Protein AF-A0A7S0YY18-F1 (afdb_monomer_lite)

pLDDT: mean 81.02, std 15.39, range [35.5, 97.25]

Organism: NCBI:txid464990

Structure (mmCIF, N/CA/C/O backbone):
data_AF-A0A7S0YY18-F1
#
_entry.id   AF-A0A7S0YY18-F1
#
loop_
_atom_site.group_PDB
_atom_site.id
_atom_site.type_symbol
_atom_site.label_atom_id
_atom_site.label_alt_id
_atom_site.label_comp_id
_atom_site.label_asym_id
_atom_site.label_entity_id
_atom_site.label_seq_id
_atom_site.pdbx_PDB_ins_code
_atom_site.Cartn_x
_atom_site.Cartn_y
_atom_site.Cartn_z
_atom_site.occupancy
_atom_site.B_iso_or_equiv
_atom_site.auth_seq_id
_atom_site.auth_comp_id
_atom_site.auth_asym_id
_atom_site.auth_atom_id
_atom_site.pdbx_PDB_model_num
ATOM 1 N N . GLU A 1 1 ? -6.504 -17.889 70.569 1.00 42.12 1 GLU A N 1
ATOM 2 C CA . GLU A 1 1 ? -6.688 -18.446 69.214 1.00 42.12 1 GLU A CA 1
ATOM 3 C C . GLU A 1 1 ? -5.956 -17.564 68.219 1.00 42.12 1 GLU A C 1
ATOM 5 O O . GLU A 1 1 ? -5.765 -16.383 68.480 1.00 42.12 1 GLU A O 1
ATOM 10 N N . VAL A 1 2 ? -5.401 -18.196 67.194 1.00 44.41 2 VAL A N 1
ATOM 11 C CA . VAL A 1 2 ? -4.210 -17.774 66.451 1.00 44.41 2 VAL A CA 1
ATOM 12 C C . VAL A 1 2 ? -4.481 -16.534 65.595 1.00 44.41 2 VAL A C 1
ATOM 14 O O . VAL A 1 2 ? -5.203 -16.601 64.606 1.00 44.41 2 VAL A O 1
ATOM 17 N N . GLY A 1 3 ? -3.872 -15.406 65.967 1.00 40.25 3 GLY A N 1
ATOM 18 C CA . GLY A 1 3 ? -3.813 -14.204 65.141 1.00 40.25 3 GLY A CA 1
ATOM 19 C C . GLY A 1 3 ? -2.826 -14.405 63.996 1.00 40.25 3 GLY A C 1
ATOM 20 O O . GLY A 1 3 ? -1.620 -14.269 64.188 1.00 40.25 3 GLY A O 1
ATOM 21 N N . GLN A 1 4 ? -3.334 -14.740 62.810 1.00 42.56 4 GLN A N 1
ATOM 22 C CA . GLN A 1 4 ? -2.576 -14.635 61.567 1.00 42.56 4 GLN A CA 1
ATOM 23 C C . GLN A 1 4 ? -2.391 -13.151 61.240 1.00 42.56 4 GLN A C 1
ATOM 25 O O . GLN A 1 4 ? -3.309 -12.472 60.781 1.00 42.56 4 GLN A O 1
ATOM 30 N N . ALA A 1 5 ? -1.195 -12.643 61.527 1.00 41.75 5 ALA A N 1
ATOM 31 C CA . ALA A 1 5 ? -0.724 -11.379 60.996 1.00 41.75 5 ALA A CA 1
ATOM 32 C C . ALA A 1 5 ? -0.631 -11.517 59.472 1.00 41.75 5 ALA A C 1
ATOM 34 O O . ALA A 1 5 ? 0.220 -12.239 58.960 1.00 41.75 5 ALA A O 1
ATOM 35 N N . GLY A 1 6 ? -1.550 -10.864 58.762 1.00 43.25 6 GLY A N 1
ATOM 36 C CA . GLY A 1 6 ? -1.477 -10.725 57.317 1.00 43.25 6 GLY A CA 1
ATOM 37 C C . GLY A 1 6 ? -0.227 -9.937 56.948 1.00 43.25 6 GLY A C 1
ATOM 38 O O . GLY A 1 6 ? -0.132 -8.745 57.252 1.00 43.25 6 GLY A O 1
ATOM 39 N N . GLU A 1 7 ? 0.722 -10.617 56.309 1.00 42.88 7 GLU A N 1
ATOM 40 C CA . GLU A 1 7 ? 1.786 -10.001 55.527 1.00 42.88 7 GLU A CA 1
ATOM 41 C C . GLU A 1 7 ? 1.125 -9.097 54.482 1.00 42.88 7 GLU A C 1
ATOM 43 O O . GLU A 1 7 ? 0.597 -9.548 53.467 1.00 42.88 7 GLU A O 1
ATOM 48 N N . ARG A 1 8 ? 1.086 -7.794 54.769 1.00 43.72 8 ARG A N 1
ATOM 49 C CA . ARG A 1 8 ? 0.795 -6.784 53.758 1.00 43.72 8 ARG A CA 1
ATOM 50 C C . ARG A 1 8 ? 1.991 -6.790 52.821 1.00 43.72 8 ARG A C 1
ATOM 52 O O . ARG A 1 8 ? 3.052 -6.300 53.200 1.00 43.72 8 ARG A O 1
ATOM 59 N N . GLY A 1 9 ? 1.816 -7.398 51.651 1.00 43.41 9 GLY A N 1
ATOM 60 C CA . GLY A 1 9 ? 2.789 -7.348 50.570 1.00 43.41 9 GLY A CA 1
ATOM 61 C C . GLY A 1 9 ? 3.215 -5.904 50.340 1.00 43.41 9 GLY A C 1
ATOM 62 O O . GLY A 1 9 ? 2.379 -5.011 50.189 1.00 43.41 9 GLY A O 1
ATOM 63 N N . GLU A 1 10 ? 4.521 -5.674 50.393 1.00 38.94 10 GLU A N 1
ATOM 64 C CA . GLU A 1 10 ? 5.108 -4.409 49.984 1.00 38.94 10 GLU A CA 1
ATOM 65 C C . GLU A 1 10 ? 4.678 -4.107 48.537 1.00 38.94 10 GLU A C 1
ATOM 67 O O . GLU A 1 10 ? 4.633 -5.031 47.719 1.00 38.94 10 GLU A O 1
ATOM 72 N N . PRO A 1 11 ? 4.363 -2.846 48.185 1.00 46.41 11 PRO A N 1
ATOM 73 C CA . PRO A 1 11 ? 4.112 -2.464 46.802 1.00 46.41 11 PRO A CA 1
ATOM 74 C C . PRO A 1 11 ? 5.422 -2.602 46.017 1.00 46.41 11 PRO A C 1
ATOM 76 O O . PRO A 1 11 ? 6.239 -1.683 45.940 1.00 46.41 11 PRO A O 1
ATOM 79 N N . HIS A 1 12 ? 5.663 -3.796 45.482 1.00 41.06 12 HIS A N 1
ATOM 80 C CA . HIS A 1 12 ? 6.784 -4.063 44.605 1.00 41.06 12 HIS A CA 1
ATOM 81 C C . HIS A 1 12 ? 6.629 -3.242 43.327 1.00 41.06 12 HIS A C 1
ATOM 83 O O . HIS A 1 12 ? 5.682 -3.412 42.569 1.00 41.06 12 HIS A O 1
ATOM 89 N N . GLY A 1 13 ? 7.625 -2.395 43.077 1.00 43.19 13 GLY A N 1
ATOM 90 C CA . GLY A 1 13 ? 7.900 -1.842 41.761 1.00 43.19 13 GLY A CA 1
ATOM 91 C C . GLY A 1 13 ? 7.246 -0.494 41.510 1.00 43.19 13 GLY A C 1
ATOM 92 O O . GLY A 1 13 ? 6.219 -0.398 40.849 1.00 43.19 13 GLY A O 1
ATOM 93 N N . SER A 1 14 ? 7.933 0.579 41.904 1.00 43.72 14 SER A N 1
ATOM 94 C CA . SER A 1 14 ? 7.871 1.804 41.111 1.00 43.72 14 SER A CA 1
ATOM 95 C C . SER A 1 14 ? 8.247 1.428 39.674 1.00 43.72 14 SER A C 1
ATOM 97 O O . SER A 1 14 ? 9.417 1.142 39.406 1.00 43.72 14 SER A O 1
ATOM 99 N N . ALA A 1 15 ? 7.257 1.341 38.785 1.00 55.88 15 ALA A N 1
ATOM 100 C CA . ALA A 1 15 ? 7.462 1.059 37.375 1.00 55.88 15 ALA A CA 1
ATOM 101 C C . ALA A 1 15 ? 8.478 2.073 36.839 1.00 55.88 15 ALA A C 1
ATOM 103 O O . ALA A 1 15 ? 8.198 3.270 36.745 1.00 55.88 15 ALA A O 1
ATOM 104 N N . ASN A 1 16 ? 9.702 1.613 36.569 1.00 64.75 16 ASN A N 1
ATOM 105 C CA . ASN A 1 16 ? 10.676 2.443 35.882 1.00 64.75 16 ASN A CA 1
ATOM 106 C C . ASN A 1 16 ? 10.029 2.861 34.557 1.00 64.75 16 ASN A C 1
ATOM 108 O O . ASN A 1 16 ? 9.531 1.988 33.843 1.00 64.75 16 ASN A O 1
ATOM 112 N N . PRO A 1 17 ? 9.989 4.163 34.227 1.00 72.75 17 PRO A N 1
ATOM 113 C CA . PRO A 1 17 ? 9.339 4.613 33.010 1.00 72.75 17 PRO A CA 1
ATOM 114 C C . PRO A 1 17 ? 9.996 3.914 31.824 1.00 72.75 17 PRO A C 1
ATOM 116 O O . PRO A 1 17 ? 11.202 4.048 31.616 1.00 72.75 17 PRO A O 1
ATOM 119 N N . LEU A 1 18 ? 9.186 3.156 31.084 1.00 81.94 18 LEU A N 1
ATOM 120 C CA . LEU A 1 18 ? 9.586 2.399 29.902 1.00 81.94 18 LEU A CA 1
ATOM 121 C C . LEU A 1 18 ? 10.456 3.269 28.998 1.00 81.94 18 LEU A C 1
ATOM 123 O O . LEU A 1 18 ? 10.001 4.265 28.427 1.00 81.94 18 LEU A O 1
ATOM 127 N N . THR A 1 19 ? 11.735 2.916 28.897 1.00 87.56 19 THR A N 1
ATOM 128 C CA . THR A 1 19 ? 12.690 3.756 28.182 1.00 87.56 19 THR A CA 1
ATOM 129 C C . THR A 1 19 ? 12.666 3.448 26.692 1.00 87.56 19 THR A C 1
ATOM 131 O O . THR A 1 19 ? 12.444 2.318 26.242 1.00 87.56 19 THR A O 1
ATOM 134 N N . ARG A 1 20 ? 12.959 4.470 25.885 1.00 87.06 20 ARG A N 1
ATOM 135 C CA . ARG A 1 20 ? 13.064 4.339 24.428 1.00 87.06 20 ARG A CA 1
ATOM 136 C C . ARG A 1 20 ? 14.054 3.247 24.000 1.00 87.06 20 ARG A C 1
ATOM 138 O O . ARG A 1 20 ? 13.808 2.552 23.013 1.00 87.06 20 ARG A O 1
ATOM 145 N N . ASP A 1 21 ? 15.134 3.068 24.755 1.00 88.00 21 ASP A N 1
ATOM 146 C CA . ASP A 1 21 ? 16.176 2.078 24.476 1.00 88.00 21 ASP A CA 1
ATOM 147 C C . ASP A 1 21 ? 15.717 0.641 24.747 1.00 88.00 21 ASP A C 1
ATOM 149 O O . ASP A 1 21 ? 16.054 -0.269 23.987 1.00 88.00 21 ASP A O 1
ATOM 153 N N . GLU A 1 22 ? 14.910 0.417 25.782 1.00 87.50 22 GLU A N 1
ATOM 154 C CA . GLU A 1 22 ? 14.335 -0.900 26.077 1.00 87.50 22 GLU A CA 1
ATOM 155 C C . GLU A 1 22 ? 13.349 -1.331 24.993 1.00 87.50 22 GLU A C 1
ATOM 157 O O . GLU A 1 22 ? 13.427 -2.454 24.482 1.00 87.50 22 GLU A O 1
ATOM 162 N N . VAL A 1 23 ? 12.479 -0.411 24.565 1.00 87.69 23 VAL A N 1
ATOM 163 C CA . VAL A 1 23 ? 11.558 -0.640 23.445 1.00 87.69 23 VAL A CA 1
ATOM 164 C C . VAL A 1 23 ? 12.338 -0.921 22.160 1.00 87.69 23 VAL A C 1
ATOM 166 O O . VAL A 1 23 ? 11.997 -1.843 21.412 1.00 87.69 23 VAL A O 1
ATOM 169 N N . ALA A 1 24 ? 13.425 -0.181 21.916 1.00 86.31 24 ALA A N 1
ATOM 170 C CA . ALA A 1 24 ? 14.288 -0.414 20.768 1.00 86.31 24 ALA A CA 1
ATOM 171 C C . ALA A 1 24 ? 14.909 -1.821 20.797 1.00 86.31 24 ALA A C 1
ATOM 173 O O . ALA A 1 24 ? 14.848 -2.525 19.792 1.00 86.31 24 ALA A O 1
ATOM 174 N N . ARG A 1 25 ? 15.434 -2.273 21.944 1.00 88.25 25 ARG A N 1
ATOM 175 C CA . ARG A 1 25 ? 16.003 -3.627 22.093 1.00 88.25 25 ARG A CA 1
ATOM 176 C C . ARG A 1 25 ? 14.975 -4.730 21.842 1.00 88.25 25 ARG A C 1
ATOM 178 O O . ARG A 1 25 ? 15.314 -5.734 21.224 1.00 88.25 25 ARG A O 1
ATOM 185 N N . ARG A 1 26 ? 13.731 -4.549 22.298 1.00 85.75 26 ARG A N 1
ATOM 186 C CA . ARG A 1 26 ? 12.660 -5.549 22.139 1.00 85.75 26 ARG A CA 1
ATOM 187 C C . ARG A 1 26 ? 12.109 -5.624 20.714 1.00 85.75 26 ARG A C 1
ATOM 189 O O . ARG A 1 26 ? 11.744 -6.701 20.254 1.00 85.75 26 ARG A O 1
ATOM 196 N N . ARG A 1 27 ? 11.985 -4.485 20.027 1.00 87.00 27 ARG A N 1
ATOM 197 C CA . ARG A 1 27 ? 11.148 -4.368 18.815 1.00 87.00 27 ARG A CA 1
ATOM 198 C C . ARG A 1 27 ? 11.923 -4.010 17.548 1.00 87.00 27 ARG A C 1
ATOM 200 O O . ARG A 1 27 ? 11.356 -4.080 16.456 1.00 87.00 27 ARG A O 1
ATOM 207 N N . VAL A 1 28 ? 13.198 -3.631 17.655 1.00 86.44 28 VAL A N 1
ATOM 208 C CA . VAL A 1 28 ? 14.053 -3.341 16.496 1.00 86.44 28 VAL A CA 1
ATOM 209 C C . VAL A 1 28 ? 14.911 -4.556 16.175 1.00 86.44 28 VAL A C 1
ATOM 211 O O . VAL A 1 28 ? 15.848 -4.878 16.896 1.00 86.44 28 VAL A O 1
ATOM 214 N N . VAL A 1 29 ? 14.630 -5.197 15.041 1.00 83.94 29 VAL A N 1
ATOM 215 C CA . VAL A 1 29 ? 15.416 -6.329 14.530 1.00 83.94 29 VAL A CA 1
ATOM 216 C C . VAL A 1 29 ? 15.994 -5.934 13.176 1.00 83.94 29 VAL A C 1
ATOM 218 O O . VAL A 1 29 ? 15.271 -5.504 12.280 1.00 83.94 29 VAL A O 1
ATOM 221 N N . GLY A 1 30 ? 17.320 -6.008 13.031 1.00 81.56 30 GLY A N 1
ATOM 222 C CA . GLY A 1 30 ? 17.997 -5.672 11.769 1.00 81.56 30 GLY A CA 1
ATOM 223 C C . GLY A 1 30 ? 17.820 -4.214 11.313 1.00 81.56 30 GLY A C 1
ATOM 224 O O . GLY A 1 30 ? 17.937 -3.918 10.128 1.00 81.56 30 GLY A O 1
ATOM 225 N N . GLY A 1 31 ? 17.508 -3.292 12.231 1.00 79.25 31 GLY A N 1
ATOM 226 C CA . GLY A 1 31 ? 17.293 -1.872 11.930 1.00 79.25 31 GLY A CA 1
ATOM 227 C C . GLY A 1 31 ? 15.879 -1.507 11.460 1.00 79.25 31 GLY A C 1
ATOM 228 O O . GLY A 1 31 ? 15.606 -0.315 11.289 1.00 79.25 31 GLY A O 1
ATOM 229 N N . ALA A 1 32 ? 14.988 -2.492 11.306 1.00 81.00 32 ALA A N 1
ATOM 230 C CA . ALA A 1 32 ? 13.560 -2.292 11.082 1.00 81.00 32 ALA A CA 1
ATOM 231 C C . ALA A 1 32 ? 12.801 -2.329 12.419 1.00 81.00 32 ALA A C 1
ATOM 233 O O . ALA A 1 32 ? 13.046 -3.193 13.260 1.00 81.00 32 ALA A O 1
ATOM 234 N N . VAL A 1 33 ? 11.883 -1.381 12.620 1.00 86.44 33 VAL A N 1
ATOM 235 C CA . VAL A 1 33 ? 11.041 -1.303 13.825 1.00 86.44 33 VAL A CA 1
ATOM 236 C C . VAL A 1 33 ? 9.796 -2.157 13.590 1.00 86.44 33 VAL A C 1
ATOM 238 O O . VAL A 1 33 ? 8.880 -1.740 12.877 1.00 86.44 33 VAL A O 1
ATOM 241 N N . SER A 1 34 ? 9.747 -3.351 14.178 1.00 83.31 34 SER A N 1
ATOM 242 C CA . SER A 1 34 ? 8.588 -4.235 14.055 1.00 83.31 34 SER A CA 1
ATOM 243 C C . SER A 1 34 ? 7.429 -3.736 14.917 1.00 83.31 34 SER A C 1
ATOM 245 O O . SER A 1 34 ? 7.604 -3.337 16.067 1.00 83.31 34 SER A O 1
ATOM 247 N N . GLY A 1 35 ? 6.223 -3.736 14.350 1.00 82.56 35 GLY A N 1
ATOM 248 C CA . GLY A 1 35 ? 4.972 -3.555 15.099 1.00 82.56 35 GLY A CA 1
ATOM 249 C C . GLY A 1 35 ? 4.241 -4.830 15.416 1.00 82.56 35 GLY A C 1
ATOM 250 O O . GLY A 1 35 ? 3.152 -4.781 15.979 1.00 82.56 35 GLY A O 1
ATOM 251 N N . TYR A 1 36 ? 4.828 -5.954 15.033 1.00 84.38 36 TYR A N 1
ATOM 252 C CA . TYR A 1 36 ? 4.229 -7.240 15.267 1.00 84.38 36 TYR A CA 1
ATOM 253 C C . TYR A 1 36 ? 4.260 -7.551 16.763 1.00 84.38 36 TYR A C 1
ATOM 255 O O . TYR A 1 36 ? 5.326 -7.577 17.386 1.00 84.38 36 TYR A O 1
ATOM 263 N N . LYS A 1 37 ? 3.073 -7.777 17.323 1.00 84.38 37 LYS A N 1
ATOM 264 C CA . LYS A 1 37 ? 2.905 -8.377 18.643 1.00 84.38 37 LYS A CA 1
ATOM 265 C C . LYS A 1 37 ? 2.852 -9.887 18.475 1.00 84.38 37 LYS A C 1
ATOM 267 O O . LYS A 1 37 ? 2.204 -10.382 17.551 1.00 84.38 37 LYS A O 1
ATOM 272 N N . HIS A 1 38 ? 3.526 -10.619 19.356 1.00 87.69 38 HIS A N 1
ATOM 273 C CA . HIS A 1 38 ? 3.405 -12.074 19.361 1.00 87.69 38 HIS A CA 1
ATOM 274 C C . HIS A 1 38 ? 1.953 -12.469 19.683 1.00 87.69 38 HIS A C 1
ATOM 276 O O . HIS A 1 38 ? 1.251 -11.728 20.370 1.00 87.69 38 HIS A O 1
ATOM 282 N N . LYS A 1 39 ? 1.489 -13.639 19.220 1.00 90.31 39 LYS A N 1
ATOM 283 C CA . LYS A 1 39 ? 0.102 -14.094 19.450 1.00 90.31 39 LYS A CA 1
ATOM 284 C C . LYS A 1 39 ? -0.286 -14.031 20.934 1.00 90.31 39 LYS A C 1
ATOM 286 O O . LYS A 1 39 ? -1.377 -13.579 21.251 1.00 90.31 39 LYS A O 1
ATOM 291 N N . GLN A 1 40 ? 0.633 -14.425 21.815 1.00 90.06 40 GLN A N 1
ATOM 292 C CA . GLN A 1 40 ? 0.451 -14.378 23.270 1.00 90.06 40 GLN A CA 1
ATOM 293 C C . GLN A 1 40 ? 0.290 -12.946 23.798 1.00 90.06 40 GLN A C 1
ATOM 295 O O . GLN A 1 40 ? -0.609 -12.693 24.587 1.00 90.06 40 GLN A O 1
ATOM 300 N N . GLU A 1 41 ? 1.097 -11.992 23.324 1.00 87.00 41 GLU A N 1
ATOM 301 C CA . GLU A 1 41 ? 0.964 -10.579 23.712 1.00 87.00 41 GLU A CA 1
ATOM 302 C C . GLU A 1 41 ? -0.369 -9.993 23.237 1.00 87.00 41 GLU A C 1
ATOM 304 O O . GLU A 1 41 ? -0.997 -9.206 23.941 1.00 87.00 41 GLU A O 1
ATOM 309 N N . LEU A 1 42 ? -0.814 -10.372 22.035 1.00 88.94 42 LEU A N 1
ATOM 310 C CA . LEU A 1 42 ? -2.106 -9.946 21.510 1.00 88.94 42 LEU A CA 1
ATOM 311 C C . LEU A 1 42 ? -3.251 -10.517 22.358 1.00 88.94 42 LEU A C 1
ATOM 313 O O . LEU A 1 42 ? -4.147 -9.769 22.740 1.00 88.94 42 LEU A O 1
ATOM 317 N N . GLN A 1 43 ? -3.200 -11.812 22.683 1.00 92.25 43 GLN A N 1
ATOM 318 C CA . GLN A 1 43 ? -4.175 -12.460 23.563 1.00 92.25 43 GLN A CA 1
ATOM 319 C C . GLN A 1 43 ? -4.219 -11.781 24.932 1.00 92.25 43 GLN A C 1
ATOM 321 O O . GLN A 1 43 ? -5.290 -11.330 25.318 1.00 92.25 43 GLN A O 1
ATOM 326 N N . ALA A 1 44 ? -3.068 -11.556 25.570 1.00 90.06 44 ALA A N 1
ATOM 327 C CA . ALA A 1 44 ? -2.988 -10.828 26.834 1.00 90.06 44 ALA A CA 1
ATOM 328 C C . ALA A 1 44 ? -3.605 -9.422 26.726 1.00 90.06 44 ALA A C 1
ATOM 330 O O . ALA A 1 44 ? -4.391 -9.014 27.571 1.00 90.06 44 ALA A O 1
ATOM 331 N N . THR A 1 45 ? -3.339 -8.672 25.648 1.00 90.00 45 THR A N 1
ATOM 332 C CA . THR A 1 45 ? -3.958 -7.343 25.476 1.00 90.00 45 THR A CA 1
ATOM 333 C C . THR A 1 45 ? -5.477 -7.396 25.312 1.00 90.00 45 THR A C 1
ATOM 335 O O . THR A 1 45 ? -6.165 -6.486 25.769 1.00 90.00 45 THR A O 1
ATOM 338 N N . MET A 1 46 ? -6.004 -8.443 24.674 1.00 90.88 46 MET A N 1
ATOM 339 C CA . MET A 1 46 ? -7.445 -8.639 24.514 1.00 90.88 46 MET A CA 1
ATOM 340 C C . MET A 1 46 ? -8.094 -9.088 25.824 1.00 90.88 46 MET A C 1
ATOM 342 O O . MET A 1 46 ? -9.137 -8.556 26.186 1.00 90.88 46 MET A O 1
ATOM 346 N N . GLU A 1 47 ? -7.457 -10.007 26.549 1.00 92.50 47 GLU A N 1
ATOM 347 C CA . GLU A 1 47 ? -7.899 -10.492 27.860 1.00 92.50 47 GLU A CA 1
ATOM 348 C C . GLU A 1 47 ? -7.938 -9.358 28.884 1.00 92.50 47 GLU A C 1
ATOM 350 O O . GLU A 1 47 ? -8.946 -9.195 29.561 1.00 92.50 47 GLU A O 1
ATOM 355 N N . ARG A 1 48 ? -6.912 -8.498 28.929 1.00 91.75 48 ARG A N 1
ATOM 356 C CA . ARG A 1 48 ? -6.892 -7.322 29.816 1.00 91.75 48 ARG A CA 1
ATOM 357 C C . ARG A 1 48 ? -8.013 -6.337 29.509 1.00 91.75 48 ARG A C 1
ATOM 359 O O . ARG A 1 48 ? -8.682 -5.861 30.419 1.00 91.75 48 ARG A O 1
ATOM 366 N N . ARG A 1 49 ? -8.270 -6.063 28.226 1.00 91.12 49 ARG A N 1
ATOM 367 C CA . ARG A 1 49 ? -9.387 -5.196 27.815 1.00 91.12 49 ARG A CA 1
ATOM 368 C C . ARG A 1 49 ? -10.743 -5.801 28.150 1.00 91.12 49 ARG A C 1
ATOM 370 O O . ARG A 1 49 ? -11.618 -5.080 28.617 1.00 91.12 49 ARG A O 1
ATOM 377 N N . ALA A 1 50 ? -10.907 -7.104 27.932 1.00 93.00 50 ALA A N 1
ATOM 378 C CA . ALA A 1 50 ? -12.117 -7.823 28.308 1.00 93.00 50 ALA A CA 1
ATOM 379 C C . ALA A 1 50 ? -12.319 -7.808 29.831 1.00 93.00 50 ALA A C 1
ATOM 381 O O . ALA A 1 50 ? -13.432 -7.575 30.288 1.00 93.00 50 ALA A O 1
ATOM 382 N N . ALA A 1 51 ? -11.245 -7.970 30.610 1.00 92.75 51 ALA A N 1
ATOM 383 C CA . ALA A 1 51 ? -11.280 -7.865 32.062 1.00 92.75 51 ALA A CA 1
ATOM 384 C C . ALA A 1 51 ? -11.709 -6.460 32.504 1.00 92.75 51 ALA A C 1
ATOM 386 O O . ALA A 1 51 ? -12.687 -6.348 33.231 1.00 92.75 51 ALA A O 1
ATOM 387 N N . LEU A 1 52 ? -11.075 -5.392 32.000 1.00 92.62 52 LEU A N 1
ATOM 388 C CA . LEU A 1 52 ? -11.460 -4.001 32.296 1.00 92.62 52 LEU A CA 1
ATOM 389 C C . LEU A 1 52 ? -12.913 -3.694 31.915 1.00 92.62 52 LEU A C 1
ATOM 391 O O . LEU A 1 52 ? -13.613 -2.997 32.649 1.00 92.62 52 LEU A O 1
ATOM 395 N N . GLN A 1 53 ? -13.386 -4.215 30.781 1.00 94.44 53 GLN A N 1
ATOM 396 C CA . GLN A 1 53 ? -14.787 -4.090 30.390 1.00 94.44 53 GLN A CA 1
ATOM 397 C C . GLN A 1 53 ? -15.708 -4.807 31.384 1.00 94.44 53 GLN A C 1
ATOM 399 O O . GLN A 1 53 ? -16.684 -4.212 31.829 1.00 94.44 53 GLN A O 1
ATOM 404 N N . PHE A 1 54 ? -15.361 -6.027 31.791 1.00 94.00 54 PHE A N 1
ATOM 405 C CA . PHE A 1 54 ? -16.103 -6.768 32.806 1.00 94.00 54 PHE A CA 1
ATOM 406 C C . PHE A 1 54 ? -16.151 -6.016 34.147 1.00 94.00 54 PHE A C 1
ATOM 408 O O . PHE A 1 54 ? -17.209 -5.956 34.765 1.00 94.00 54 PHE A O 1
ATOM 415 N N . ILE A 1 55 ? -15.059 -5.363 34.574 1.00 94.00 55 ILE A N 1
ATOM 416 C CA . ILE A 1 55 ? -15.063 -4.508 35.780 1.00 94.00 55 ILE A CA 1
ATOM 417 C C . ILE A 1 55 ? -16.087 -3.376 35.634 1.00 94.00 55 ILE A C 1
ATOM 419 O O . ILE A 1 55 ? -16.867 -3.122 36.551 1.00 94.00 55 ILE A O 1
ATOM 423 N N . ARG A 1 56 ? -16.111 -2.699 34.478 1.00 93.94 56 ARG A N 1
ATOM 424 C CA . ARG A 1 56 ? -17.061 -1.605 34.212 1.00 93.94 56 ARG A CA 1
ATOM 425 C C . ARG A 1 56 ? -18.507 -2.085 34.221 1.00 93.94 56 ARG A C 1
ATOM 427 O O . ARG A 1 56 ? -19.342 -1.431 34.836 1.00 93.94 56 ARG A O 1
ATOM 434 N N . GLU A 1 57 ? -18.784 -3.220 33.587 1.00 94.38 57 GLU A N 1
ATOM 435 C CA . GLU A 1 57 ? -20.111 -3.845 33.597 1.00 94.38 57 GLU A CA 1
ATOM 436 C C . GLU A 1 57 ? -20.537 -4.179 35.033 1.00 94.38 57 GLU A C 1
ATOM 438 O O . GLU A 1 57 ? -21.645 -3.847 35.433 1.00 94.38 57 GLU A O 1
ATOM 443 N N . ARG A 1 58 ? -19.632 -4.703 35.870 1.00 94.00 58 ARG A N 1
ATOM 444 C CA . ARG A 1 58 ? -19.931 -4.973 37.286 1.00 94.00 58 ARG A CA 1
ATOM 445 C C . ARG A 1 58 ? -20.167 -3.724 38.125 1.00 94.00 58 ARG A C 1
ATOM 447 O O . ARG A 1 58 ? -21.041 -3.741 38.989 1.00 94.00 58 ARG A O 1
ATOM 454 N N . LYS A 1 59 ? -19.433 -2.638 37.873 1.00 94.50 59 LYS A N 1
ATOM 455 C CA . LYS A 1 59 ? -19.713 -1.334 38.495 1.00 94.50 59 LYS A CA 1
ATOM 456 C C . LYS A 1 59 ? -21.120 -0.859 38.139 1.00 94.50 59 LYS A C 1
ATOM 458 O O . LYS A 1 59 ? -21.843 -0.401 39.019 1.00 94.50 59 LYS A O 1
ATOM 463 N N . GLN A 1 60 ? -21.509 -1.013 36.874 1.00 94.88 60 GLN A N 1
ATOM 464 C CA . GLN A 1 60 ? -22.837 -0.643 36.400 1.00 94.88 60 GLN A CA 1
ATOM 465 C C . GLN A 1 60 ? -23.940 -1.539 36.991 1.00 94.88 60 GLN A C 1
ATOM 467 O O . GLN A 1 60 ? -24.947 -1.030 37.474 1.00 94.88 60 GLN A O 1
ATOM 472 N N . ASP A 1 61 ? -23.715 -2.850 37.079 1.00 94.94 61 ASP A N 1
ATOM 473 C CA . ASP A 1 61 ? -24.645 -3.779 37.735 1.00 94.94 61 ASP A CA 1
ATOM 474 C C . ASP A 1 61 ? -24.907 -3.387 39.198 1.00 94.94 61 ASP A C 1
ATOM 476 O O . ASP A 1 61 ? -26.038 -3.471 39.682 1.00 94.94 61 ASP A O 1
ATOM 480 N N . VAL A 1 62 ? -23.870 -2.956 39.926 1.00 96.38 62 VAL A N 1
ATOM 481 C CA . VAL A 1 62 ? -24.025 -2.489 41.311 1.00 96.38 62 VAL A CA 1
ATOM 482 C C . VAL A 1 62 ? -24.815 -1.191 41.369 1.00 96.38 62 VAL A C 1
ATOM 484 O O . VAL A 1 62 ? -25.677 -1.062 42.239 1.00 96.38 62 VAL A O 1
ATOM 487 N N . THR A 1 63 ? -24.571 -0.245 40.456 1.00 96.56 63 THR A N 1
ATOM 488 C CA . THR A 1 63 ? -25.369 0.987 40.409 1.00 96.56 63 THR A CA 1
ATOM 489 C C . THR A 1 63 ? -26.833 0.692 40.109 1.00 96.56 63 THR A C 1
ATOM 491 O O . THR A 1 63 ? -27.699 1.208 40.811 1.00 96.56 63 THR A O 1
ATOM 494 N N . ASP A 1 64 ? -27.113 -0.197 39.156 1.00 95.50 64 ASP A N 1
ATOM 495 C CA . ASP A 1 64 ? -28.476 -0.548 38.754 1.00 95.50 64 ASP A CA 1
ATOM 496 C C . ASP A 1 64 ? -29.222 -1.250 39.899 1.00 95.50 64 ASP A C 1
ATOM 498 O O . ASP A 1 64 ? -30.345 -0.878 40.243 1.00 95.50 64 ASP A O 1
ATOM 502 N N . ARG A 1 65 ? -28.572 -2.202 40.584 1.00 95.94 65 ARG A N 1
ATOM 503 C CA . ARG A 1 65 ? -29.142 -2.842 41.786 1.00 95.94 65 ARG A CA 1
ATOM 504 C C . ARG A 1 65 ? -29.310 -1.868 42.950 1.00 95.94 65 ARG A C 1
ATOM 506 O O . ARG A 1 65 ? -30.234 -2.028 43.742 1.00 95.94 65 ARG A O 1
ATOM 513 N N . GLY A 1 66 ? -28.439 -0.867 43.060 1.00 95.81 66 GLY A N 1
ATOM 514 C CA . GLY A 1 66 ? -28.558 0.201 44.049 1.00 95.81 66 GLY A CA 1
ATOM 515 C C . GLY A 1 66 ? -29.801 1.062 43.825 1.00 95.81 66 GLY A C 1
ATOM 516 O O . GLY A 1 66 ? -30.486 1.394 44.789 1.00 95.81 66 GLY A O 1
ATOM 517 N N . VAL A 1 67 ? -30.135 1.358 42.564 1.00 97.00 67 VAL A N 1
ATOM 518 C CA . VAL A 1 67 ? -31.381 2.054 42.203 1.00 97.00 67 VAL A CA 1
ATOM 519 C C . VAL A 1 67 ? -32.597 1.209 42.576 1.00 97.00 67 VAL A C 1
ATOM 521 O O . VAL A 1 67 ? -33.500 1.712 43.235 1.00 97.00 67 VAL A O 1
ATOM 524 N N . VAL A 1 68 ? -32.595 -0.087 42.244 1.00 96.62 68 VAL A N 1
ATOM 525 C CA . VAL A 1 68 ? -33.697 -1.001 42.600 1.00 96.62 68 VAL A CA 1
ATOM 526 C C . VAL A 1 68 ? -33.897 -1.084 44.116 1.00 96.62 68 VAL A C 1
ATOM 528 O O . VAL A 1 68 ? -35.033 -1.057 44.588 1.00 96.62 68 VAL A O 1
ATOM 531 N N . LEU A 1 69 ? -32.808 -1.154 44.891 1.00 97.25 69 LEU A N 1
ATOM 532 C CA . LEU A 1 69 ? -32.882 -1.126 46.351 1.00 97.25 69 LEU A CA 1
ATOM 533 C C . LEU A 1 69 ? -33.491 0.188 46.856 1.00 97.25 69 LEU A C 1
ATOM 535 O O . LEU A 1 69 ? -34.391 0.147 47.689 1.00 97.25 69 LEU A O 1
ATOM 539 N N . ALA A 1 70 ? -33.039 1.333 46.340 1.00 96.62 70 ALA A N 1
ATOM 540 C CA . ALA A 1 70 ? -33.565 2.637 46.739 1.00 96.62 70 ALA A CA 1
ATOM 541 C C . ALA A 1 70 ? -35.066 2.776 46.424 1.00 96.62 70 ALA A C 1
ATOM 543 O O . ALA A 1 70 ? -35.828 3.243 47.268 1.00 96.62 70 ALA A O 1
ATOM 544 N N . GLU A 1 71 ? -35.509 2.312 45.250 1.00 96.50 71 GLU A N 1
ATOM 545 C CA . GLU A 1 71 ? -36.930 2.291 44.885 1.00 96.50 71 GLU A CA 1
ATOM 546 C C . GLU A 1 71 ? -37.756 1.393 45.818 1.00 96.50 71 GLU A C 1
ATOM 548 O O . GLU A 1 71 ? -38.872 1.753 46.194 1.00 96.50 71 GLU A O 1
ATOM 553 N N . ALA A 1 72 ? -37.230 0.226 46.204 1.00 95.56 72 ALA A N 1
ATOM 554 C CA . ALA A 1 72 ? -37.907 -0.674 47.138 1.00 95.56 72 ALA A CA 1
ATOM 555 C C . ALA A 1 72 ? -38.004 -0.064 48.549 1.00 95.56 72 ALA A C 1
ATOM 557 O O . ALA A 1 72 ? -39.075 -0.089 49.157 1.00 95.56 72 ALA A O 1
ATOM 558 N N . GLU A 1 73 ? -36.924 0.554 49.042 1.00 95.69 73 GLU A N 1
ATOM 559 C CA . GLU A 1 73 ? -36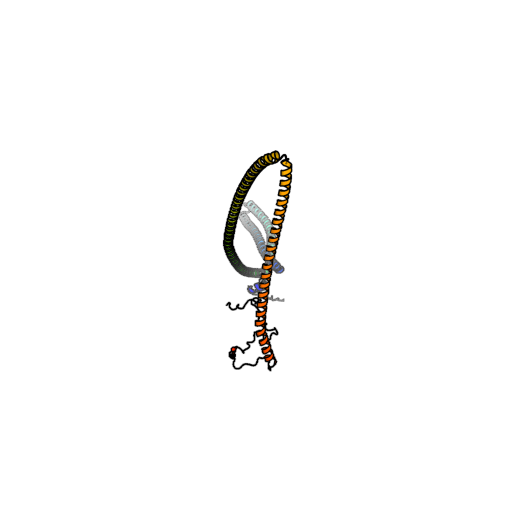.911 1.273 50.324 1.00 95.69 73 GLU A CA 1
ATOM 560 C C . GLU A 1 73 ? -37.925 2.435 50.327 1.00 95.69 73 GLU A C 1
ATOM 562 O O . GLU A 1 73 ? -38.656 2.619 51.305 1.00 95.69 73 GLU A O 1
ATOM 567 N N . GLU A 1 74 ? -38.040 3.183 49.223 1.00 96.62 74 GLU A N 1
ATOM 568 C CA . GLU A 1 74 ? -39.014 4.272 49.073 1.00 96.62 74 GLU A CA 1
ATOM 569 C C . GLU A 1 74 ? -40.466 3.765 49.073 1.00 96.62 74 GLU A C 1
ATOM 571 O O . GLU A 1 74 ? -41.334 4.363 49.721 1.00 96.62 74 GLU A O 1
ATOM 576 N N . ARG A 1 75 ? -40.751 2.634 48.412 1.00 95.94 75 ARG A N 1
ATOM 577 C CA . ARG A 1 75 ? -42.086 2.005 48.441 1.00 95.94 75 ARG A CA 1
ATOM 578 C C . ARG A 1 75 ? -42.461 1.558 49.850 1.00 95.94 75 ARG A C 1
ATOM 580 O O . ARG A 1 75 ? -43.543 1.907 50.327 1.00 95.94 75 ARG A O 1
ATOM 587 N N . CYS A 1 76 ? -41.557 0.868 50.546 1.00 95.81 76 CYS A N 1
ATOM 588 C CA . CYS A 1 76 ? -41.746 0.486 51.945 1.00 95.81 76 CYS A CA 1
ATOM 589 C C . CYS A 1 76 ? -41.986 1.708 52.842 1.00 95.81 76 CYS A C 1
ATOM 591 O O . CYS A 1 76 ? -42.898 1.697 53.673 1.00 95.81 76 CYS A O 1
ATOM 593 N N . ALA A 1 77 ? -41.206 2.779 52.668 1.00 96.19 77 ALA A N 1
ATOM 594 C CA . ALA A 1 77 ? -41.372 4.022 53.416 1.00 96.19 77 ALA A CA 1
ATOM 595 C C . ALA A 1 77 ? -42.729 4.688 53.142 1.00 96.19 77 ALA A C 1
ATOM 597 O O . ALA A 1 77 ? -43.393 5.137 54.077 1.00 96.19 77 ALA A O 1
ATOM 598 N N . THR A 1 78 ? -43.177 4.694 51.886 1.00 96.50 78 THR A N 1
ATOM 599 C CA . THR A 1 78 ? -44.474 5.258 51.489 1.00 96.50 78 THR A CA 1
ATOM 600 C C . THR A 1 78 ? -45.634 4.496 52.131 1.00 96.50 78 THR A C 1
ATOM 602 O O . THR A 1 78 ? -46.533 5.110 52.707 1.00 96.50 78 THR A O 1
ATOM 605 N N . ILE A 1 79 ? -45.598 3.159 52.105 1.00 95.38 79 ILE A N 1
ATOM 606 C CA . ILE A 1 79 ? -46.640 2.325 52.724 1.00 95.38 79 ILE A CA 1
ATOM 607 C C . ILE A 1 79 ? -46.642 2.496 54.248 1.00 95.38 79 ILE A C 1
ATOM 609 O O . ILE A 1 79 ? -47.712 2.632 54.842 1.00 95.38 79 ILE A O 1
ATOM 613 N N . ARG A 1 80 ? -45.465 2.564 54.891 1.00 95.69 80 ARG A N 1
ATOM 614 C CA . ARG A 1 80 ? -45.365 2.896 56.327 1.00 95.69 80 ARG A CA 1
ATOM 615 C C . ARG A 1 80 ? -46.012 4.245 56.632 1.00 95.69 80 ARG A C 1
ATOM 617 O O . ARG A 1 80 ? -46.820 4.321 57.551 1.00 95.69 80 ARG A O 1
ATOM 624 N N . GLY A 1 81 ? -45.754 5.262 55.808 1.00 95.62 81 GLY A N 1
ATOM 625 C CA . GLY A 1 81 ? -46.407 6.567 55.923 1.00 95.62 81 GLY A CA 1
ATOM 626 C C . GLY A 1 81 ? -47.936 6.480 55.849 1.00 95.62 81 GLY A C 1
ATOM 627 O O . GLY A 1 81 ? -48.626 7.085 56.668 1.00 95.62 81 GLY A O 1
ATOM 628 N N . TYR A 1 82 ? -48.489 5.674 54.936 1.00 95.44 82 TYR A N 1
ATOM 629 C CA . TYR A 1 82 ? -49.938 5.449 54.871 1.00 95.44 82 TYR A CA 1
ATOM 630 C C . TYR A 1 82 ? -50.494 4.731 56.103 1.00 95.44 82 TYR A C 1
ATOM 632 O O . TYR A 1 82 ? -51.584 5.079 56.562 1.00 95.44 82 TYR A O 1
ATOM 640 N N . ILE A 1 83 ? -49.768 3.759 56.657 1.00 95.19 83 ILE A N 1
ATOM 641 C CA . ILE A 1 83 ? -50.160 3.078 57.899 1.00 95.19 83 ILE A CA 1
ATOM 642 C C . ILE A 1 83 ? -50.193 4.078 59.061 1.00 95.19 83 ILE A C 1
ATOM 644 O O . ILE A 1 83 ? -51.196 4.136 59.775 1.00 95.19 83 ILE A O 1
ATOM 648 N N . ASP A 1 84 ? -49.163 4.916 59.198 1.00 95.50 84 ASP A N 1
ATOM 649 C CA . ASP A 1 84 ? -49.082 5.949 60.237 1.00 95.50 84 ASP A CA 1
ATOM 650 C C . ASP A 1 84 ? -50.209 6.992 60.089 1.00 95.50 84 ASP A C 1
ATOM 652 O O . ASP A 1 84 ? -50.844 7.404 61.067 1.00 95.50 84 ASP A O 1
ATOM 656 N N . GLU A 1 85 ? -50.544 7.389 58.858 1.00 95.94 85 GLU A N 1
ATOM 657 C CA . GLU A 1 85 ? -51.699 8.248 58.579 1.00 95.94 85 GLU A CA 1
ATOM 658 C C . GLU A 1 85 ? -53.036 7.601 58.968 1.00 95.94 85 GLU A C 1
ATOM 660 O O . GLU A 1 85 ? -53.943 8.275 59.467 1.00 95.94 85 GLU A O 1
ATOM 665 N N . ILE A 1 86 ? -53.203 6.304 58.703 1.00 94.94 86 ILE A N 1
ATOM 666 C CA . ILE A 1 86 ? -54.412 5.573 59.088 1.00 94.94 86 ILE A CA 1
ATOM 667 C C . ILE A 1 86 ? -54.498 5.490 60.616 1.00 94.94 86 ILE A C 1
ATOM 669 O O . ILE A 1 86 ? -55.570 5.734 61.172 1.00 94.94 86 ILE A O 1
ATOM 673 N N . ASP A 1 87 ? -53.384 5.224 61.299 1.00 94.25 87 ASP A N 1
ATOM 674 C CA . ASP A 1 87 ? -53.317 5.144 62.760 1.00 94.25 87 ASP A CA 1
ATOM 675 C C . ASP A 1 87 ? -53.600 6.482 63.446 1.00 94.25 87 ASP A C 1
ATOM 677 O O . ASP A 1 87 ? -54.340 6.541 64.435 1.00 94.25 87 ASP A O 1
ATOM 681 N N . THR A 1 88 ? -53.074 7.579 62.906 1.00 95.88 88 THR A N 1
ATOM 682 C CA . THR A 1 88 ? -53.360 8.933 63.404 1.00 95.88 88 THR A CA 1
ATOM 683 C C . THR A 1 88 ? -54.827 9.315 63.194 1.00 95.88 88 THR A C 1
ATOM 685 O O . THR A 1 88 ? -55.471 9.792 64.127 1.00 95.88 88 THR A O 1
ATOM 688 N N . LYS A 1 89 ? -55.416 9.025 62.025 1.00 95.38 89 LYS A N 1
ATOM 689 C CA . LYS A 1 89 ? -56.853 9.260 61.768 1.00 95.38 89 LYS A CA 1
ATOM 690 C C . LYS A 1 89 ? -57.744 8.387 62.656 1.00 95.38 89 LYS A C 1
ATOM 692 O O . LYS A 1 89 ? -58.750 8.864 63.180 1.00 95.38 89 LYS A O 1
ATOM 697 N N . ALA A 1 90 ? -57.383 7.119 62.848 1.00 93.38 90 ALA A N 1
ATOM 698 C CA . ALA A 1 90 ? -58.119 6.206 63.715 1.00 93.38 90 ALA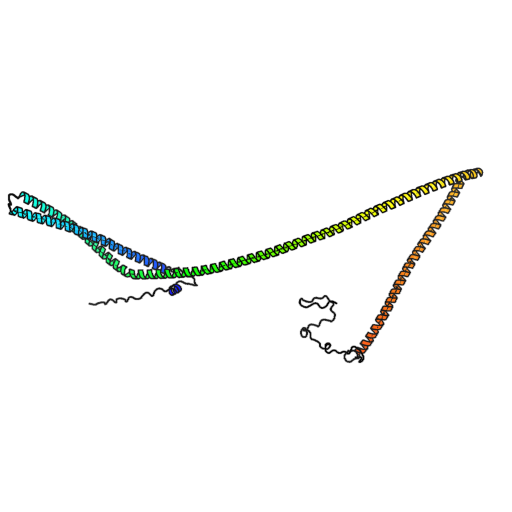 A CA 1
ATOM 699 C C . ALA A 1 90 ? -58.032 6.635 65.188 1.00 93.38 90 ALA A C 1
ATOM 701 O O . ALA A 1 90 ? -59.040 6.592 65.889 1.00 93.38 90 ALA A O 1
ATOM 702 N N . SER A 1 91 ? -56.866 7.087 65.664 1.00 94.25 91 SER A N 1
ATOM 703 C CA . SER A 1 91 ? -56.706 7.575 67.041 1.00 94.25 91 SER A CA 1
ATOM 704 C C . SER A 1 91 ? -57.474 8.876 67.296 1.00 94.25 91 SER A C 1
ATOM 706 O O . SER A 1 91 ? -58.158 8.966 68.314 1.00 94.25 91 SER A O 1
ATOM 708 N N . GLN A 1 92 ? -57.471 9.822 66.349 1.00 94.56 92 GLN A N 1
ATOM 709 C CA . GLN A 1 92 ? -58.305 11.030 66.407 1.00 94.56 92 GLN A CA 1
ATOM 710 C C . GLN A 1 92 ? -59.797 10.683 66.477 1.00 94.56 92 GLN A C 1
ATOM 712 O O . GLN A 1 92 ? -60.487 11.137 67.386 1.00 94.56 92 GLN A O 1
ATOM 717 N N . MET A 1 93 ? -60.291 9.807 65.592 1.00 93.69 93 MET A N 1
ATOM 718 C CA . MET A 1 93 ? -61.698 9.385 65.625 1.00 93.69 93 MET A CA 1
ATOM 719 C C . MET A 1 93 ? -62.063 8.625 66.905 1.00 93.69 93 MET A C 1
ATOM 721 O O . MET A 1 93 ? -63.182 8.771 67.392 1.00 93.69 93 MET A O 1
ATOM 725 N N . ARG A 1 94 ? -61.146 7.827 67.471 1.00 93.00 94 ARG A N 1
ATOM 726 C CA . ARG A 1 94 ? -61.361 7.168 68.772 1.00 93.00 94 ARG A CA 1
ATOM 727 C C . ARG A 1 94 ? -61.491 8.197 69.895 1.00 93.00 94 ARG A C 1
ATOM 729 O O . ARG A 1 94 ? -62.409 8.074 70.701 1.00 93.00 94 ARG A O 1
ATOM 736 N N . ALA A 1 95 ? -60.625 9.210 69.921 1.00 93.25 95 ALA A N 1
ATOM 737 C CA . ALA A 1 95 ? -60.685 10.286 70.908 1.00 93.25 95 ALA A CA 1
ATOM 738 C C . ALA A 1 95 ? -61.981 11.109 70.777 1.00 93.25 95 ALA A C 1
ATOM 740 O O . ALA A 1 95 ? -62.639 11.386 71.776 1.00 93.25 95 ALA A O 1
ATOM 741 N N . GLU A 1 96 ? -62.405 11.436 69.553 1.00 92.81 96 GLU A N 1
ATOM 742 C CA . GLU A 1 96 ? -63.677 12.129 69.299 1.00 92.81 96 GLU A CA 1
ATOM 743 C C . GLU A 1 96 ? -64.895 11.290 69.713 1.00 92.81 96 GLU A C 1
ATOM 745 O O . GLU A 1 96 ? -65.826 11.806 70.334 1.00 92.81 96 GLU A O 1
ATOM 750 N N . ALA A 1 97 ? -64.892 9.988 69.410 1.00 90.44 97 ALA A N 1
ATOM 751 C CA . ALA A 1 97 ? -65.959 9.077 69.815 1.00 90.44 97 ALA A CA 1
ATOM 752 C C . ALA A 1 97 ? -66.048 8.946 71.345 1.00 90.44 97 ALA A C 1
ATOM 754 O O . ALA A 1 97 ? -67.154 8.910 71.885 1.00 90.44 97 ALA A O 1
ATOM 755 N N . GLN A 1 98 ? -64.903 8.912 72.037 1.00 91.88 98 GLN A N 1
ATOM 756 C CA . GLN A 1 98 ? -64.829 8.929 73.502 1.00 91.88 98 GLN A CA 1
ATOM 757 C C . GLN A 1 98 ? -65.364 10.246 74.077 1.00 91.88 98 GLN A C 1
ATOM 759 O O . GLN A 1 98 ? -66.218 10.215 74.957 1.00 91.88 98 GLN A O 1
ATOM 764 N N . ALA A 1 99 ? -64.970 11.394 73.522 1.00 91.19 99 ALA A N 1
ATOM 765 C CA . ALA A 1 99 ? -65.477 12.694 73.961 1.00 91.19 99 ALA A CA 1
ATOM 766 C C . ALA A 1 99 ? -67.005 12.820 73.782 1.00 91.19 99 ALA A C 1
ATOM 768 O O . ALA A 1 99 ? -67.703 13.307 74.671 1.00 91.19 99 ALA A O 1
ATOM 769 N N . LEU A 1 100 ? -67.555 12.341 72.657 1.00 89.62 100 LEU A N 1
ATOM 770 C CA . LEU A 1 100 ? -69.007 12.316 72.424 1.00 89.62 100 LEU A CA 1
ATOM 771 C C . LEU A 1 100 ? -69.749 11.369 73.377 1.00 89.62 100 LEU A C 1
ATOM 773 O O . LEU A 1 100 ? -70.901 11.637 73.728 1.00 89.62 100 LEU A O 1
ATOM 777 N N . PHE A 1 101 ? -69.104 10.267 73.770 1.00 88.19 101 PHE A N 1
ATOM 778 C CA . PHE A 1 101 ? -69.628 9.320 74.750 1.00 88.19 101 PHE A CA 1
ATOM 779 C C . PHE A 1 101 ? -69.695 9.937 76.152 1.00 88.19 101 PHE A C 1
ATOM 781 O O . PHE A 1 101 ? -70.704 9.775 76.832 1.00 88.19 101 PHE A O 1
ATOM 788 N N . GLU A 1 102 ? -68.655 10.671 76.553 1.00 90.00 102 GLU A N 1
ATOM 789 C CA . GLU A 1 102 ? -68.578 11.360 77.847 1.00 90.00 102 GLU A CA 1
ATOM 790 C C . GLU A 1 102 ? -69.551 12.542 77.958 1.00 90.00 102 GLU A C 1
ATOM 792 O O . GLU A 1 102 ? -70.078 12.793 79.039 1.00 90.00 102 GLU A O 1
ATOM 797 N N . GLN A 1 103 ? -69.816 13.255 76.855 1.00 90.00 103 GLN A N 1
ATOM 798 C CA . GLN A 1 103 ? -70.759 14.379 76.839 1.00 90.00 103 GLN A CA 1
ATOM 799 C C . GLN A 1 103 ? -72.214 13.939 77.037 1.00 90.00 103 GLN A C 1
ATOM 801 O O . GLN A 1 103 ? -72.888 14.463 77.921 1.00 90.00 103 GLN A O 1
ATOM 806 N N . ASP A 1 104 ? -72.714 13.026 76.194 1.00 83.06 104 ASP A N 1
ATOM 807 C CA . ASP A 1 104 ? -74.063 12.462 76.334 1.00 83.06 104 ASP A CA 1
ATOM 808 C C . ASP A 1 104 ? -74.232 11.192 75.483 1.00 83.06 104 ASP A C 1
ATOM 810 O O . ASP A 1 104 ? -74.404 11.231 74.256 1.00 83.06 104 ASP A O 1
ATOM 814 N N . GLN A 1 105 ? -74.194 10.039 76.149 1.00 80.25 105 GLN A N 1
ATOM 815 C CA . GLN A 1 105 ? -74.218 8.724 75.511 1.00 80.25 105 GLN A CA 1
ATOM 816 C C . GLN A 1 105 ? -75.514 8.454 74.725 1.00 80.25 105 GLN A C 1
ATOM 818 O O . GLN A 1 105 ? -75.486 7.750 73.709 1.00 80.25 105 GLN A O 1
ATOM 823 N N . PHE A 1 106 ? -76.658 8.978 75.178 1.00 79.25 106 PHE A N 1
ATOM 824 C CA . PHE A 1 106 ? -77.959 8.631 74.599 1.00 79.25 106 PHE A CA 1
ATOM 825 C C . PHE A 1 106 ? -78.273 9.452 73.349 1.00 79.25 106 PHE A C 1
ATOM 827 O O . PHE A 1 106 ? -78.712 8.883 72.347 1.00 79.25 106 PHE A O 1
ATOM 834 N N . LEU A 1 107 ? -77.993 10.758 73.371 1.00 82.00 107 LEU A N 1
ATOM 835 C CA . LEU A 1 107 ? -78.242 11.651 72.233 1.00 82.00 107 LEU A CA 1
ATOM 836 C C . LEU A 1 107 ? -77.232 11.446 71.092 1.00 82.00 107 LEU A C 1
ATOM 838 O O . LEU A 1 107 ? -77.582 11.601 69.922 1.00 82.00 107 LEU A O 1
ATOM 842 N N . ASN A 1 108 ? -75.998 11.035 71.404 1.00 88.00 108 ASN A N 1
ATOM 843 C CA . ASN A 1 108 ? -74.932 10.848 70.412 1.00 88.00 108 ASN A CA 1
ATOM 844 C C . ASN A 1 108 ? -74.761 9.398 69.929 1.00 88.00 108 ASN A C 1
ATOM 846 O O . ASN A 1 108 ? -73.829 9.114 69.172 1.00 88.00 108 ASN A O 1
ATOM 850 N N . ARG A 1 109 ? -75.653 8.472 70.311 1.00 88.06 109 ARG A N 1
ATOM 851 C CA . ARG A 1 109 ? -75.504 7.029 70.038 1.00 88.06 109 ARG A CA 1
ATOM 852 C C . ARG A 1 109 ? -75.236 6.706 68.567 1.00 88.06 109 ARG A C 1
ATOM 854 O O . ARG A 1 109 ? -74.355 5.903 68.260 1.00 88.06 109 ARG A O 1
ATOM 861 N N . ASP A 1 110 ? -75.977 7.329 67.657 1.00 88.19 110 ASP A N 1
ATOM 862 C CA . ASP A 1 110 ? -75.848 7.053 66.223 1.00 88.19 110 ASP A CA 1
ATOM 863 C C . ASP A 1 110 ? -74.561 7.653 65.638 1.00 88.19 110 ASP A C 1
ATOM 865 O O . ASP A 1 110 ? -73.926 7.032 64.785 1.00 88.19 110 ASP A O 1
ATOM 869 N N . ARG A 1 111 ? -74.103 8.803 66.155 1.00 89.19 111 ARG A N 1
ATOM 870 C CA . ARG A 1 111 ? -72.807 9.400 65.785 1.00 89.19 111 ARG A CA 1
ATOM 871 C C . ARG A 1 111 ? -71.638 8.538 66.251 1.00 89.19 111 ARG A C 1
ATOM 873 O O . ARG A 1 111 ? -70.743 8.269 65.454 1.00 89.19 111 ARG A O 1
ATOM 880 N N . ILE A 1 112 ? -71.689 8.037 67.486 1.00 88.94 112 ILE A N 1
ATOM 881 C CA . ILE A 1 112 ? -70.682 7.120 68.040 1.00 88.94 112 ILE A CA 1
ATOM 882 C C . ILE A 1 112 ? -70.647 5.818 67.227 1.00 88.94 112 ILE A C 1
ATOM 884 O O . ILE A 1 112 ? -69.574 5.354 66.852 1.00 88.94 112 ILE A O 1
ATOM 888 N N . ARG A 1 113 ? -71.808 5.250 66.867 1.00 91.94 113 ARG A N 1
ATOM 889 C CA . ARG A 1 113 ? -71.873 4.071 65.982 1.00 91.94 113 ARG A CA 1
ATOM 890 C C . ARG A 1 113 ? -71.259 4.337 64.609 1.00 91.94 113 ARG A C 1
ATOM 892 O O . ARG A 1 113 ? -70.513 3.493 64.120 1.00 91.94 113 ARG A O 1
ATOM 899 N N . MET A 1 114 ? -71.538 5.492 64.001 1.00 92.31 114 MET A N 1
ATOM 900 C CA . MET A 1 114 ? -70.927 5.873 62.723 1.00 92.31 114 MET A CA 1
ATOM 901 C C . MET A 1 114 ? -69.407 6.046 62.836 1.00 92.31 114 MET A C 1
ATOM 903 O O . MET A 1 114 ? -68.689 5.580 61.953 1.00 92.31 114 MET A O 1
ATOM 907 N N . MET A 1 115 ? -68.903 6.672 63.904 1.00 92.75 115 MET A N 1
ATOM 908 C CA . MET A 1 115 ? -67.459 6.794 64.150 1.00 92.75 115 MET A CA 1
ATOM 909 C C . MET A 1 115 ? -66.809 5.426 64.356 1.00 92.75 115 MET A C 1
ATOM 911 O O . MET A 1 115 ? -65.816 5.131 63.701 1.00 92.75 115 MET A O 1
ATOM 915 N N . ASN A 1 116 ? -67.414 4.545 65.155 1.00 92.44 116 ASN A N 1
ATOM 916 C CA . ASN A 1 116 ? -66.917 3.182 65.360 1.00 92.44 116 ASN A CA 1
ATOM 917 C C . ASN A 1 116 ? -66.909 2.364 64.061 1.00 92.44 116 ASN A C 1
ATOM 919 O O . ASN A 1 116 ? -65.960 1.629 63.805 1.00 92.44 116 ASN A O 1
ATOM 923 N N . ALA A 1 117 ? -67.918 2.525 63.198 1.00 93.88 117 ALA A N 1
ATOM 924 C CA . ALA A 1 117 ? -67.927 1.894 61.879 1.00 93.88 117 ALA A CA 1
ATOM 925 C C . ALA A 1 117 ? -66.804 2.429 60.970 1.00 93.88 117 ALA A C 1
ATOM 927 O O . ALA A 1 117 ? -66.170 1.650 60.257 1.00 93.88 117 ALA A O 1
ATOM 928 N N . LYS A 1 118 ? -66.519 3.740 61.014 1.00 94.44 118 LYS A N 1
ATOM 929 C CA . LYS A 1 118 ? -65.390 4.348 60.289 1.00 94.44 118 LYS A CA 1
ATOM 930 C C . LYS A 1 118 ? -64.038 3.882 60.831 1.00 94.44 118 LYS A C 1
ATOM 932 O O . LYS A 1 118 ? -63.162 3.577 60.030 1.00 94.44 118 LYS A O 1
ATOM 937 N N . ILE A 1 119 ? -63.885 3.775 62.151 1.00 94.12 119 ILE A N 1
ATOM 938 C CA . ILE A 1 119 ? -62.683 3.228 62.799 1.00 94.12 119 ILE A CA 1
ATOM 939 C C . ILE A 1 119 ? -62.459 1.787 62.337 1.00 94.12 119 ILE A C 1
ATOM 941 O O . ILE A 1 119 ? -61.381 1.481 61.847 1.00 94.12 119 ILE A O 1
ATOM 945 N N . ALA A 1 120 ? -63.489 0.936 62.371 1.00 94.56 120 ALA A N 1
ATOM 946 C CA . ALA A 1 120 ? -63.383 -0.446 61.902 1.00 94.56 120 ALA A CA 1
ATOM 947 C C . ALA A 1 120 ? -63.039 -0.543 60.400 1.00 94.56 120 ALA A C 1
ATOM 949 O O . ALA A 1 120 ? -62.321 -1.447 59.977 1.00 94.56 120 ALA A O 1
ATOM 950 N N . ALA A 1 121 ? -63.537 0.381 59.571 1.00 94.88 121 ALA A N 1
ATOM 951 C CA . ALA A 1 121 ? -63.161 0.453 58.158 1.00 94.88 121 ALA A CA 1
ATOM 952 C C . ALA A 1 121 ? -61.696 0.886 57.967 1.00 94.88 121 ALA A C 1
ATOM 954 O O . ALA A 1 121 ? -61.010 0.343 57.102 1.00 94.88 121 ALA A O 1
ATOM 955 N N . LEU A 1 122 ? -61.211 1.832 58.779 1.00 94.88 122 LEU A N 1
ATOM 956 C CA . LEU A 1 122 ? -59.805 2.237 58.797 1.00 94.88 122 LEU A CA 1
ATOM 957 C C . LEU A 1 122 ? -58.890 1.114 59.286 1.00 94.88 122 LEU A C 1
ATOM 959 O O . LEU A 1 122 ? -57.852 0.900 58.677 1.00 94.88 122 LEU A O 1
ATOM 963 N N . GLU A 1 123 ? -59.284 0.363 60.314 1.00 93.69 123 GLU A N 1
ATOM 964 C CA . GLU A 1 123 ? -58.537 -0.803 60.805 1.00 93.69 123 GLU A CA 1
ATOM 965 C C . GLU A 1 123 ? -58.416 -1.880 59.723 1.00 93.69 123 GLU A C 1
ATOM 967 O O . GLU A 1 123 ? -57.314 -2.312 59.417 1.00 93.69 123 GLU A O 1
ATOM 972 N N . LYS A 1 124 ? -59.509 -2.219 59.027 1.00 95.12 124 LYS A N 1
ATOM 973 C CA . LYS A 1 124 ? -59.434 -3.147 57.884 1.00 95.12 124 LYS A CA 1
ATOM 974 C C . LYS A 1 124 ? -58.518 -2.641 56.773 1.00 95.12 124 LYS A C 1
ATOM 976 O O . LYS A 1 124 ? -57.819 -3.428 56.144 1.00 95.12 124 LYS A O 1
ATOM 981 N N . ARG A 1 125 ? -58.538 -1.332 56.499 1.00 95.31 125 ARG A N 1
ATOM 982 C CA . ARG A 1 125 ? -57.627 -0.727 55.520 1.00 95.31 125 ARG A CA 1
ATOM 983 C C . ARG A 1 125 ? -56.178 -0.818 55.998 1.00 95.31 125 ARG A C 1
ATOM 985 O O . ARG A 1 125 ? -55.315 -1.133 55.191 1.00 95.31 125 ARG A O 1
ATOM 992 N N . LYS A 1 126 ? -55.926 -0.592 57.289 1.00 95.44 126 LYS A N 1
ATOM 993 C CA . LYS A 1 126 ? -54.610 -0.759 57.908 1.00 95.44 126 LYS A CA 1
ATOM 994 C C . LYS A 1 126 ? -54.094 -2.184 57.728 1.00 95.44 126 LYS A C 1
ATOM 996 O O . LYS A 1 126 ? -52.959 -2.335 57.304 1.00 95.44 126 LYS A O 1
ATOM 1001 N N . ASP A 1 127 ? -54.920 -3.197 57.983 1.00 95.19 127 ASP A N 1
ATOM 1002 C CA . ASP A 1 127 ? -54.525 -4.604 57.829 1.00 95.19 127 ASP A CA 1
ATOM 1003 C C . ASP A 1 127 ? -54.105 -4.919 56.382 1.00 95.19 127 ASP A C 1
ATOM 1005 O O . ASP A 1 127 ? -53.123 -5.622 56.149 1.00 95.19 127 ASP A O 1
ATOM 1009 N N . VAL A 1 128 ? -54.817 -4.361 55.394 1.00 95.69 128 VAL A N 1
ATOM 1010 C CA . VAL A 1 128 ? -54.449 -4.490 53.974 1.00 95.69 128 VAL A CA 1
ATOM 1011 C C . VAL A 1 128 ? -53.108 -3.812 53.689 1.00 95.69 128 VAL A C 1
ATOM 1013 O O . VAL A 1 128 ? -52.252 -4.416 53.047 1.00 95.69 128 VAL A O 1
ATOM 1016 N N . GLU A 1 129 ? -52.891 -2.591 54.185 1.00 94.88 129 GLU A N 1
ATOM 1017 C CA . GLU A 1 129 ? -51.606 -1.904 53.999 1.00 94.88 129 GLU A CA 1
ATOM 1018 C C . GLU A 1 129 ? -50.458 -2.591 54.750 1.00 94.88 129 GLU A C 1
ATOM 1020 O O . GLU A 1 129 ? -49.334 -2.602 54.261 1.00 94.88 129 GLU A O 1
ATOM 1025 N N . GLN A 1 130 ? -50.720 -3.228 55.893 1.00 95.56 130 GLN A N 1
ATOM 1026 C CA . GLN A 1 130 ? -49.733 -4.047 56.601 1.00 95.56 130 GLN A CA 1
ATOM 1027 C C . GLN A 1 130 ? -49.328 -5.274 55.782 1.00 95.56 130 GLN A C 1
ATOM 1029 O O . GLN A 1 130 ? -48.138 -5.537 55.641 1.00 95.56 130 GLN A O 1
ATOM 1034 N N . GLN A 1 131 ? -50.284 -5.976 55.167 1.00 95.69 131 GLN A N 1
ATOM 1035 C CA . GLN A 1 131 ? -49.970 -7.081 54.252 1.00 95.69 131 GLN A CA 1
ATOM 1036 C C . GLN A 1 131 ? -49.194 -6.604 53.018 1.00 95.69 131 GLN A C 1
ATOM 1038 O O . GLN A 1 131 ? -48.300 -7.302 52.540 1.00 95.69 131 GLN A O 1
ATOM 1043 N N . ASN A 1 132 ? -49.515 -5.418 52.490 1.00 94.88 132 ASN A N 1
ATOM 1044 C CA . ASN A 1 132 ? -48.746 -4.814 51.401 1.00 94.88 132 ASN A CA 1
ATOM 1045 C C . ASN A 1 132 ? -47.318 -4.480 51.853 1.00 94.88 132 ASN A C 1
ATOM 1047 O O . ASN A 1 132 ? -46.372 -4.763 51.124 1.00 94.88 132 ASN A O 1
ATOM 1051 N N . LEU A 1 133 ? -47.154 -3.941 53.064 1.00 96.44 133 LEU A N 1
ATOM 1052 C CA . LEU A 1 133 ? -45.847 -3.635 53.637 1.00 96.44 133 LEU A CA 1
ATOM 1053 C C . LEU A 1 133 ? -44.999 -4.892 53.838 1.00 96.44 133 LEU A C 1
ATOM 1055 O O . LEU A 1 133 ? -43.802 -4.851 53.584 1.00 96.44 133 LEU A O 1
ATOM 1059 N N . GLU A 1 134 ? -45.591 -5.998 54.287 1.00 95.81 134 GLU A N 1
ATOM 1060 C CA . GLU A 1 134 ? -44.883 -7.276 54.426 1.00 95.81 134 GLU A CA 1
ATOM 1061 C C . GLU A 1 134 ? -44.362 -7.770 53.072 1.00 95.81 134 GLU A C 1
ATOM 1063 O O . GLU A 1 134 ? -43.187 -8.114 52.956 1.00 95.81 134 GLU A O 1
ATOM 1068 N N . ARG A 1 135 ? -45.200 -7.724 52.027 1.00 95.06 135 ARG A N 1
ATOM 1069 C CA . ARG A 1 135 ? -44.809 -8.114 50.662 1.00 95.06 135 ARG A CA 1
ATOM 1070 C C . ARG A 1 135 ? -43.700 -7.231 50.100 1.00 95.06 135 ARG A C 1
ATOM 1072 O O . ARG A 1 135 ? -42.717 -7.748 49.581 1.00 95.06 135 ARG A O 1
ATOM 1079 N N . GLU A 1 136 ? -43.837 -5.912 50.205 1.00 94.69 136 GLU A N 1
ATOM 1080 C CA . GLU A 1 136 ? -42.791 -4.990 49.744 1.00 94.69 136 GLU A CA 1
ATOM 1081 C C . GLU A 1 136 ? -41.524 -5.109 50.605 1.00 94.69 136 GLU A C 1
ATOM 1083 O O . GLU A 1 136 ? -40.418 -5.010 50.084 1.00 94.69 136 GLU A O 1
ATOM 1088 N N . GLY A 1 137 ? -41.654 -5.433 51.894 1.00 95.19 137 GLY A N 1
ATOM 1089 C CA . GLY A 1 137 ? -40.525 -5.716 52.779 1.00 95.19 137 GLY A CA 1
ATOM 1090 C C . GLY A 1 137 ? -39.725 -6.954 52.360 1.00 95.19 137 GLY A C 1
ATOM 1091 O O . GLY A 1 137 ? -38.497 -6.954 52.455 1.00 95.19 137 GLY A O 1
ATOM 1092 N N . GLU A 1 138 ? -40.383 -7.996 51.842 1.00 96.19 138 GLU A N 1
ATOM 1093 C CA . GLU A 1 138 ? -39.697 -9.144 51.232 1.00 96.19 138 GLU A CA 1
ATOM 1094 C C . GLU A 1 138 ? -38.933 -8.740 49.961 1.00 96.19 138 GLU A C 1
ATOM 1096 O O . GLU A 1 138 ? -37.793 -9.174 49.761 1.00 96.19 138 GLU A O 1
ATOM 1101 N N . VAL A 1 139 ? -39.524 -7.878 49.126 1.00 95.75 139 VAL A N 1
ATOM 1102 C CA . VAL A 1 139 ? -38.876 -7.338 47.918 1.00 95.75 139 VAL A CA 1
ATOM 1103 C C . VAL A 1 139 ? -37.655 -6.492 48.287 1.00 95.75 139 VAL A C 1
ATOM 1105 O O . VAL A 1 139 ? -36.581 -6.703 47.725 1.00 95.75 139 VAL A O 1
ATOM 1108 N N . GLU A 1 140 ? -37.781 -5.599 49.271 1.00 96.31 140 GLU A N 1
ATOM 1109 C CA . GLU A 1 140 ? -36.677 -4.797 49.812 1.00 96.31 140 GLU A CA 1
ATOM 1110 C C . GLU A 1 140 ? -35.549 -5.698 50.336 1.00 96.31 140 GLU A C 1
ATOM 1112 O O . GLU A 1 140 ? -34.376 -5.495 50.011 1.00 96.31 140 GLU A O 1
ATOM 1117 N N . TYR A 1 141 ? -35.887 -6.743 51.097 1.00 96.50 141 TYR A N 1
ATOM 1118 C CA . TYR A 1 141 ? -34.909 -7.693 51.625 1.00 96.50 141 TYR A CA 1
ATOM 1119 C C . TYR A 1 141 ? -34.131 -8.412 50.512 1.00 96.50 141 TYR A C 1
ATOM 1121 O O . TYR A 1 141 ? -32.899 -8.517 50.581 1.00 96.50 141 TYR A O 1
ATOM 1129 N N . LEU A 1 142 ? -34.827 -8.893 49.476 1.00 96.88 142 LEU A N 1
ATOM 1130 C CA . LEU A 1 142 ? -34.197 -9.538 48.324 1.00 96.88 142 LEU A CA 1
ATOM 1131 C C . LEU A 1 142 ? -33.313 -8.556 47.548 1.00 96.88 142 LEU A C 1
ATOM 1133 O O . LEU A 1 142 ? -32.147 -8.873 47.303 1.00 96.88 142 LEU A O 1
ATOM 1137 N N . ALA A 1 143 ? -33.810 -7.350 47.258 1.00 95.25 143 ALA A N 1
ATOM 1138 C CA . ALA A 1 143 ? -33.045 -6.302 46.585 1.00 95.25 143 ALA A CA 1
ATOM 1139 C C . ALA A 1 143 ? -31.765 -5.960 47.362 1.00 95.25 143 ALA A C 1
ATOM 1141 O O . ALA A 1 143 ? -30.675 -5.875 46.792 1.00 95.25 143 ALA A O 1
ATOM 1142 N N . ARG A 1 144 ? -31.854 -5.863 48.693 1.00 97.00 144 ARG A N 1
ATOM 1143 C CA . ARG A 1 144 ? -30.705 -5.566 49.553 1.00 97.00 144 ARG A CA 1
ATOM 1144 C C . ARG A 1 144 ? -29.681 -6.689 49.563 1.00 97.00 144 ARG A C 1
ATOM 1146 O O . ARG A 1 144 ? -28.477 -6.434 49.525 1.00 97.00 144 ARG A O 1
ATOM 1153 N N . ARG A 1 145 ? -30.137 -7.943 49.589 1.00 97.25 145 ARG A N 1
ATOM 1154 C CA . ARG A 1 145 ? -29.261 -9.115 49.479 1.00 97.25 145 ARG A CA 1
ATOM 1155 C C . ARG A 1 145 ? -28.543 -9.146 48.129 1.00 97.25 145 ARG A C 1
ATOM 1157 O O . ARG A 1 145 ? -27.337 -9.383 48.096 1.00 97.25 145 ARG A O 1
ATOM 1164 N N . GLU A 1 146 ? -29.256 -8.900 47.034 1.00 95.00 146 GLU A N 1
ATOM 1165 C CA . GLU A 1 146 ? -28.686 -8.884 45.683 1.00 95.00 146 GLU A CA 1
ATOM 1166 C C . GLU A 1 146 ? -27.699 -7.737 45.468 1.00 95.00 146 GLU A C 1
ATOM 1168 O O . GLU A 1 146 ? -26.660 -7.942 44.833 1.00 95.00 146 GLU A O 1
ATOM 1173 N N . TYR A 1 147 ? -27.990 -6.562 46.029 1.00 96.88 147 TYR A N 1
ATOM 1174 C CA . TYR A 1 147 ? -27.086 -5.418 46.041 1.00 96.88 147 TYR A CA 1
ATOM 1175 C C . TYR A 1 147 ? -25.808 -5.720 46.831 1.00 96.88 147 TYR A C 1
ATOM 1177 O O . TYR A 1 147 ? -24.707 -5.551 46.311 1.00 96.88 147 TYR A O 1
ATOM 1185 N N . ASN A 1 148 ? -25.931 -6.257 48.050 1.00 96.19 148 ASN A N 1
ATOM 1186 C CA . ASN A 1 148 ? -24.775 -6.634 48.869 1.00 96.19 148 ASN A CA 1
ATOM 1187 C C . ASN A 1 148 ? -23.903 -7.693 48.177 1.00 96.19 148 ASN A C 1
ATOM 1189 O O . ASN A 1 148 ? -22.677 -7.586 48.182 1.00 96.19 148 ASN A O 1
ATOM 1193 N N . ASN A 1 149 ? -24.519 -8.699 47.549 1.00 95.12 149 ASN A N 1
ATOM 1194 C CA . ASN A 1 149 ? -23.790 -9.704 46.778 1.00 95.12 149 ASN A CA 1
ATOM 1195 C C . ASN A 1 149 ? -23.037 -9.069 45.599 1.00 95.12 149 ASN A C 1
ATOM 1197 O O . ASN A 1 149 ? -21.862 -9.368 45.399 1.00 95.12 149 ASN A O 1
ATOM 1201 N N . ALA A 1 150 ? -23.684 -8.161 44.860 1.00 94.50 150 ALA A N 1
ATOM 1202 C CA . ALA A 1 150 ? -23.050 -7.454 43.751 1.00 94.50 150 ALA A CA 1
ATOM 1203 C C . ALA A 1 150 ? -21.878 -6.581 44.218 1.00 94.50 150 ALA A C 1
ATOM 1205 O O . ALA A 1 150 ? -20.826 -6.594 43.589 1.00 94.50 150 ALA A O 1
ATOM 1206 N N . GLN A 1 151 ? -22.008 -5.892 45.357 1.00 94.38 151 GLN A N 1
ATOM 1207 C CA . GLN A 1 151 ? -20.909 -5.122 45.944 1.00 94.38 151 GLN A CA 1
ATOM 1208 C C . GLN A 1 151 ? -19.714 -6.001 46.331 1.00 94.38 151 GLN A C 1
ATOM 1210 O O . GLN A 1 151 ? -18.566 -5.602 46.144 1.00 94.38 151 GLN A O 1
ATOM 1215 N N . ILE A 1 152 ? -19.958 -7.194 46.881 1.00 94.25 152 ILE A N 1
ATOM 1216 C CA . ILE A 1 152 ? -18.882 -8.138 47.218 1.00 94.25 152 ILE A CA 1
ATOM 1217 C C . ILE A 1 152 ? -18.168 -8.604 45.944 1.00 94.25 152 ILE A C 1
ATOM 1219 O O . ILE A 1 152 ? -16.938 -8.649 45.919 1.00 94.25 152 ILE A O 1
ATOM 1223 N N . GLU A 1 153 ? -18.918 -8.935 44.890 1.00 90.50 153 GLU A N 1
ATOM 1224 C CA . GLU A 1 153 ? -18.348 -9.308 43.589 1.00 90.50 153 GLU A CA 1
ATOM 1225 C C . GLU A 1 153 ? -17.556 -8.158 42.959 1.00 90.50 153 GLU A C 1
ATOM 1227 O O . GLU A 1 153 ? -16.440 -8.380 42.495 1.00 90.50 153 GLU A O 1
ATOM 1232 N N . GLN A 1 154 ? -18.085 -6.932 43.000 1.00 93.12 154 GLN A N 1
ATOM 1233 C CA . GLN A 1 154 ? -17.406 -5.734 42.510 1.00 93.12 154 GLN A CA 1
ATOM 1234 C C . GLN A 1 154 ? -16.072 -5.527 43.227 1.00 93.12 154 GLN A C 1
ATOM 1236 O O . GLN A 1 154 ? -15.057 -5.398 42.555 1.00 93.12 154 GLN A O 1
ATOM 1241 N N . ARG A 1 155 ? -16.040 -5.571 44.566 1.00 91.75 155 ARG A N 1
ATOM 1242 C CA . ARG A 1 155 ? -14.798 -5.369 45.336 1.00 91.75 155 ARG A CA 1
ATOM 1243 C C . ARG A 1 155 ? -13.701 -6.362 44.954 1.00 91.75 155 ARG A C 1
ATOM 1245 O O . ARG A 1 155 ? -12.563 -5.956 44.767 1.00 91.75 155 ARG A O 1
ATOM 1252 N N . ARG A 1 156 ? -14.052 -7.642 44.771 1.00 90.19 156 ARG A N 1
ATOM 1253 C CA . ARG A 1 156 ? -13.094 -8.683 44.341 1.00 90.19 156 ARG A CA 1
ATOM 1254 C C . ARG A 1 156 ? -12.459 -8.378 42.988 1.00 90.19 156 ARG A C 1
ATOM 1256 O O . ARG A 1 156 ? -11.335 -8.787 42.732 1.00 90.19 156 ARG A O 1
ATOM 1263 N N . VAL A 1 157 ? -13.210 -7.733 42.102 1.00 90.94 157 VAL A N 1
ATOM 1264 C CA . VAL A 1 157 ? -12.768 -7.428 40.741 1.00 90.94 157 VAL A CA 1
ATOM 1265 C C . VAL A 1 157 ? -12.054 -6.074 40.689 1.00 90.94 157 VAL A C 1
ATOM 1267 O O . VAL A 1 157 ? -11.057 -5.945 39.987 1.00 90.94 157 VAL A O 1
ATOM 1270 N N . GLU A 1 158 ? -12.506 -5.086 41.462 1.00 89.75 158 GLU A N 1
ATOM 1271 C CA . GLU A 1 158 ? -11.882 -3.760 41.572 1.00 89.75 158 GLU A CA 1
ATOM 1272 C C . GLU A 1 158 ? -10.446 -3.813 42.093 1.00 89.75 158 GLU A C 1
ATOM 1274 O O . GLU A 1 158 ? -9.627 -3.001 41.672 1.00 89.75 158 GLU A O 1
ATOM 1279 N N . GLU A 1 159 ? -10.109 -4.787 42.940 1.00 90.56 159 GLU A N 1
ATOM 1280 C CA . GLU A 1 159 ? -8.728 -5.015 43.391 1.00 90.56 159 GLU A CA 1
ATOM 1281 C C . GLU A 1 159 ? -7.752 -5.254 42.220 1.00 90.56 159 GLU A C 1
ATOM 1283 O O . GLU A 1 159 ? -6.589 -4.873 42.316 1.00 90.56 159 GLU A O 1
ATOM 1288 N N . LEU A 1 160 ? -8.228 -5.804 41.095 1.00 89.94 160 LEU A N 1
ATOM 1289 C CA . LEU A 1 160 ? -7.422 -6.074 39.895 1.00 89.94 160 LEU A CA 1
ATOM 1290 C C . LEU A 1 160 ? -7.383 -4.893 38.911 1.00 89.94 160 LEU A C 1
ATOM 1292 O O . LEU A 1 160 ? -6.529 -4.843 38.026 1.00 89.94 160 LEU A O 1
ATOM 1296 N N . GLU A 1 161 ? -8.306 -3.937 39.029 1.00 90.56 161 GLU A N 1
ATOM 1297 C CA . GLU A 1 161 ? -8.391 -2.784 38.129 1.00 90.56 161 GLU A CA 1
ATOM 1298 C C . GLU A 1 161 ? -7.109 -1.934 38.068 1.00 90.56 161 GLU A C 1
ATOM 1300 O O . GLU 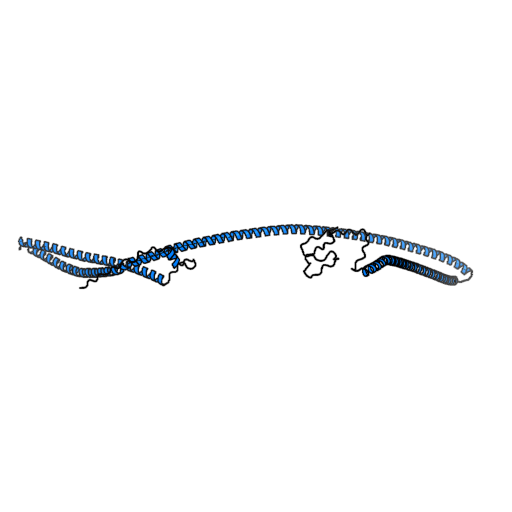A 1 161 ? -6.686 -1.625 36.950 1.00 90.56 161 GLU A O 1
ATOM 1305 N N . PRO A 1 162 ? -6.454 -1.552 39.187 1.00 90.69 162 PRO A N 1
ATOM 1306 C CA . PRO A 1 162 ? -5.257 -0.716 39.116 1.00 90.69 162 PRO A CA 1
ATOM 1307 C C . PRO A 1 162 ? -4.089 -1.429 38.425 1.00 90.69 162 PRO A C 1
ATOM 1309 O O . PRO A 1 162 ? -3.357 -0.793 37.670 1.00 90.69 162 PRO A O 1
ATOM 1312 N N . GLU A 1 163 ? -3.943 -2.741 38.632 1.00 89.19 163 GLU A N 1
ATOM 1313 C CA . GLU A 1 163 ? -2.912 -3.551 37.975 1.00 89.19 163 GLU A CA 1
ATOM 1314 C C . GLU A 1 163 ? -3.159 -3.626 36.461 1.00 89.19 163 GLU A C 1
ATOM 1316 O O . GLU A 1 163 ? -2.265 -3.343 35.662 1.00 89.19 163 GLU A O 1
ATOM 1321 N N . LEU A 1 164 ? -4.401 -3.908 36.051 1.00 90.69 164 LEU A N 1
ATOM 1322 C CA . LEU A 1 164 ? -4.788 -3.962 34.639 1.00 90.69 164 LEU A CA 1
ATOM 1323 C C . LEU A 1 164 ? -4.635 -2.610 33.926 1.00 90.69 164 LEU A C 1
ATOM 1325 O O . LEU A 1 164 ? -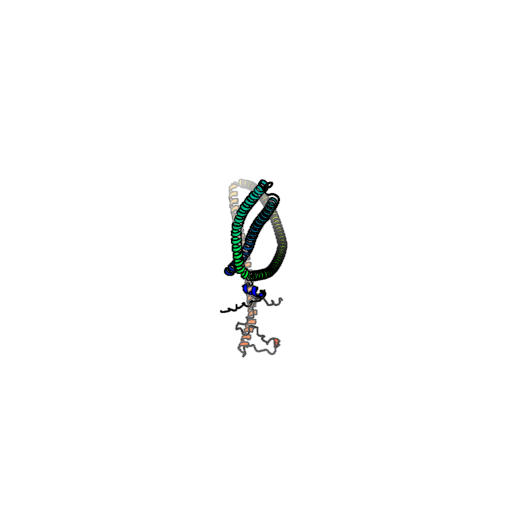4.236 -2.576 32.759 1.00 90.69 164 LEU A O 1
ATOM 1329 N N . LEU A 1 165 ? -4.951 -1.505 34.609 1.00 90.38 165 LEU A N 1
ATOM 1330 C CA . LEU A 1 165 ? -4.774 -0.152 34.078 1.00 90.38 165 LEU A CA 1
ATOM 1331 C C . LEU A 1 165 ? -3.295 0.202 33.919 1.00 90.38 165 LEU A C 1
ATOM 1333 O O . LEU A 1 165 ? -2.913 0.685 32.855 1.00 90.38 165 LEU A O 1
ATOM 1337 N N . ALA A 1 166 ? -2.456 -0.096 34.916 1.00 89.44 166 ALA A N 1
ATOM 1338 C CA . ALA A 1 166 ? -1.013 0.120 34.818 1.00 89.44 166 ALA A CA 1
ATOM 1339 C C . ALA A 1 166 ? -0.413 -0.653 33.630 1.00 89.44 166 ALA A C 1
ATOM 1341 O O . ALA A 1 166 ? 0.345 -0.103 32.832 1.00 89.44 166 ALA A O 1
ATOM 1342 N N . GLU A 1 167 ? -0.830 -1.904 33.443 1.00 88.44 167 GLU A N 1
ATOM 1343 C CA . GLU A 1 167 ? -0.419 -2.737 32.316 1.00 88.44 167 GLU A CA 1
ATOM 1344 C C . GLU A 1 167 ? -0.911 -2.234 30.938 1.00 88.44 167 GLU A C 1
ATOM 1346 O O . GLU A 1 167 ? -0.232 -2.423 29.915 1.00 88.44 167 GLU A O 1
ATOM 1351 N N . GLU A 1 168 ? -2.102 -1.626 30.867 1.00 88.81 168 GLU A N 1
ATOM 1352 C CA . GLU A 1 168 ? -2.598 -0.972 29.649 1.00 88.81 168 GLU A CA 1
ATOM 1353 C C . GLU A 1 168 ? -1.827 0.322 29.363 1.00 88.81 168 GLU A C 1
ATOM 1355 O O . GLU A 1 168 ? -1.442 0.559 28.211 1.00 88.81 168 GLU A O 1
ATOM 1360 N N . ASP A 1 169 ? -1.534 1.111 30.395 1.00 88.88 169 ASP A N 1
ATOM 1361 C CA . ASP A 1 169 ? -0.760 2.344 30.295 1.00 88.88 169 ASP A CA 1
ATOM 1362 C C . ASP A 1 169 ? 0.664 2.066 29.812 1.00 88.88 169 ASP A C 1
ATOM 1364 O O . ASP A 1 169 ? 1.115 2.709 28.858 1.00 88.88 169 ASP A O 1
ATOM 1368 N N . GLU A 1 170 ? 1.338 1.054 30.360 1.00 88.00 170 GLU A N 1
ATOM 1369 C CA . GLU A 1 170 ? 2.645 0.590 29.883 1.00 88.00 170 GLU A CA 1
ATOM 1370 C C . GLU A 1 170 ? 2.591 0.155 28.415 1.00 88.00 170 GLU A C 1
ATOM 1372 O O . GLU A 1 170 ? 3.400 0.595 27.592 1.00 88.00 170 GLU A O 1
ATOM 1377 N N . ALA A 1 171 ? 1.595 -0.654 28.038 1.00 87.19 171 ALA A N 1
ATOM 1378 C CA . ALA A 1 171 ? 1.423 -1.084 26.652 1.00 87.19 171 ALA A CA 1
ATOM 1379 C C . ALA A 1 171 ? 1.131 0.094 25.704 1.00 87.19 171 ALA A C 1
ATOM 1381 O O . ALA A 1 171 ? 1.536 0.073 24.534 1.00 87.19 171 ALA A O 1
ATOM 1382 N N . SER A 1 172 ? 0.431 1.123 26.188 1.00 88.50 172 SER A N 1
ATOM 1383 C CA . SER A 1 172 ? 0.165 2.353 25.444 1.00 88.50 172 SER A CA 1
ATOM 1384 C C . SER A 1 172 ? 1.431 3.205 25.293 1.00 88.50 172 SER A C 1
ATOM 1386 O O . SER A 1 172 ? 1.692 3.724 24.204 1.00 88.50 172 SER A O 1
ATOM 1388 N N . ALA A 1 173 ? 2.260 3.287 26.337 1.00 88.44 173 ALA A N 1
ATOM 1389 C CA . ALA A 1 173 ? 3.540 3.981 26.328 1.00 88.44 173 ALA A CA 1
ATOM 1390 C C . ALA A 1 173 ? 4.522 3.306 25.359 1.00 88.44 173 ALA A C 1
ATOM 1392 O O . ALA A 1 173 ? 5.091 3.983 24.498 1.00 88.44 173 ALA A O 1
ATOM 1393 N N . GLU A 1 174 ? 4.632 1.970 25.394 1.00 87.94 174 GLU A N 1
ATOM 1394 C CA . GLU A 1 174 ? 5.400 1.201 24.407 1.00 87.94 174 GLU A CA 1
ATOM 1395 C C . GLU A 1 174 ? 4.932 1.504 22.976 1.00 87.94 174 GLU A C 1
ATOM 1397 O O . GLU A 1 174 ? 5.749 1.731 22.079 1.00 87.94 174 GLU A O 1
ATOM 1402 N N . ALA A 1 175 ? 3.615 1.536 22.742 1.00 88.00 175 ALA A N 1
ATOM 1403 C CA . ALA A 1 175 ? 3.054 1.806 21.421 1.00 88.00 175 ALA A CA 1
ATOM 1404 C C . ALA A 1 175 ? 3.373 3.225 20.919 1.00 88.00 175 ALA A C 1
ATOM 1406 O O . ALA A 1 175 ? 3.688 3.387 19.735 1.00 88.00 175 ALA A O 1
ATOM 1407 N N . ARG A 1 176 ? 3.338 4.236 21.799 1.00 90.31 176 ARG A N 1
ATOM 1408 C CA . ARG A 1 176 ? 3.717 5.623 21.472 1.00 90.31 176 ARG A CA 1
ATOM 1409 C C . ARG A 1 176 ? 5.187 5.713 21.073 1.00 90.31 176 ARG A C 1
ATOM 1411 O O . ARG A 1 176 ? 5.493 6.204 19.988 1.00 90.31 176 ARG A O 1
ATOM 1418 N N . ILE A 1 177 ? 6.077 5.138 21.882 1.00 89.94 177 ILE A N 1
ATOM 1419 C CA . ILE A 1 177 ? 7.519 5.101 21.602 1.00 89.94 177 ILE A CA 1
ATOM 1420 C C . ILE A 1 177 ? 7.794 4.380 20.272 1.00 89.94 177 ILE A C 1
ATOM 1422 O O . ILE A 1 177 ? 8.590 4.845 19.453 1.00 89.94 177 ILE A O 1
ATOM 1426 N N . LEU A 1 178 ? 7.115 3.257 20.003 1.00 89.00 178 LEU A N 1
ATOM 1427 C CA . LEU A 1 178 ? 7.257 2.540 18.732 1.00 89.00 178 LEU A CA 1
ATOM 1428 C C . LEU A 1 178 ? 6.798 3.359 17.527 1.00 89.00 178 LEU A C 1
ATOM 1430 O O . LEU A 1 178 ? 7.433 3.288 16.472 1.00 89.00 178 LEU A O 1
ATOM 1434 N N . ALA A 1 179 ? 5.704 4.109 17.661 1.00 88.31 179 ALA A N 1
ATOM 1435 C CA . ALA A 1 179 ? 5.203 4.972 16.600 1.00 88.31 179 ALA A CA 1
ATOM 1436 C C . ALA A 1 179 ? 6.204 6.091 16.275 1.00 88.31 179 ALA A C 1
ATOM 1438 O O . ALA A 1 179 ? 6.513 6.310 15.102 1.00 88.31 179 ALA A O 1
ATOM 1439 N N . GLU A 1 180 ? 6.783 6.728 17.294 1.00 90.12 180 GLU A N 1
ATOM 1440 C CA . GLU A 1 180 ? 7.833 7.739 17.123 1.00 90.12 180 GLU A CA 1
ATOM 1441 C C . GLU A 1 180 ? 9.074 7.159 16.432 1.00 90.12 180 GLU A C 1
ATOM 1443 O O . GLU A 1 180 ? 9.560 7.713 15.442 1.00 90.12 180 GLU A O 1
ATOM 1448 N N . MET A 1 181 ? 9.538 5.988 16.878 1.00 89.12 181 MET A N 1
ATOM 1449 C CA . MET A 1 181 ? 10.674 5.286 16.272 1.00 89.12 181 MET A CA 1
ATOM 1450 C C . MET A 1 181 ? 10.430 4.942 14.795 1.00 89.12 181 MET A C 1
ATOM 1452 O O . MET A 1 181 ? 11.345 5.065 13.974 1.00 89.12 181 MET A O 1
ATOM 1456 N N . ARG A 1 182 ? 9.207 4.532 14.425 1.00 89.06 182 ARG A N 1
ATOM 1457 C CA . ARG A 1 182 ? 8.836 4.309 13.016 1.00 89.06 182 ARG A CA 1
ATOM 1458 C C . ARG A 1 182 ? 8.843 5.603 12.224 1.00 89.06 182 ARG A C 1
ATOM 1460 O O . ARG A 1 182 ? 9.479 5.644 11.175 1.00 89.06 182 ARG A O 1
ATOM 1467 N N . ALA A 1 183 ? 8.220 6.656 12.745 1.00 90.25 183 ALA A N 1
ATOM 1468 C CA . ALA A 1 183 ? 8.167 7.951 12.078 1.00 90.25 183 ALA A CA 1
ATOM 1469 C C . ALA A 1 183 ? 9.576 8.504 11.801 1.00 90.25 183 ALA A C 1
ATOM 1471 O O . ALA A 1 183 ? 9.849 9.026 10.720 1.00 90.25 183 ALA A O 1
ATOM 1472 N N . GLU A 1 184 ? 10.511 8.352 12.740 1.00 90.12 184 GLU A N 1
ATOM 1473 C CA . GLU A 1 184 ? 11.907 8.738 12.524 1.00 90.12 184 GLU A CA 1
ATOM 1474 C C . GLU A 1 184 ? 12.602 7.896 11.447 1.00 90.12 184 GLU A C 1
ATOM 1476 O O . GLU A 1 184 ? 13.306 8.440 10.590 1.00 90.12 184 GLU A O 1
ATOM 1481 N N . LYS A 1 185 ? 12.406 6.572 11.451 1.00 88.25 185 LYS A N 1
ATOM 1482 C CA . LYS A 1 185 ? 12.983 5.682 10.431 1.00 88.25 185 LYS A CA 1
ATOM 1483 C C . LYS A 1 185 ? 12.407 5.949 9.045 1.00 88.25 185 LYS A C 1
ATOM 1485 O O . LYS A 1 185 ? 13.162 5.947 8.073 1.00 88.25 185 LYS A O 1
ATOM 1490 N N . GLU A 1 186 ? 11.117 6.238 8.951 1.00 88.38 186 GLU A N 1
ATOM 1491 C CA . GLU A 1 186 ? 10.453 6.639 7.711 1.00 88.38 186 GLU A CA 1
ATOM 1492 C C . GLU A 1 186 ? 10.986 7.976 7.198 1.00 88.38 186 GLU A C 1
ATOM 1494 O O . GLU A 1 186 ? 11.341 8.072 6.025 1.00 88.38 186 GLU A O 1
ATOM 1499 N N . LYS A 1 187 ? 11.168 8.975 8.074 1.00 90.12 187 LYS A N 1
ATOM 1500 C CA . LYS A 1 187 ? 11.830 10.243 7.715 1.00 90.12 187 LYS A CA 1
ATOM 1501 C C . LYS A 1 187 ? 13.245 10.006 7.184 1.00 90.12 187 LYS A C 1
ATOM 1503 O O . LYS A 1 187 ? 13.622 10.555 6.149 1.00 90.12 187 LYS A O 1
ATOM 1508 N N . GLN A 1 188 ? 14.035 9.156 7.843 1.00 89.69 188 GLN A N 1
ATOM 1509 C CA . GLN A 1 188 ? 15.381 8.805 7.374 1.00 89.69 188 GLN A CA 1
ATOM 1510 C C . GLN A 1 188 ? 15.354 8.079 6.022 1.00 89.69 188 GLN A C 1
ATOM 1512 O O . GLN A 1 188 ? 16.194 8.354 5.160 1.00 89.69 188 GLN A O 1
ATOM 1517 N N . ALA A 1 189 ? 14.404 7.166 5.816 1.00 87.69 189 ALA A N 1
ATOM 1518 C CA . ALA A 1 189 ? 14.216 6.475 4.546 1.00 87.69 189 ALA A CA 1
ATOM 1519 C C . ALA A 1 189 ? 13.807 7.453 3.434 1.00 87.69 189 ALA A C 1
ATOM 1521 O O . ALA A 1 189 ? 14.416 7.437 2.365 1.00 87.69 189 ALA A O 1
ATOM 1522 N N . ALA A 1 190 ? 12.865 8.361 3.702 1.00 89.56 190 ALA A N 1
ATOM 1523 C CA . ALA A 1 190 ? 12.435 9.406 2.778 1.00 89.56 190 ALA A CA 1
ATOM 1524 C C . ALA A 1 190 ? 13.611 10.295 2.347 1.00 89.56 190 ALA A C 1
ATOM 1526 O O . ALA A 1 190 ? 13.863 10.441 1.151 1.00 89.56 190 ALA A O 1
ATOM 1527 N N . LEU A 1 191 ? 14.429 10.766 3.296 1.00 92.44 191 LEU A N 1
ATOM 1528 C CA . LEU A 1 191 ? 15.642 11.538 2.994 1.00 92.44 191 LEU A CA 1
ATOM 1529 C C . LEU A 1 191 ? 16.638 10.756 2.120 1.00 92.44 191 LEU A C 1
ATOM 1531 O O . LEU A 1 191 ? 17.295 11.328 1.246 1.00 92.44 191 LEU A O 1
ATOM 1535 N N . ARG A 1 192 ? 16.777 9.437 2.323 1.00 89.00 192 ARG A N 1
ATOM 1536 C CA . ARG A 1 192 ? 17.612 8.585 1.454 1.00 89.00 192 ARG A CA 1
ATOM 1537 C C . ARG A 1 192 ? 17.028 8.484 0.045 1.00 89.00 192 ARG A C 1
ATOM 1539 O O . ARG A 1 192 ? 17.786 8.589 -0.921 1.00 89.00 192 ARG A O 1
ATOM 1546 N N . PHE A 1 193 ? 15.713 8.330 -0.087 1.00 88.31 193 PHE A N 1
ATOM 1547 C CA . PHE A 1 193 ? 15.039 8.297 -1.385 1.00 88.31 193 PHE A CA 1
ATOM 1548 C C . PHE A 1 193 ? 15.143 9.628 -2.130 1.00 88.31 193 PHE A C 1
ATOM 1550 O O . PHE A 1 193 ? 15.427 9.623 -3.326 1.00 88.31 193 PHE A O 1
ATOM 1557 N N . GLU A 1 194 ? 15.017 10.765 -1.449 1.00 89.69 194 GLU A N 1
ATOM 1558 C CA . GLU A 1 194 ? 15.219 12.088 -2.050 1.00 89.69 194 GLU A CA 1
ATOM 1559 C C . GLU A 1 194 ? 16.658 12.283 -2.536 1.00 89.69 194 GLU A C 1
ATOM 1561 O O . GLU A 1 194 ? 16.890 12.724 -3.667 1.00 89.69 194 GLU A O 1
ATOM 1566 N N . LYS A 1 195 ? 17.651 11.873 -1.737 1.00 92.00 195 LYS A N 1
ATOM 1567 C CA . LYS A 1 195 ? 19.064 11.873 -2.153 1.00 92.00 195 LYS A CA 1
ATOM 1568 C C . LYS A 1 195 ? 19.305 10.974 -3.369 1.00 92.00 195 LYS A C 1
ATOM 1570 O O . LYS A 1 195 ? 20.071 11.334 -4.261 1.00 92.00 195 LYS A O 1
ATOM 1575 N N . LEU A 1 196 ? 18.658 9.812 -3.444 1.00 89.94 196 LEU A N 1
ATOM 1576 C CA . LEU A 1 196 ? 18.749 8.933 -4.614 1.00 89.94 196 LEU A CA 1
ATOM 1577 C C . LEU A 1 196 ? 18.047 9.534 -5.837 1.00 89.94 196 LEU A C 1
ATOM 1579 O O . LEU A 1 196 ? 18.585 9.465 -6.942 1.00 89.94 196 LEU A O 1
ATOM 1583 N N . ARG A 1 197 ? 16.882 10.160 -5.652 1.00 90.75 197 ARG A N 1
ATOM 1584 C CA . ARG A 1 197 ? 16.127 10.832 -6.716 1.00 90.75 197 ARG A CA 1
ATOM 1585 C C . ARG A 1 197 ? 16.926 11.988 -7.304 1.00 90.75 197 ARG A C 1
ATOM 1587 O O . ARG A 1 197 ? 17.103 12.034 -8.515 1.00 90.75 197 ARG A O 1
ATOM 1594 N N . THR A 1 198 ? 17.465 12.868 -6.467 1.00 91.50 198 THR A N 1
ATOM 1595 C CA . THR A 1 198 ? 18.305 13.994 -6.910 1.00 91.50 198 THR A CA 1
ATOM 1596 C C . THR A 1 198 ? 19.555 13.514 -7.647 1.00 91.50 198 THR A C 1
ATOM 1598 O O . THR A 1 198 ? 19.872 14.046 -8.708 1.00 91.50 198 THR A O 1
ATOM 1601 N N . LYS A 1 199 ? 20.222 12.454 -7.168 1.00 92.31 199 LYS A N 1
ATOM 1602 C CA . LYS A 1 199 ? 21.334 11.817 -7.898 1.00 92.31 199 LYS A CA 1
ATOM 1603 C C . LYS A 1 199 ? 20.906 11.270 -9.264 1.00 92.31 199 LYS A C 1
ATOM 1605 O O . LYS A 1 199 ? 21.617 11.480 -10.241 1.00 92.31 199 LYS A O 1
ATOM 1610 N N . ARG A 1 200 ? 19.753 10.595 -9.352 1.00 88.94 200 ARG A N 1
ATOM 1611 C CA . ARG A 1 200 ? 19.211 10.073 -10.622 1.00 88.94 200 ARG A CA 1
ATOM 1612 C C . ARG A 1 200 ? 18.856 11.187 -11.602 1.00 88.94 200 ARG A C 1
ATOM 1614 O O . ARG A 1 200 ? 19.159 11.048 -12.780 1.00 88.94 200 ARG A O 1
ATOM 1621 N N . VAL A 1 201 ? 18.254 12.276 -11.123 1.00 90.81 201 VAL A N 1
ATOM 1622 C CA . VAL A 1 201 ? 17.931 13.449 -11.948 1.00 90.81 201 VAL A CA 1
ATOM 1623 C C . VAL A 1 201 ? 19.212 14.070 -12.502 1.00 90.81 201 VAL A C 1
ATOM 1625 O O . VAL A 1 201 ? 19.341 14.156 -13.718 1.00 90.81 201 VAL A O 1
ATOM 1628 N N . LYS A 1 202 ? 20.207 14.358 -11.649 1.00 91.31 202 LYS A N 1
ATOM 1629 C CA . LYS A 1 202 ? 21.511 14.891 -12.085 1.00 91.31 202 LYS A CA 1
ATOM 1630 C C . LYS A 1 202 ? 22.214 13.978 -13.094 1.00 91.31 202 LYS A C 1
ATOM 1632 O O . LYS A 1 202 ? 22.719 14.448 -14.107 1.00 91.31 202 LYS A O 1
ATOM 1637 N N . ALA A 1 203 ? 22.220 12.665 -12.855 1.00 89.19 203 ALA A N 1
ATOM 1638 C CA . ALA A 1 203 ? 22.792 11.700 -13.796 1.00 89.19 203 ALA A CA 1
ATOM 1639 C C . ALA A 1 203 ? 22.018 11.651 -15.128 1.00 89.19 203 ALA A C 1
ATOM 1641 O O . ALA A 1 203 ? 22.615 11.475 -16.188 1.00 89.19 203 ALA A O 1
ATOM 1642 N N . GLY A 1 204 ? 20.692 11.810 -15.089 1.00 89.56 204 GLY A N 1
ATOM 1643 C CA . GLY A 1 204 ? 19.847 11.908 -16.277 1.00 89.56 204 GLY A CA 1
ATOM 1644 C C . GLY A 1 204 ? 20.112 13.178 -17.087 1.00 89.56 204 GLY A C 1
ATOM 1645 O O . GLY A 1 204 ? 20.222 13.102 -18.307 1.00 89.56 204 GLY A O 1
ATOM 1646 N N . GLU A 1 205 ? 20.270 14.321 -16.420 1.00 90.44 205 GLU A N 1
ATOM 1647 C CA . GLU A 1 205 ? 20.628 15.603 -17.042 1.00 90.44 205 GLU A CA 1
ATOM 1648 C C . GLU A 1 205 ? 22.005 15.541 -17.708 1.00 90.44 205 GLU A C 1
ATOM 1650 O O . GLU A 1 205 ? 22.130 15.901 -18.875 1.00 90.44 205 GLU A O 1
ATOM 1655 N N . GLN A 1 206 ? 23.012 14.986 -17.024 1.00 89.81 206 GLN A N 1
ATOM 1656 C CA . GLN A 1 206 ? 24.349 14.784 -17.596 1.00 89.81 206 GLN A CA 1
ATOM 1657 C C . GLN A 1 206 ? 24.321 13.887 -18.840 1.00 89.81 206 GLN A C 1
ATOM 1659 O O . GLN A 1 206 ? 24.989 14.174 -19.830 1.00 89.81 206 GLN A O 1
ATOM 1664 N N . ARG A 1 207 ? 23.521 12.810 -18.822 1.00 87.69 207 ARG A N 1
ATOM 1665 C CA . ARG A 1 207 ? 23.353 11.934 -19.993 1.00 87.69 207 ARG A CA 1
ATOM 1666 C C . ARG A 1 207 ? 22.687 12.653 -21.160 1.00 87.69 207 ARG A C 1
ATOM 1668 O O . ARG A 1 207 ? 23.123 12.459 -22.288 1.00 87.69 207 ARG A O 1
ATOM 1675 N N . LYS A 1 208 ? 21.655 13.463 -20.903 1.00 89.81 208 LYS A N 1
ATOM 1676 C CA . LYS A 1 208 ? 20.999 14.267 -21.945 1.00 89.81 208 LYS A CA 1
ATOM 1677 C C . LYS A 1 208 ? 21.976 15.265 -22.562 1.00 89.81 208 LYS A C 1
ATOM 1679 O O . LYS A 1 208 ? 22.134 15.245 -23.773 1.00 89.81 208 LYS A O 1
ATOM 1684 N N . ALA A 1 209 ? 22.709 16.018 -21.740 1.00 90.06 209 ALA A N 1
ATOM 1685 C CA . ALA A 1 209 ? 23.719 16.961 -22.218 1.00 90.06 209 ALA A CA 1
ATOM 1686 C C . ALA A 1 209 ? 24.788 16.279 -23.093 1.00 90.06 209 ALA A C 1
ATOM 1688 O O . ALA A 1 209 ? 25.079 16.755 -24.185 1.00 90.06 209 ALA A O 1
ATOM 1689 N N . ALA A 1 210 ? 25.300 15.116 -22.673 1.00 89.56 210 ALA A N 1
ATOM 1690 C CA . ALA A 1 210 ? 26.278 14.358 -23.455 1.00 89.56 210 ALA A CA 1
ATOM 1691 C C . ALA A 1 210 ? 25.710 13.823 -24.786 1.00 89.56 210 ALA A C 1
ATOM 1693 O O . ALA A 1 210 ? 26.428 13.736 -25.782 1.00 89.56 210 ALA A O 1
ATOM 1694 N N . VAL A 1 211 ? 24.429 13.440 -24.823 1.00 89.75 211 VAL A N 1
ATOM 1695 C CA . VAL A 1 211 ? 23.753 13.056 -26.074 1.00 89.75 211 VAL A CA 1
ATOM 1696 C C . VAL A 1 211 ? 23.583 14.277 -26.973 1.00 89.75 211 VAL A C 1
ATOM 1698 O O . VAL A 1 211 ? 23.910 14.196 -28.153 1.00 89.75 211 VAL A O 1
ATOM 1701 N N . ASP A 1 212 ? 23.147 15.409 -26.424 1.00 89.25 212 ASP A N 1
ATOM 1702 C CA . ASP A 1 212 ? 22.958 16.647 -27.177 1.00 89.25 212 ASP A CA 1
ATOM 1703 C C . ASP A 1 212 ? 24.283 17.130 -27.793 1.00 89.25 212 ASP A C 1
ATOM 1705 O O . ASP A 1 212 ? 24.319 17.475 -28.973 1.00 89.25 212 ASP A O 1
ATOM 1709 N N . GLU A 1 213 ? 25.395 17.077 -27.055 1.00 90.38 213 GLU A N 1
ATOM 1710 C CA . GLU A 1 213 ? 26.737 17.375 -27.580 1.00 90.38 213 GLU A CA 1
ATOM 1711 C C . GLU A 1 213 ? 27.122 16.448 -28.740 1.00 90.38 213 GLU A C 1
ATOM 1713 O O . GLU A 1 213 ? 27.451 16.928 -29.825 1.00 90.38 213 GLU A O 1
ATOM 1718 N N . ARG A 1 214 ? 26.960 15.129 -28.580 1.00 87.31 214 ARG A N 1
ATOM 1719 C CA . ARG A 1 214 ? 27.226 14.164 -29.663 1.00 87.31 214 ARG A CA 1
ATOM 1720 C C . ARG A 1 214 ? 26.348 14.405 -30.887 1.00 87.31 214 ARG A C 1
ATOM 1722 O O . ARG A 1 214 ? 26.811 14.271 -32.016 1.00 87.31 214 ARG A O 1
ATOM 1729 N N . THR A 1 215 ? 25.076 14.759 -30.697 1.00 87.69 215 THR A N 1
ATOM 1730 C CA . THR A 1 215 ? 24.186 15.057 -31.831 1.00 87.69 215 THR A CA 1
ATOM 1731 C C . THR A 1 215 ? 24.623 16.313 -32.583 1.00 87.69 215 THR A C 1
ATOM 1733 O O . THR A 1 215 ? 24.535 16.332 -33.812 1.00 87.69 215 THR A O 1
ATOM 1736 N N . LYS A 1 216 ? 25.154 17.328 -31.885 1.00 90.25 216 LYS A N 1
ATOM 1737 C CA . LYS A 1 216 ? 25.741 18.522 -32.513 1.00 90.25 216 LYS A CA 1
ATOM 1738 C C . LYS A 1 216 ? 26.988 18.165 -33.320 1.00 90.25 216 LYS A C 1
ATOM 1740 O O . LYS A 1 216 ? 27.055 18.539 -34.488 1.00 90.25 216 LYS A O 1
ATOM 1745 N N . GLU A 1 217 ? 27.904 17.380 -32.756 1.00 88.69 217 GLU A N 1
ATOM 1746 C CA . GLU A 1 217 ? 29.113 16.914 -33.456 1.00 88.69 217 GLU A CA 1
ATOM 1747 C C . GLU A 1 217 ? 28.770 16.122 -34.728 1.00 88.69 217 GLU A C 1
ATOM 1749 O O . GLU A 1 217 ? 29.313 16.380 -35.804 1.00 88.69 217 GLU A O 1
ATOM 1754 N N . VAL A 1 218 ? 27.805 15.197 -34.645 1.00 88.31 218 VAL A N 1
ATOM 1755 C CA . VAL A 1 218 ? 27.330 14.425 -35.806 1.00 88.31 218 VAL A CA 1
ATOM 1756 C C . VAL A 1 218 ? 26.690 15.339 -36.855 1.00 88.31 218 VAL A C 1
ATOM 1758 O O . VAL A 1 218 ? 26.924 15.160 -38.052 1.00 88.31 218 VAL A O 1
ATOM 1761 N N . ALA A 1 219 ? 25.909 16.340 -36.438 1.00 88.69 219 ALA A N 1
ATOM 1762 C CA . ALA A 1 219 ? 25.301 17.300 -37.355 1.00 88.69 2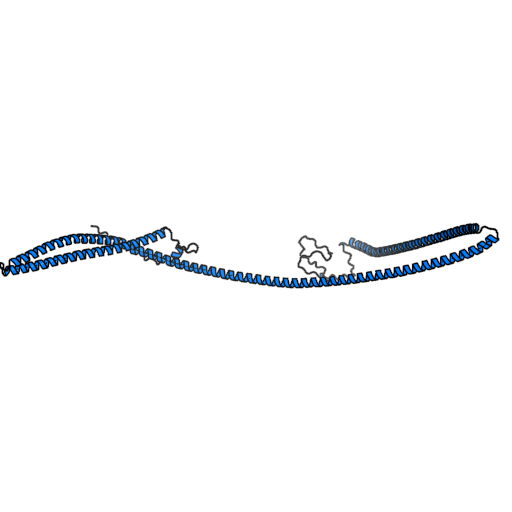19 ALA A CA 1
ATOM 1763 C C . ALA A 1 219 ? 26.352 18.172 -38.068 1.00 88.69 219 ALA A C 1
ATOM 1765 O O . ALA A 1 219 ? 26.214 18.450 -39.263 1.00 88.69 219 ALA A O 1
ATOM 1766 N N . GLU A 1 220 ? 27.410 18.588 -37.373 1.00 87.81 220 GLU A N 1
ATOM 1767 C CA . GLU A 1 220 ? 28.529 19.330 -37.962 1.00 87.81 220 GLU A CA 1
ATOM 1768 C C . GLU A 1 220 ? 29.332 18.468 -38.941 1.00 87.81 220 GLU A C 1
ATOM 1770 O O . GLU A 1 220 ? 29.580 18.894 -40.074 1.00 87.81 220 GLU A O 1
ATOM 1775 N N . ALA A 1 22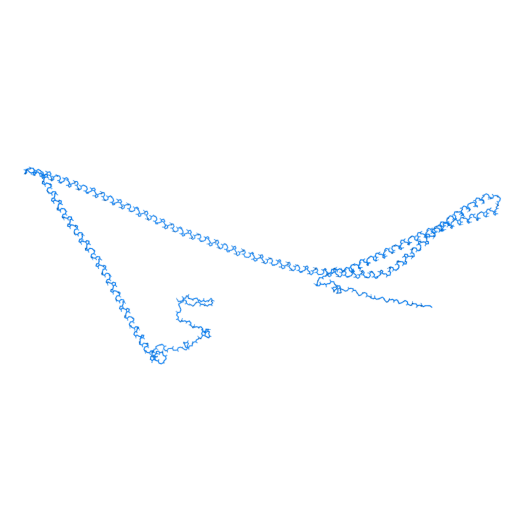1 ? 29.637 17.221 -38.572 1.00 88.56 221 ALA A N 1
ATOM 1776 C CA . ALA A 1 221 ? 30.286 16.260 -39.460 1.00 88.56 221 ALA A CA 1
ATOM 1777 C C . ALA A 1 221 ? 29.448 15.988 -40.724 1.00 88.56 221 ALA A C 1
ATOM 1779 O O . ALA A 1 221 ? 29.983 15.958 -41.836 1.00 88.56 221 ALA A O 1
ATOM 1780 N N . ALA A 1 222 ? 28.123 15.869 -40.591 1.00 88.12 222 ALA A N 1
ATOM 1781 C CA . ALA A 1 222 ? 27.214 15.698 -41.724 1.00 88.12 222 ALA A CA 1
ATOM 1782 C C . ALA A 1 222 ? 27.206 16.924 -42.658 1.00 88.12 222 ALA A C 1
ATOM 1784 O O . ALA A 1 222 ? 27.214 16.771 -43.884 1.00 88.12 222 ALA A O 1
ATOM 1785 N N . LYS A 1 223 ? 27.245 18.147 -42.106 1.00 89.75 223 LYS A N 1
ATOM 1786 C CA . LYS A 1 223 ? 27.375 19.383 -42.900 1.00 89.75 223 LYS A CA 1
ATOM 1787 C C . LYS A 1 223 ? 28.699 19.414 -43.666 1.00 89.75 223 LYS A C 1
ATOM 1789 O O . LYS A 1 223 ? 28.687 19.677 -44.870 1.00 89.75 223 LYS A O 1
ATOM 1794 N N . ALA A 1 224 ? 29.814 19.092 -43.009 1.00 86.62 224 ALA A N 1
ATOM 1795 C CA . ALA A 1 224 ? 31.129 19.021 -43.647 1.00 86.62 224 ALA A CA 1
ATOM 1796 C C . ALA A 1 224 ? 31.164 17.962 -44.767 1.00 86.62 224 ALA A C 1
ATOM 1798 O O . ALA A 1 224 ? 31.618 18.242 -45.881 1.00 86.62 224 ALA A O 1
ATOM 1799 N N . GLY A 1 225 ? 30.589 16.781 -44.518 1.00 85.88 225 GLY A N 1
ATOM 1800 C CA . GLY A 1 225 ? 30.441 15.717 -45.513 1.00 85.88 225 GLY A CA 1
ATOM 1801 C C . GLY A 1 225 ? 29.622 16.148 -46.733 1.00 85.88 225 GLY A C 1
ATOM 1802 O O . GLY A 1 225 ? 30.024 15.888 -47.870 1.00 85.88 225 GLY A O 1
ATOM 1803 N N . ARG A 1 226 ? 28.517 16.881 -46.529 1.00 86.50 226 ARG A N 1
ATOM 1804 C CA . ARG A 1 226 ? 27.694 17.431 -47.620 1.00 86.50 226 ARG A CA 1
ATOM 1805 C C . ARG A 1 226 ? 28.475 18.422 -48.484 1.00 86.50 226 ARG A C 1
ATOM 1807 O O . ARG A 1 226 ? 28.385 18.352 -49.709 1.00 86.50 226 ARG A O 1
ATOM 1814 N N . VAL A 1 227 ? 29.249 19.322 -47.876 1.00 89.00 227 VAL A N 1
ATOM 1815 C CA . VAL A 1 227 ? 30.083 20.288 -48.615 1.00 89.00 227 VAL A CA 1
ATOM 1816 C C . VAL A 1 227 ? 31.137 19.564 -49.459 1.00 89.00 227 VAL A C 1
ATOM 1818 O O . VAL A 1 227 ? 31.281 19.860 -50.647 1.00 89.00 227 VAL A O 1
ATOM 1821 N N . ALA A 1 228 ? 31.816 18.563 -48.890 1.00 86.62 228 ALA A N 1
ATOM 1822 C CA . ALA A 1 228 ? 32.792 17.754 -49.617 1.00 86.62 228 ALA A CA 1
ATOM 1823 C C . ALA A 1 228 ? 32.155 16.981 -50.788 1.00 86.62 228 ALA A C 1
ATOM 1825 O O . ALA A 1 228 ? 32.720 16.940 -51.881 1.00 86.62 228 ALA A O 1
ATOM 1826 N N . ALA A 1 229 ? 30.960 16.415 -50.596 1.00 85.69 229 ALA A N 1
ATOM 1827 C CA . ALA A 1 229 ? 30.225 15.722 -51.654 1.00 85.69 229 ALA A CA 1
ATOM 1828 C C . ALA A 1 229 ? 29.842 16.665 -52.807 1.00 85.69 229 ALA A C 1
ATOM 1830 O O . ALA A 1 229 ? 30.064 16.331 -53.969 1.00 85.69 229 ALA A O 1
ATOM 1831 N N . ILE A 1 230 ? 29.340 17.869 -52.501 1.00 88.75 230 ILE A N 1
ATOM 1832 C CA . ILE A 1 230 ? 29.018 18.883 -53.519 1.00 88.75 230 ILE A CA 1
ATOM 1833 C C . ILE A 1 230 ? 30.267 19.253 -54.327 1.00 88.75 230 ILE A C 1
ATOM 1835 O O . ILE A 1 230 ? 30.196 19.346 -55.553 1.00 88.75 230 ILE A O 1
ATOM 1839 N N . ARG A 1 231 ? 31.416 19.428 -53.662 1.00 88.44 231 ARG A N 1
ATOM 1840 C CA . ARG A 1 231 ? 32.687 19.730 -54.333 1.00 88.44 231 ARG A CA 1
ATOM 1841 C C . ARG A 1 231 ? 33.108 18.609 -55.290 1.00 88.44 231 ARG A C 1
ATOM 1843 O O . ARG A 1 231 ? 33.404 18.897 -56.444 1.00 88.44 231 ARG A O 1
ATOM 1850 N N . ARG A 1 232 ? 33.033 17.343 -54.861 1.00 82.69 232 ARG A N 1
ATOM 1851 C CA . ARG A 1 232 ? 33.336 16.180 -55.720 1.00 82.69 232 ARG A CA 1
ATOM 1852 C C . ARG A 1 232 ? 32.436 16.111 -56.953 1.00 82.69 232 ARG A C 1
ATOM 1854 O O . ARG A 1 232 ? 32.919 15.813 -58.038 1.00 82.69 232 ARG A O 1
ATOM 1861 N N . VAL A 1 233 ? 31.142 16.403 -56.805 1.00 89.44 233 VAL A N 1
ATOM 1862 C CA . VAL A 1 233 ? 30.201 16.419 -57.939 1.00 89.44 233 VAL A CA 1
ATOM 1863 C C . VAL A 1 233 ? 30.545 17.533 -58.931 1.00 89.44 233 VAL A C 1
ATOM 1865 O O . VAL A 1 233 ? 30.486 17.300 -60.137 1.00 89.44 233 VAL A O 1
ATOM 1868 N N . LYS A 1 234 ? 30.928 18.724 -58.451 1.00 90.31 234 LYS A N 1
ATOM 1869 C CA . LYS A 1 234 ? 31.384 19.817 -59.324 1.00 90.31 234 LYS A CA 1
ATOM 1870 C C . LYS A 1 234 ? 32.647 19.432 -60.095 1.00 90.31 234 LYS A C 1
ATOM 1872 O O . LYS A 1 234 ? 32.638 19.502 -61.317 1.00 90.31 234 LYS A O 1
ATOM 1877 N N . GLU A 1 235 ? 33.668 18.930 -59.402 1.00 88.56 235 GLU A N 1
ATOM 1878 C CA . GLU A 1 235 ? 34.926 18.488 -60.023 1.00 88.56 235 GLU A CA 1
ATOM 1879 C C . GLU A 1 235 ? 34.693 17.361 -61.049 1.00 88.56 235 GLU A C 1
ATOM 1881 O O . GLU A 1 235 ? 35.298 17.352 -62.121 1.00 88.56 235 GLU A O 1
ATOM 1886 N N . ALA A 1 236 ? 33.783 16.421 -60.766 1.00 86.19 236 ALA A N 1
ATOM 1887 C CA . ALA A 1 236 ? 33.410 15.368 -61.711 1.00 86.19 236 ALA A CA 1
ATOM 1888 C C . ALA A 1 236 ? 32.717 15.927 -62.966 1.00 86.19 236 ALA A C 1
ATOM 1890 O O . ALA A 1 236 ? 33.051 15.513 -64.076 1.00 86.19 236 ALA A O 1
ATOM 1891 N N . ARG A 1 237 ? 31.800 16.893 -62.809 1.00 88.81 237 ARG A N 1
ATOM 1892 C CA . ARG A 1 237 ? 31.139 17.565 -63.941 1.00 88.81 237 ARG A CA 1
ATOM 1893 C C . ARG A 1 237 ? 32.122 18.354 -64.799 1.00 88.81 237 ARG A C 1
ATOM 1895 O O . ARG A 1 237 ? 32.025 18.297 -66.017 1.00 88.81 237 ARG A O 1
ATOM 1902 N N . GLU A 1 238 ? 33.075 19.050 -64.186 1.00 86.81 238 GLU A N 1
ATOM 1903 C CA . GLU A 1 238 ? 34.111 19.797 -64.911 1.00 86.81 238 GLU A CA 1
ATOM 1904 C C . GLU A 1 238 ? 35.014 18.863 -65.727 1.00 86.81 238 GLU A C 1
ATOM 1906 O O . GLU A 1 238 ? 35.280 19.127 -66.899 1.00 86.81 238 GLU A O 1
ATOM 1911 N N . ARG A 1 239 ? 35.421 17.720 -65.153 1.00 84.31 239 ARG A N 1
ATOM 1912 C CA . ARG A 1 239 ? 36.174 16.687 -65.888 1.00 84.31 239 ARG A CA 1
ATOM 1913 C C . ARG A 1 239 ? 35.373 16.110 -67.049 1.00 84.31 239 ARG A C 1
ATOM 1915 O O . ARG A 1 239 ? 35.930 15.914 -68.127 1.00 84.31 239 ARG A O 1
ATOM 1922 N N . GLN A 1 240 ? 34.084 15.852 -66.837 1.00 84.06 240 GLN A N 1
ATOM 1923 C CA . GLN A 1 240 ? 33.206 15.346 -67.885 1.00 84.06 240 GLN A CA 1
ATOM 1924 C C . GLN A 1 240 ? 33.066 16.367 -69.022 1.00 84.06 240 GLN A C 1
ATOM 1926 O O . GLN A 1 240 ? 33.316 16.015 -70.172 1.00 84.06 240 GLN A O 1
ATOM 1931 N N . ALA A 1 241 ? 32.793 17.635 -68.709 1.00 85.44 241 ALA A N 1
ATOM 1932 C CA . ALA A 1 241 ? 32.700 18.703 -69.704 1.00 85.44 241 ALA A CA 1
ATOM 1933 C C . ALA A 1 241 ? 34.004 18.863 -70.509 1.00 85.44 241 ALA A C 1
ATOM 1935 O O . ALA A 1 241 ? 33.965 18.978 -71.733 1.00 85.44 241 ALA A O 1
ATOM 1936 N N . ALA A 1 242 ? 35.167 18.794 -69.850 1.00 83.75 242 ALA A N 1
ATOM 1937 C CA . ALA A 1 242 ? 36.462 18.830 -70.533 1.00 83.75 242 ALA A CA 1
ATOM 1938 C C . ALA A 1 242 ? 36.660 17.627 -71.475 1.00 83.75 242 ALA A C 1
ATOM 1940 O O . ALA A 1 242 ? 37.172 17.783 -72.583 1.00 83.75 242 ALA A O 1
ATOM 1941 N N . SER A 1 243 ? 36.232 16.429 -71.061 1.00 81.12 243 SER A N 1
ATOM 1942 C CA . SER A 1 243 ? 36.310 15.231 -71.905 1.00 81.12 243 SER A CA 1
ATOM 1943 C C . SER A 1 243 ? 35.356 15.278 -73.105 1.00 81.12 243 SER A C 1
ATOM 1945 O O . SER A 1 243 ? 35.730 14.862 -74.201 1.00 81.12 243 SER A O 1
ATOM 1947 N N . GLU A 1 244 ? 34.156 15.836 -72.927 1.00 83.94 244 GLU A N 1
ATOM 1948 C CA . GLU A 1 244 ? 33.170 16.023 -73.995 1.00 83.94 244 GLU A CA 1
ATOM 1949 C C . GLU A 1 244 ? 33.671 17.044 -75.025 1.00 83.94 244 GLU A C 1
ATOM 1951 O O . GLU A 1 244 ? 33.639 16.757 -76.222 1.00 83.94 244 GLU A O 1
ATOM 1956 N N . ALA A 1 245 ? 34.250 18.164 -74.580 1.00 84.62 245 ALA A N 1
ATOM 1957 C CA . ALA A 1 245 ? 34.861 19.155 -75.468 1.00 84.62 245 ALA A CA 1
ATOM 1958 C C . ALA A 1 245 ? 35.988 18.547 -76.328 1.00 84.62 245 ALA A C 1
ATOM 1960 O O . ALA A 1 245 ? 35.996 18.698 -77.550 1.00 84.62 245 ALA A O 1
ATOM 1961 N N . GLN A 1 246 ? 36.891 17.768 -75.718 1.00 83.38 246 GLN A N 1
ATOM 1962 C CA . GLN A 1 246 ? 37.952 17.064 -76.454 1.00 83.38 246 GLN A CA 1
ATOM 1963 C C . GLN A 1 246 ? 37.398 16.053 -77.469 1.00 83.38 246 GLN A C 1
ATOM 1965 O O . GLN A 1 246 ? 37.981 15.845 -78.539 1.00 83.38 246 GLN A O 1
ATOM 1970 N N . PHE A 1 247 ? 36.284 15.394 -77.148 1.00 84.69 247 PHE A N 1
ATOM 1971 C CA . PHE A 1 247 ? 35.631 14.466 -78.065 1.00 84.69 247 PHE A CA 1
ATOM 1972 C C . PHE A 1 247 ? 35.004 15.193 -79.263 1.00 84.69 247 PHE A C 1
ATOM 1974 O O . PHE A 1 247 ? 35.138 14.735 -80.402 1.00 84.69 247 PHE A O 1
ATOM 1981 N N . GLU A 1 248 ? 34.362 16.341 -79.038 1.00 84.88 248 GLU A N 1
ATOM 1982 C CA . GLU A 1 248 ? 33.792 17.160 -80.110 1.00 84.88 248 GLU A CA 1
ATOM 1983 C C . GLU A 1 248 ? 34.861 17.703 -81.061 1.00 84.88 248 GLU A C 1
ATOM 1985 O O . GLU A 1 248 ? 34.692 17.595 -82.279 1.00 84.88 248 GLU A O 1
ATOM 1990 N N . GLU A 1 249 ? 35.989 18.190 -80.538 1.00 84.88 249 GLU A N 1
ATOM 1991 C CA . GLU A 1 249 ? 37.129 18.636 -81.350 1.00 84.88 249 GLU A CA 1
ATOM 1992 C C . GLU A 1 249 ? 37.656 17.513 -82.253 1.00 84.88 249 GLU A C 1
ATOM 1994 O O . GLU A 1 249 ? 37.832 17.698 -83.462 1.00 84.88 249 GLU A O 1
ATOM 1999 N N . ARG A 1 250 ? 37.834 16.302 -81.703 1.00 84.38 250 ARG A N 1
ATOM 2000 C CA . ARG A 1 250 ? 38.251 15.125 -82.487 1.00 84.38 250 ARG A CA 1
ATOM 2001 C C . ARG A 1 250 ? 37.241 14.784 -83.578 1.00 84.38 250 ARG A C 1
ATOM 2003 O O . ARG A 1 250 ? 37.630 14.530 -84.717 1.00 84.38 250 ARG A O 1
ATOM 2010 N N . LYS A 1 251 ? 35.945 14.823 -83.261 1.00 87.38 251 LYS A N 1
ATOM 2011 C CA . LYS A 1 251 ? 34.865 14.551 -84.220 1.00 87.38 251 LYS A CA 1
ATOM 2012 C C . LYS A 1 251 ? 34.838 15.577 -85.355 1.00 87.38 251 LYS A C 1
ATOM 2014 O O . LYS A 1 251 ? 34.602 15.207 -86.508 1.00 87.38 251 LYS A O 1
ATOM 2019 N N . GLN A 1 252 ? 35.081 16.853 -85.058 1.00 83.12 252 GLN A N 1
ATOM 2020 C CA . GLN A 1 252 ? 35.190 17.905 -86.072 1.00 83.12 252 GLN A CA 1
ATOM 2021 C C . GLN A 1 252 ? 36.423 17.700 -86.962 1.00 83.12 252 GLN A C 1
ATOM 2023 O O . GLN A 1 252 ? 36.293 17.732 -88.187 1.00 83.12 252 GLN A O 1
ATOM 2028 N N . ALA A 1 253 ? 37.580 17.387 -86.374 1.00 85.50 253 ALA A N 1
ATOM 2029 C CA . ALA A 1 253 ? 38.803 17.092 -87.120 1.00 85.50 253 ALA A CA 1
ATOM 2030 C C . ALA A 1 253 ? 38.644 15.869 -88.044 1.00 85.50 253 ALA A C 1
ATOM 2032 O O . ALA A 1 253 ? 39.081 15.888 -89.195 1.00 85.50 253 ALA A O 1
ATOM 2033 N N . GLU A 1 254 ? 37.970 14.808 -87.590 1.00 84.38 254 GLU A N 1
ATOM 2034 C CA . GLU A 1 254 ? 37.663 13.649 -88.436 1.00 84.38 254 GLU A CA 1
ATOM 2035 C C . GLU A 1 254 ? 36.731 13.992 -89.601 1.00 84.38 254 GLU A C 1
ATOM 2037 O O . GLU A 1 254 ? 36.932 13.499 -90.713 1.00 84.38 254 GLU A O 1
ATOM 2042 N N . ARG A 1 255 ? 35.718 14.842 -89.377 1.00 85.44 255 ARG A N 1
ATOM 2043 C CA . ARG A 1 255 ? 34.846 15.323 -90.460 1.00 85.44 255 ARG A CA 1
ATOM 2044 C C . ARG A 1 255 ? 35.639 16.107 -91.498 1.00 85.44 255 ARG A C 1
ATOM 2046 O O . ARG A 1 255 ? 35.481 15.827 -92.682 1.00 85.44 255 ARG A O 1
ATOM 2053 N N . GLN A 1 256 ? 36.507 17.022 -91.070 1.00 86.69 256 GLN A N 1
ATOM 2054 C CA . GLN A 1 256 ? 37.367 17.789 -91.977 1.00 86.69 256 GLN A CA 1
ATOM 2055 C C . GLN A 1 256 ? 38.267 16.863 -92.804 1.00 86.69 256 GLN A C 1
ATOM 2057 O O . GLN A 1 256 ? 38.254 16.938 -94.028 1.00 86.69 256 GLN A O 1
ATOM 2062 N N . ARG A 1 257 ? 38.923 15.881 -92.170 1.00 85.75 257 ARG A N 1
ATOM 2063 C CA . ARG A 1 257 ? 39.734 14.873 -92.881 1.00 85.75 257 ARG A CA 1
ATOM 2064 C C . ARG A 1 257 ? 38.935 14.090 -93.923 1.00 85.75 257 ARG A C 1
ATOM 2066 O O . ARG A 1 257 ? 39.451 13.820 -95.006 1.00 85.75 257 ARG A O 1
ATOM 2073 N N . LYS A 1 258 ? 37.691 13.710 -93.611 1.00 83.31 258 LYS A N 1
ATOM 2074 C CA . LYS A 1 258 ? 36.801 13.021 -94.562 1.00 83.31 258 LYS A CA 1
ATOM 2075 C C . LYS A 1 258 ? 36.441 13.920 -95.743 1.00 83.31 258 LYS A C 1
ATOM 2077 O O . LYS A 1 258 ? 36.472 13.451 -96.875 1.00 83.31 258 LYS A O 1
ATOM 2082 N N . VAL A 1 259 ? 36.136 15.193 -95.491 1.00 88.06 259 VAL A N 1
ATOM 2083 C CA . VAL A 1 259 ? 35.858 16.180 -96.547 1.00 88.06 259 VAL A CA 1
ATOM 2084 C C . VAL A 1 259 ? 37.083 16.367 -97.445 1.00 88.06 259 VAL A C 1
ATOM 2086 O O . VAL A 1 259 ? 36.957 16.247 -98.661 1.00 88.06 259 VAL A O 1
ATOM 2089 N N . ASP A 1 260 ? 38.272 16.545 -96.870 1.00 86.12 260 ASP A N 1
ATOM 2090 C CA . ASP A 1 260 ? 39.520 16.687 -97.629 1.00 86.12 260 ASP A CA 1
ATOM 2091 C C . ASP A 1 260 ? 39.828 15.444 -98.469 1.00 86.12 260 ASP A C 1
ATOM 2093 O O . ASP A 1 260 ? 40.256 15.547 -99.619 1.00 86.12 260 ASP A O 1
ATOM 2097 N N . ALA A 1 261 ? 39.596 14.250 -97.915 1.00 85.06 261 ALA A N 1
ATOM 2098 C CA . ALA A 1 261 ? 39.771 12.995 -98.636 1.00 85.06 261 ALA A CA 1
ATOM 2099 C C . ALA A 1 261 ? 38.786 12.866 -99.808 1.00 85.06 261 ALA A C 1
ATOM 2101 O O . ALA A 1 261 ? 39.190 12.446 -100.891 1.00 85.06 261 ALA A O 1
ATOM 2102 N N . LEU A 1 262 ? 37.524 13.265 -99.623 1.00 85.94 262 LEU A N 1
ATOM 2103 C CA . LEU A 1 262 ? 36.524 13.281 -100.693 1.00 85.94 262 LEU A CA 1
ATOM 2104 C C . LEU A 1 262 ? 36.871 14.297 -101.786 1.00 85.94 262 LEU A C 1
ATOM 2106 O O . LEU A 1 262 ? 36.744 13.978 -102.965 1.00 85.94 262 LEU A O 1
ATOM 2110 N N . LEU A 1 263 ? 37.356 15.486 -101.421 1.00 88.12 263 LEU A N 1
ATOM 2111 C CA . LEU A 1 263 ? 37.812 16.490 -102.387 1.00 88.12 263 LEU A CA 1
ATOM 2112 C C . LEU A 1 263 ? 39.028 15.999 -103.182 1.00 88.12 263 LEU A C 1
ATOM 2114 O O . LEU A 1 263 ? 39.049 16.133 -104.404 1.00 88.12 263 LEU A O 1
ATOM 2118 N N . LYS A 1 264 ? 40.006 15.368 -102.517 1.00 84.88 264 LYS A N 1
ATOM 2119 C CA . LYS A 1 264 ? 41.152 14.728 -103.187 1.00 84.88 264 LYS A CA 1
ATOM 2120 C C . LYS A 1 264 ? 40.708 13.604 -104.117 1.00 84.88 264 LYS A C 1
ATOM 2122 O O . LYS A 1 264 ? 41.194 13.521 -105.239 1.00 84.88 264 LYS A O 1
ATOM 2127 N N . LEU A 1 265 ? 39.777 12.758 -103.674 1.00 85.31 265 LEU A N 1
ATOM 2128 C CA . LEU A 1 265 ? 39.225 11.690 -104.503 1.00 85.31 265 LEU A CA 1
ATOM 2129 C C . LEU A 1 265 ? 38.525 12.262 -105.736 1.00 85.31 265 LEU A C 1
ATOM 2131 O O . LEU A 1 265 ? 38.776 11.780 -106.834 1.00 85.31 265 LEU A O 1
ATOM 2135 N N . LYS A 1 266 ? 37.711 13.310 -105.571 1.00 89.94 266 LYS A N 1
ATOM 2136 C CA . LYS A 1 266 ? 37.053 13.992 -106.687 1.00 89.94 266 LYS A CA 1
ATOM 2137 C C . LYS A 1 266 ? 38.075 14.557 -107.676 1.00 89.94 266 LYS A C 1
ATOM 2139 O O . LYS A 1 266 ? 37.989 14.240 -108.853 1.00 89.94 266 LYS A O 1
ATOM 2144 N N . GLY A 1 267 ? 39.089 15.287 -107.206 1.00 86.50 267 GLY A N 1
ATOM 2145 C CA . GLY A 1 267 ? 40.155 15.798 -108.080 1.00 86.50 267 GLY A CA 1
ATOM 2146 C C . GLY A 1 267 ? 40.921 14.686 -108.810 1.00 86.50 267 GLY A C 1
ATOM 2147 O O . GLY A 1 267 ? 41.247 14.812 -109.991 1.00 86.50 267 GLY A O 1
ATOM 2148 N N . ASN A 1 268 ? 41.145 13.548 -108.148 1.00 86.19 268 ASN A N 1
ATOM 2149 C CA . ASN A 1 268 ? 41.730 12.369 -108.784 1.00 86.19 268 ASN A CA 1
ATOM 2150 C C . ASN A 1 268 ? 40.785 11.753 -109.831 1.00 86.19 268 ASN A C 1
ATOM 2152 O O . ASN A 1 268 ? 41.244 11.362 -110.897 1.00 86.19 268 ASN A O 1
ATOM 2156 N N . MET A 1 269 ? 39.476 11.684 -109.573 1.00 81.50 269 MET A N 1
ATOM 2157 C CA . MET A 1 269 ? 38.501 11.179 -110.547 1.00 81.50 269 MET A CA 1
ATOM 2158 C C . MET A 1 269 ? 38.394 12.089 -111.770 1.00 81.50 269 MET A C 1
ATOM 2160 O O . MET A 1 269 ? 38.395 11.585 -112.891 1.00 81.50 269 MET A O 1
ATOM 2164 N N . ASP A 1 270 ? 38.364 13.404 -111.559 1.00 85.62 270 ASP A N 1
ATOM 2165 C CA . ASP A 1 270 ? 38.301 14.395 -112.632 1.00 85.62 270 ASP A CA 1
ATOM 2166 C C . ASP A 1 270 ? 39.571 14.314 -113.500 1.00 85.62 270 ASP A C 1
ATOM 2168 O O . ASP A 1 270 ? 39.480 14.144 -114.713 1.00 85.62 270 ASP A O 1
ATOM 2172 N N . SER A 1 271 ? 40.763 14.268 -112.887 1.00 85.38 271 SER A N 1
ATOM 2173 C CA . SER A 1 271 ? 42.021 14.106 -113.639 1.00 85.38 271 SER A CA 1
ATOM 2174 C C . SER A 1 271 ? 42.128 12.771 -114.389 1.00 85.38 271 SER A C 1
ATOM 2176 O O . SER A 1 271 ? 42.657 12.731 -115.502 1.00 85.38 271 SER A O 1
ATOM 2178 N N . VAL A 1 272 ? 41.610 11.672 -113.826 1.00 81.25 272 VAL A N 1
ATOM 2179 C CA . VAL A 1 272 ? 41.536 10.375 -114.521 1.00 81.25 272 VAL A CA 1
ATOM 2180 C C . VAL A 1 272 ? 40.538 10.433 -115.679 1.00 81.25 272 VAL A C 1
ATOM 2182 O O . VAL A 1 272 ? 40.839 9.914 -116.753 1.00 81.25 272 VAL A O 1
ATOM 2185 N N . SER A 1 273 ? 39.385 11.083 -115.502 1.00 84.81 273 SER A N 1
ATOM 2186 C CA . SER A 1 273 ? 38.402 11.296 -116.570 1.00 84.81 273 SER A CA 1
ATOM 2187 C C . SER A 1 273 ? 39.010 12.094 -117.725 1.00 84.81 273 SER A C 1
ATOM 2189 O O . SER A 1 273 ? 38.967 11.633 -118.868 1.00 84.81 273 SER A O 1
ATOM 2191 N N . ASP A 1 274 ? 39.668 13.218 -117.433 1.00 84.94 274 ASP A N 1
ATOM 2192 C CA . ASP A 1 274 ? 40.354 14.050 -118.429 1.00 84.94 274 ASP A CA 1
ATOM 2193 C C . ASP A 1 274 ? 41.464 13.269 -119.145 1.00 84.94 274 ASP A C 1
ATOM 2195 O O . ASP A 1 274 ? 41.622 13.348 -120.367 1.00 84.94 274 ASP A O 1
ATOM 2199 N N . HIS A 1 275 ? 42.209 12.441 -118.405 1.00 83.31 275 HIS A N 1
ATOM 2200 C CA . HIS A 1 275 ? 43.231 11.573 -118.979 1.00 83.31 275 HIS A CA 1
ATOM 2201 C C . HIS A 1 275 ? 42.636 10.532 -119.938 1.00 83.31 275 HIS A C 1
ATOM 2203 O O . HIS A 1 275 ? 43.173 10.321 -121.030 1.00 83.31 275 HIS A O 1
ATOM 2209 N N . ILE A 1 276 ? 41.523 9.891 -119.565 1.00 82.50 276 ILE A N 1
ATOM 2210 C CA . ILE A 1 276 ? 40.823 8.916 -120.412 1.00 82.50 276 ILE A CA 1
ATOM 2211 C C . ILE A 1 276 ? 40.272 9.599 -121.666 1.00 82.50 276 ILE A C 1
ATOM 2213 O O . ILE A 1 276 ? 40.462 9.078 -122.768 1.00 82.50 276 ILE A O 1
ATOM 2217 N N . GLN A 1 277 ? 39.643 10.768 -121.528 1.00 84.75 277 GLN A N 1
ATOM 2218 C CA . GLN A 1 277 ? 39.148 11.551 -122.663 1.00 84.75 277 GLN A CA 1
ATOM 2219 C C . GLN A 1 277 ? 40.297 11.921 -123.613 1.00 84.75 277 GLN A C 1
ATOM 2221 O O . GLN A 1 277 ? 40.239 11.598 -124.802 1.00 84.75 277 GLN A O 1
ATOM 2226 N N . GLY A 1 278 ? 41.405 12.451 -123.086 1.00 83.94 278 GLY A N 1
ATOM 2227 C CA . GLY A 1 278 ? 42.593 12.778 -123.875 1.00 83.94 278 GLY A CA 1
ATOM 2228 C C . GLY A 1 278 ? 43.241 11.560 -124.550 1.00 83.94 278 GLY A C 1
ATOM 2229 O O . GLY A 1 278 ? 43.691 11.641 -125.699 1.00 83.94 278 GLY A O 1
ATOM 2230 N N . MET A 1 279 ? 43.275 10.399 -123.886 1.00 82.44 279 MET A N 1
ATOM 2231 C CA . MET A 1 279 ? 43.747 9.149 -124.495 1.00 82.44 279 MET A CA 1
ATOM 2232 C C . MET A 1 279 ? 42.823 8.664 -125.613 1.00 82.44 279 MET A C 1
ATOM 2234 O O . MET A 1 279 ? 43.316 8.250 -126.668 1.00 82.44 279 MET A O 1
ATOM 2238 N N . ASN A 1 280 ? 41.507 8.738 -125.418 1.00 82.12 280 ASN A N 1
ATOM 2239 C CA . ASN A 1 280 ? 40.520 8.340 -126.418 1.00 82.12 280 ASN A CA 1
ATOM 2240 C C . ASN A 1 280 ? 40.585 9.239 -127.656 1.00 82.12 280 ASN A C 1
ATOM 2242 O O . ASN A 1 280 ? 40.608 8.726 -128.776 1.00 82.12 280 ASN A O 1
ATOM 2246 N N . GLU A 1 281 ? 40.728 10.552 -127.482 1.00 85.88 281 GLU A N 1
ATOM 2247 C CA . GLU A 1 281 ? 40.930 11.489 -128.590 1.00 85.88 281 GLU A CA 1
ATOM 2248 C C . GLU A 1 281 ? 42.216 11.198 -129.367 1.00 85.88 281 GLU A C 1
ATOM 2250 O O . GLU A 1 281 ? 42.208 11.129 -130.599 1.00 85.88 281 GLU A O 1
ATOM 2255 N N . ARG A 1 282 ? 43.335 10.972 -128.664 1.00 83.50 282 ARG A N 1
ATOM 2256 C CA . ARG A 1 282 ? 44.608 10.590 -129.299 1.00 83.50 282 ARG A CA 1
ATOM 2257 C C . ARG A 1 282 ? 44.480 9.269 -130.050 1.00 83.50 282 ARG A C 1
ATOM 2259 O O . ARG A 1 282 ? 45.019 9.145 -131.150 1.00 83.50 282 ARG A O 1
ATOM 2266 N N . LYS A 1 283 ? 43.772 8.286 -129.486 1.00 82.06 283 LYS A N 1
ATOM 2267 C CA . LYS A 1 283 ? 43.510 6.994 -130.133 1.00 82.06 283 LYS A CA 1
ATOM 2268 C C . LYS A 1 283 ? 42.657 7.172 -131.389 1.00 82.06 283 LYS A C 1
ATOM 2270 O O . LYS A 1 283 ? 43.021 6.615 -132.419 1.00 82.06 283 LYS A O 1
ATOM 2275 N N . HIS A 1 284 ? 41.607 7.992 -131.341 1.00 80.12 284 HIS A N 1
ATOM 2276 C CA . HIS A 1 284 ? 40.787 8.320 -132.509 1.00 80.12 284 HIS A CA 1
ATOM 2277 C C . HIS A 1 284 ? 41.591 9.027 -133.604 1.00 80.12 284 HIS A C 1
ATOM 2279 O O . HIS A 1 284 ? 41.530 8.608 -134.757 1.00 80.12 284 HIS A O 1
ATOM 2285 N N . LYS A 1 285 ? 42.396 10.042 -133.259 1.00 84.88 285 LYS A N 1
ATOM 2286 C CA . LYS A 1 285 ? 43.278 10.731 -134.220 1.00 84.88 285 LYS A CA 1
ATOM 2287 C C . LYS A 1 285 ? 44.284 9.768 -134.859 1.00 84.88 285 LYS A C 1
ATOM 2289 O O . LYS A 1 285 ? 44.469 9.791 -136.070 1.00 84.88 285 LYS A O 1
ATOM 2294 N N . ARG A 1 286 ? 44.895 8.877 -134.066 1.00 83.88 286 ARG A N 1
ATOM 2295 C CA . ARG A 1 286 ? 45.821 7.845 -134.569 1.00 83.88 286 ARG A CA 1
ATOM 2296 C C . ARG A 1 286 ? 45.131 6.820 -135.468 1.00 83.88 286 ARG A C 1
ATOM 2298 O O . ARG A 1 286 ? 45.734 6.414 -136.453 1.00 83.88 286 ARG A O 1
ATOM 2305 N N . ALA A 1 287 ? 43.912 6.395 -135.132 1.00 82.25 287 ALA A N 1
ATOM 2306 C CA . ALA A 1 287 ? 43.141 5.461 -135.949 1.00 82.25 287 ALA A CA 1
ATOM 2307 C C . ALA A 1 287 ? 42.802 6.075 -137.313 1.00 82.25 287 ALA A C 1
ATOM 2309 O O . ALA A 1 287 ? 43.121 5.462 -138.324 1.00 82.25 287 ALA A O 1
ATOM 2310 N N . LYS A 1 288 ? 42.297 7.318 -137.339 1.00 83.44 288 LYS A N 1
ATOM 2311 C CA . LYS A 1 288 ? 42.026 8.060 -138.583 1.00 83.44 288 LYS A CA 1
ATOM 2312 C C . LYS A 1 288 ? 43.281 8.229 -139.444 1.00 83.44 288 LYS A C 1
ATOM 2314 O O . LYS A 1 288 ? 43.273 7.863 -140.610 1.00 83.44 288 LYS A O 1
ATOM 2319 N N . ALA A 1 289 ? 44.395 8.665 -138.851 1.00 84.69 289 ALA A N 1
ATOM 2320 C CA . ALA A 1 289 ? 45.661 8.799 -139.577 1.00 84.69 289 ALA A CA 1
ATOM 2321 C C . ALA A 1 289 ? 46.180 7.453 -140.125 1.00 84.69 289 ALA A C 1
ATOM 2323 O O . ALA A 1 289 ? 46.839 7.404 -141.161 1.00 84.69 289 ALA A O 1
ATOM 2324 N N . LEU A 1 290 ? 45.918 6.344 -139.427 1.00 82.69 290 LEU A N 1
ATOM 2325 C CA . LEU A 1 290 ? 46.281 5.005 -139.890 1.00 82.69 290 LEU A CA 1
ATOM 2326 C C . LEU A 1 290 ? 45.342 4.512 -141.001 1.00 82.69 290 LEU A C 1
ATOM 2328 O O . LEU A 1 290 ? 45.810 3.838 -141.912 1.00 82.69 290 LEU A O 1
ATOM 2332 N N . GLU A 1 291 ? 44.055 4.854 -140.954 1.00 80.94 291 GLU A N 1
ATOM 2333 C CA . GLU A 1 291 ? 43.093 4.604 -142.035 1.00 80.94 291 GLU A CA 1
ATOM 2334 C C . GLU A 1 291 ? 43.454 5.386 -143.300 1.00 80.94 291 GLU A C 1
ATOM 2336 O O . GLU A 1 291 ? 43.461 4.799 -144.376 1.00 80.94 291 GLU A O 1
ATOM 2341 N N . GLU A 1 292 ? 43.840 6.658 -143.178 1.00 83.44 292 GLU A N 1
ATOM 2342 C CA . GLU A 1 292 ? 44.318 7.486 -144.295 1.00 83.44 292 GLU A CA 1
ATOM 2343 C C . GLU A 1 292 ? 45.591 6.905 -144.927 1.00 83.44 292 GLU A C 1
ATOM 2345 O O . GLU A 1 292 ? 45.661 6.742 -146.145 1.00 83.44 292 GLU A O 1
ATOM 2350 N N . LYS A 1 293 ? 46.573 6.501 -144.105 1.00 82.81 293 LYS A N 1
ATOM 2351 C CA . LYS A 1 293 ? 47.779 5.808 -144.591 1.00 82.81 293 LYS A CA 1
ATOM 2352 C C . LYS A 1 293 ? 47.442 4.495 -145.281 1.00 82.81 293 LYS A C 1
ATOM 2354 O O . LYS A 1 293 ? 47.930 4.240 -146.374 1.00 82.81 293 LYS A O 1
ATOM 2359 N N . ARG A 1 294 ? 46.565 3.683 -144.681 1.00 82.56 294 ARG A N 1
ATOM 2360 C CA . ARG A 1 294 ? 46.097 2.437 -145.298 1.00 82.56 294 ARG A CA 1
ATOM 2361 C C . ARG A 1 294 ? 45.337 2.709 -146.593 1.00 82.56 294 ARG A C 1
ATOM 2363 O O . ARG A 1 294 ? 45.468 1.927 -147.518 1.00 82.56 294 ARG A O 1
ATOM 2370 N N . ALA A 1 295 ? 44.574 3.792 -146.712 1.00 80.56 295 ALA A N 1
ATOM 2371 C CA . ALA A 1 295 ? 43.900 4.143 -147.959 1.00 80.56 295 ALA A CA 1
ATOM 2372 C C . ALA A 1 295 ? 44.906 4.479 -149.076 1.00 80.56 295 ALA A C 1
ATOM 2374 O O . ALA A 1 295 ? 44.757 3.967 -150.185 1.00 80.56 295 ALA A O 1
ATOM 2375 N N . ALA A 1 296 ? 45.957 5.246 -148.766 1.00 80.12 296 ALA A N 1
ATOM 2376 C CA . ALA A 1 296 ? 47.043 5.545 -149.703 1.00 80.12 296 ALA A CA 1
ATOM 2377 C C . ALA A 1 296 ? 47.829 4.277 -150.099 1.00 80.12 296 ALA A C 1
ATOM 2379 O O . ALA A 1 296 ? 47.928 3.948 -151.282 1.00 80.12 296 ALA A O 1
ATOM 2380 N N . GLU A 1 297 ? 48.270 3.482 -149.119 1.00 81.69 297 GLU A N 1
ATOM 2381 C CA . GLU A 1 297 ? 48.963 2.205 -149.355 1.00 81.69 297 GLU A CA 1
ATOM 2382 C C . GLU A 1 297 ? 48.089 1.218 -150.145 1.00 81.69 297 GLU A C 1
ATOM 2384 O O . GLU A 1 297 ? 48.583 0.466 -150.981 1.00 81.69 297 GLU A O 1
ATOM 2389 N N . LYS A 1 298 ? 46.767 1.217 -149.920 1.00 82.25 298 LYS A N 1
ATOM 2390 C CA . LYS A 1 298 ? 45.828 0.369 -150.665 1.00 82.25 298 LYS A CA 1
ATOM 2391 C C . LYS A 1 298 ? 45.863 0.700 -152.150 1.00 82.25 298 LYS A C 1
ATOM 2393 O O . LYS A 1 298 ? 45.888 -0.226 -152.956 1.00 82.25 298 LYS A O 1
ATOM 2398 N N . SER A 1 299 ? 45.851 1.987 -152.509 1.00 79.38 299 SER A N 1
ATOM 2399 C CA . SER A 1 299 ? 45.949 2.399 -153.914 1.00 79.38 299 SER A CA 1
ATOM 2400 C C . SER A 1 299 ? 47.283 2.006 -154.550 1.00 79.38 299 SER A C 1
ATOM 2402 O O . SER A 1 299 ? 47.286 1.529 -155.681 1.00 79.38 299 SER A O 1
ATOM 2404 N N . GLU A 1 300 ? 48.389 2.099 -153.811 1.00 81.44 300 GLU A N 1
ATOM 2405 C CA . GLU A 1 300 ? 49.720 1.702 -154.290 1.00 81.44 300 GLU A CA 1
ATOM 2406 C C . GLU A 1 300 ? 49.834 0.183 -154.496 1.00 81.44 300 GLU A C 1
ATOM 2408 O O . GLU A 1 300 ? 50.282 -0.274 -155.547 1.00 81.44 300 GLU A O 1
ATOM 2413 N N . ILE A 1 301 ? 49.372 -0.618 -153.529 1.00 81.12 301 ILE A N 1
ATOM 2414 C CA . ILE A 1 301 ? 49.406 -2.086 -153.615 1.00 81.12 301 ILE A CA 1
ATOM 2415 C C . ILE A 1 301 ? 48.487 -2.592 -154.737 1.00 81.12 301 ILE A C 1
ATOM 2417 O O . ILE A 1 301 ? 48.847 -3.541 -155.435 1.00 81.12 301 ILE A O 1
ATOM 2421 N N . LEU A 1 302 ? 47.325 -1.955 -154.940 1.00 83.44 302 LEU A N 1
ATOM 2422 C CA . LEU A 1 302 ? 46.434 -2.275 -156.061 1.00 83.44 302 LEU A CA 1
ATOM 2423 C C . LEU A 1 302 ? 47.067 -1.919 -157.414 1.00 83.44 302 LEU A C 1
ATOM 2425 O O . LEU A 1 302 ? 46.946 -2.709 -158.346 1.00 83.44 302 LEU A O 1
ATOM 2429 N N . ALA A 1 303 ? 47.777 -0.789 -157.521 1.00 81.56 303 ALA A N 1
ATOM 2430 C CA . ALA A 1 303 ? 48.515 -0.426 -158.734 1.00 81.56 303 ALA A CA 1
ATOM 2431 C C . ALA A 1 303 ? 49.650 -1.420 -159.050 1.00 81.56 303 ALA A C 1
ATOM 2433 O O . ALA A 1 303 ? 49.898 -1.721 -160.214 1.00 81.56 303 ALA A O 1
ATOM 2434 N N . ALA A 1 304 ? 50.287 -1.990 -158.022 1.00 79.94 304 ALA A N 1
ATOM 2435 C CA . ALA A 1 304 ? 51.276 -3.063 -158.151 1.00 79.94 304 ALA A CA 1
ATOM 2436 C C . ALA A 1 304 ? 50.662 -4.465 -158.392 1.00 79.94 304 ALA A C 1
ATOM 2438 O O . ALA A 1 304 ? 51.396 -5.451 -158.460 1.00 79.94 304 ALA A O 1
ATOM 2439 N N . GLY A 1 305 ? 49.330 -4.579 -158.501 1.00 80.00 305 GLY A N 1
ATOM 2440 C CA . GLY A 1 305 ? 48.617 -5.836 -158.767 1.00 80.00 305 GLY A CA 1
ATOM 2441 C C . GLY A 1 305 ? 48.502 -6.797 -157.572 1.00 80.00 305 GLY A C 1
ATOM 2442 O O . GLY A 1 305 ? 48.121 -7.954 -157.751 1.00 80.00 305 GLY A O 1
ATOM 2443 N N . GLY A 1 306 ? 48.827 -6.354 -156.353 1.00 82.00 306 GLY A N 1
ATOM 2444 C CA . GLY A 1 306 ? 48.789 -7.173 -155.135 1.00 82.00 306 GLY A CA 1
ATOM 2445 C C . GLY A 1 306 ? 47.466 -7.094 -154.357 1.00 82.00 306 GLY A C 1
ATOM 2446 O O . GLY A 1 306 ? 46.653 -6.197 -154.563 1.00 82.00 306 GLY A O 1
ATOM 2447 N N . ASN A 1 307 ? 47.258 -8.012 -153.399 1.00 85.31 307 ASN A N 1
ATOM 2448 C CA . ASN A 1 307 ? 46.137 -7.958 -152.444 1.00 85.31 307 ASN A CA 1
ATOM 2449 C C . ASN A 1 307 ? 46.531 -7.169 -151.169 1.00 85.31 307 ASN A C 1
ATOM 2451 O O . ASN A 1 307 ? 47.295 -7.698 -150.351 1.00 85.31 307 ASN A O 1
ATOM 2455 N N . PRO A 1 308 ? 45.967 -5.967 -150.924 1.00 81.81 308 PRO A N 1
ATOM 2456 C CA . PRO A 1 308 ? 46.338 -5.103 -149.794 1.00 81.81 308 PRO A CA 1
ATOM 2457 C C . PRO A 1 308 ? 46.179 -5.767 -148.420 1.00 81.81 308 PRO A C 1
ATOM 2459 O O . PRO A 1 308 ? 47.024 -5.624 -147.536 1.00 81.81 308 PRO A O 1
ATOM 2462 N N . TYR A 1 309 ? 45.127 -6.566 -148.235 1.00 81.31 309 TYR A N 1
ATOM 2463 C CA . TYR A 1 309 ? 44.830 -7.190 -146.943 1.00 81.31 309 TYR A CA 1
ATOM 2464 C C . TYR A 1 309 ? 45.782 -8.338 -146.584 1.00 81.31 309 TYR A C 1
ATOM 2466 O O . TYR A 1 309 ? 45.879 -8.710 -145.412 1.00 81.31 309 TYR A O 1
ATOM 2474 N N . ALA A 1 310 ? 46.456 -8.948 -147.563 1.00 80.00 310 ALA A N 1
ATOM 2475 C CA . ALA A 1 310 ? 47.467 -9.972 -147.301 1.00 80.00 310 ALA A CA 1
ATOM 2476 C C . ALA A 1 310 ? 48.758 -9.335 -146.764 1.00 80.00 310 ALA A C 1
ATOM 2478 O O . ALA A 1 310 ? 49.275 -9.775 -145.736 1.00 80.00 310 ALA A O 1
ATOM 2479 N N . VAL A 1 311 ? 49.194 -8.236 -147.392 1.00 82.31 311 VAL A N 1
ATOM 2480 C CA . VAL A 1 311 ? 50.368 -7.453 -146.977 1.00 82.31 311 VAL A CA 1
ATOM 2481 C C . VAL A 1 311 ? 50.162 -6.867 -145.582 1.00 82.31 311 VAL A C 1
ATOM 2483 O O . VAL A 1 311 ? 50.999 -7.057 -144.701 1.00 82.31 311 VAL A O 1
ATOM 2486 N N . TRP A 1 312 ? 49.008 -6.242 -145.324 1.00 84.44 312 TRP A N 1
ATOM 2487 C CA . TRP A 1 312 ? 48.716 -5.694 -143.996 1.00 84.44 312 TRP A CA 1
ATOM 2488 C C . TRP A 1 312 ? 48.665 -6.763 -142.904 1.00 84.44 312 TRP A C 1
ATOM 2490 O O . TRP A 1 312 ? 49.104 -6.503 -141.788 1.00 84.44 312 TRP A O 1
ATOM 2500 N N . ARG A 1 313 ? 48.179 -7.978 -143.202 1.00 81.88 313 ARG A N 1
ATOM 2501 C CA . ARG A 1 313 ? 48.196 -9.089 -142.234 1.00 81.88 313 ARG A CA 1
ATOM 2502 C C . ARG A 1 313 ? 49.617 -9.525 -141.881 1.00 81.88 313 ARG A C 1
ATOM 2504 O O . ARG A 1 313 ? 49.880 -9.765 -140.704 1.00 81.88 313 ARG A O 1
ATOM 2511 N N . GLN A 1 314 ? 50.517 -9.603 -142.863 1.00 80.50 314 GLN A N 1
ATOM 2512 C CA . GLN A 1 314 ? 51.929 -9.924 -142.625 1.00 80.50 314 GLN A CA 1
ATOM 2513 C C . GLN A 1 314 ? 52.619 -8.821 -141.811 1.00 80.50 314 GLN A C 1
ATOM 2515 O O . GLN A 1 314 ? 53.211 -9.107 -140.772 1.00 80.50 314 GLN A O 1
ATOM 2520 N N . GLN A 1 315 ? 52.440 -7.555 -142.194 1.00 82.00 315 GLN A N 1
ATOM 2521 C CA . GLN A 1 315 ? 53.005 -6.415 -141.465 1.00 82.00 315 GLN A CA 1
ATOM 2522 C C . GLN A 1 315 ? 52.463 -6.298 -140.032 1.00 82.00 315 GLN A C 1
ATOM 2524 O O . GLN A 1 315 ? 53.219 -6.021 -139.098 1.00 82.00 315 GLN A O 1
ATOM 2529 N N . ASP A 1 316 ? 51.163 -6.530 -139.818 1.00 81.81 316 ASP A N 1
ATOM 2530 C CA . ASP A 1 316 ? 50.575 -6.532 -138.476 1.00 81.81 316 ASP A CA 1
ATOM 2531 C C . ASP A 1 316 ? 51.100 -7.712 -137.634 1.00 81.81 316 ASP A C 1
ATOM 2533 O O . ASP A 1 316 ? 51.280 -7.557 -136.421 1.00 81.81 316 ASP A O 1
ATOM 2537 N N . ALA A 1 317 ? 51.385 -8.873 -138.240 1.00 78.31 317 ALA A N 1
ATOM 2538 C CA . ALA A 1 317 ? 52.005 -10.012 -137.557 1.00 78.31 317 ALA A CA 1
ATOM 2539 C C . ALA A 1 317 ? 53.452 -9.706 -137.128 1.00 78.31 317 ALA A C 1
ATOM 2541 O O . ALA A 1 317 ? 53.796 -9.904 -135.960 1.00 78.31 317 ALA A O 1
ATOM 2542 N N . GLU A 1 318 ? 54.266 -9.132 -138.016 1.00 83.06 318 GLU A N 1
ATOM 2543 C CA . GLU A 1 318 ? 55.633 -8.694 -137.702 1.00 83.06 318 GLU A CA 1
ATOM 2544 C C . GLU A 1 318 ? 55.658 -7.596 -136.634 1.00 83.06 318 GLU A C 1
ATOM 2546 O O . GLU A 1 318 ? 56.432 -7.654 -135.676 1.00 83.06 318 GLU A O 1
ATOM 2551 N N . ARG A 1 319 ? 54.757 -6.609 -136.729 1.00 84.50 319 ARG A N 1
ATOM 2552 C CA . ARG A 1 319 ? 54.636 -5.539 -135.729 1.00 84.50 319 ARG A CA 1
ATOM 2553 C C . ARG A 1 319 ? 54.233 -6.090 -134.360 1.00 84.50 319 ARG A C 1
ATOM 2555 O O . ARG A 1 319 ? 54.717 -5.599 -133.340 1.00 84.50 319 ARG A O 1
ATOM 2562 N N . LYS A 1 320 ? 53.357 -7.101 -134.311 1.00 83.12 320 LYS A N 1
ATOM 2563 C CA . LYS A 1 320 ? 53.004 -7.800 -133.063 1.00 83.12 320 LYS A CA 1
ATOM 2564 C C . LYS A 1 320 ? 54.196 -8.563 -132.484 1.00 83.12 320 LYS A C 1
ATOM 2566 O O . LYS A 1 320 ? 54.364 -8.535 -131.267 1.00 83.12 320 LYS A O 1
ATOM 2571 N N . LEU A 1 321 ? 55.013 -9.207 -133.319 1.00 81.94 321 LEU A N 1
ATOM 2572 C CA . LEU A 1 321 ? 56.240 -9.882 -132.880 1.00 81.94 321 LEU A CA 1
ATOM 2573 C C . LEU A 1 321 ? 57.235 -8.887 -132.269 1.00 81.94 321 LEU A C 1
ATOM 2575 O O . LEU A 1 321 ? 57.608 -9.058 -131.111 1.00 81.94 321 LEU A O 1
ATOM 2579 N N . ARG A 1 322 ? 57.548 -7.786 -132.966 1.00 84.81 322 ARG A N 1
ATOM 2580 C CA . ARG A 1 322 ? 58.452 -6.737 -132.451 1.00 84.81 322 ARG A CA 1
ATOM 2581 C C . ARG A 1 322 ? 57.982 -6.152 -131.118 1.00 84.81 322 ARG A C 1
ATOM 2583 O O . ARG A 1 322 ? 58.764 -6.043 -130.180 1.00 84.81 322 ARG A O 1
ATOM 2590 N N . LYS A 1 323 ? 56.684 -5.853 -130.983 1.00 84.38 323 LYS A N 1
ATOM 2591 C CA . LYS A 1 323 ? 56.117 -5.367 -129.710 1.00 84.38 323 LYS A CA 1
ATOM 2592 C C . LYS A 1 323 ? 56.288 -6.367 -128.567 1.00 84.38 323 LYS A C 1
ATOM 2594 O O . LYS A 1 323 ? 56.571 -5.958 -127.445 1.00 84.38 323 LYS A O 1
ATOM 2599 N N . LYS A 1 324 ? 56.109 -7.667 -128.828 1.00 82.88 324 LYS A N 1
ATOM 2600 C CA . LYS A 1 324 ? 56.328 -8.711 -127.814 1.00 82.88 324 LYS A CA 1
ATOM 2601 C C . LYS A 1 324 ? 57.799 -8.787 -127.398 1.00 82.88 324 LYS A C 1
ATOM 2603 O O . LYS A 1 324 ? 58.078 -8.974 -126.218 1.00 82.88 324 LYS A O 1
ATOM 2608 N N . GLU A 1 325 ? 58.731 -8.627 -128.335 1.00 85.62 325 GLU A N 1
ATOM 2609 C CA . GLU A 1 325 ? 60.169 -8.584 -128.037 1.00 85.62 325 GLU A CA 1
ATOM 2610 C C . GLU A 1 325 ? 60.547 -7.362 -127.193 1.00 85.62 325 GLU A C 1
ATOM 2612 O O . GLU A 1 325 ? 61.255 -7.500 -126.195 1.00 85.62 325 GLU A O 1
ATOM 2617 N N . GLU A 1 326 ? 60.030 -6.180 -127.534 1.00 86.06 326 GLU A N 1
ATOM 2618 C CA . GLU A 1 326 ? 60.232 -4.950 -126.758 1.00 86.06 326 GLU A CA 1
ATOM 2619 C C . GLU A 1 326 ? 59.676 -5.075 -125.334 1.00 86.06 326 GLU A C 1
ATOM 2621 O O . GLU A 1 326 ? 60.366 -4.731 -124.375 1.00 86.06 326 GLU A O 1
ATOM 2626 N N . GLN A 1 327 ? 58.470 -5.630 -125.177 1.00 82.50 327 GLN A N 1
ATOM 2627 C CA . GLN A 1 327 ? 57.868 -5.883 -123.863 1.00 82.50 327 GLN A CA 1
ATOM 2628 C C . GLN A 1 327 ? 58.705 -6.851 -123.022 1.00 82.50 327 GLN A C 1
ATOM 2630 O O . GLN A 1 327 ? 58.920 -6.597 -121.840 1.00 82.50 327 GLN A O 1
ATOM 2635 N N . ARG A 1 328 ? 59.228 -7.930 -123.622 1.00 83.69 328 ARG A N 1
ATOM 2636 C CA . ARG A 1 328 ? 60.133 -8.859 -122.926 1.00 83.69 328 ARG A CA 1
ATOM 2637 C C . ARG A 1 328 ? 61.420 -8.168 -122.483 1.00 83.69 328 ARG A C 1
ATOM 2639 O O . ARG A 1 328 ? 61.843 -8.362 -121.350 1.00 83.69 328 ARG A O 1
ATOM 2646 N N . ARG A 1 329 ? 62.020 -7.333 -123.338 1.00 87.56 329 ARG A N 1
ATOM 2647 C CA . ARG A 1 329 ? 63.217 -6.552 -122.980 1.00 87.56 329 ARG A CA 1
ATOM 2648 C C . ARG A 1 329 ? 62.944 -5.560 -121.848 1.00 87.56 329 ARG A C 1
ATOM 2650 O O . ARG A 1 329 ? 63.786 -5.416 -120.970 1.00 87.56 329 ARG A O 1
ATOM 2657 N N . ALA A 1 330 ? 61.794 -4.887 -121.858 1.00 85.31 330 ALA A N 1
ATOM 2658 C CA . ALA A 1 330 ? 61.404 -3.974 -120.784 1.00 85.31 330 ALA A CA 1
ATOM 2659 C C . ALA A 1 330 ? 61.195 -4.719 -119.455 1.00 85.31 330 ALA A C 1
ATOM 2661 O O . ALA A 1 330 ? 61.749 -4.306 -118.442 1.00 85.31 330 ALA A O 1
ATOM 2662 N N . ALA A 1 331 ? 60.496 -5.858 -119.478 1.00 84.31 331 ALA A N 1
ATOM 2663 C CA . ALA A 1 331 ? 60.281 -6.688 -118.293 1.00 84.31 331 ALA A CA 1
ATOM 2664 C C . ALA A 1 331 ? 61.599 -7.214 -117.695 1.00 84.31 331 ALA A C 1
ATOM 2666 O O . ALA A 1 331 ? 61.769 -7.185 -116.479 1.00 84.31 331 ALA A O 1
ATOM 2667 N N . MET A 1 332 ? 62.557 -7.632 -118.534 1.00 84.88 332 MET A N 1
ATOM 2668 C CA . MET A 1 332 ? 63.894 -8.034 -118.070 1.00 84.88 332 MET A CA 1
ATOM 2669 C C . MET A 1 332 ? 64.616 -6.880 -117.360 1.00 84.88 332 MET A C 1
ATOM 2671 O O . MET A 1 332 ? 65.130 -7.070 -116.263 1.00 84.88 332 MET A O 1
ATOM 2675 N N . LYS A 1 333 ? 64.581 -5.663 -117.921 1.00 86.88 333 LYS A N 1
ATOM 2676 C CA . LYS A 1 333 ? 65.179 -4.475 -117.284 1.00 86.88 333 LYS A CA 1
ATOM 2677 C C . LYS A 1 333 ? 64.510 -4.110 -115.957 1.00 86.88 333 LYS A C 1
ATOM 2679 O O . LYS A 1 333 ? 65.182 -3.688 -115.020 1.00 86.88 333 LYS A O 1
ATOM 2684 N N . GLU A 1 334 ? 63.188 -4.244 -115.861 1.00 84.94 334 GLU A N 1
ATOM 2685 C CA . GLU A 1 334 ? 62.467 -4.015 -114.604 1.00 84.94 334 GLU A CA 1
ATOM 2686 C C . GLU A 1 334 ? 62.876 -5.029 -113.530 1.00 84.94 334 GLU A C 1
ATOM 2688 O O . GLU A 1 334 ? 63.117 -4.637 -112.388 1.00 84.94 334 GLU A O 1
ATOM 2693 N N . GLN A 1 335 ? 63.024 -6.306 -113.897 1.00 84.06 335 GLN A N 1
ATOM 2694 C CA . GLN A 1 335 ? 63.511 -7.351 -112.992 1.00 84.06 335 GLN A CA 1
ATOM 2695 C C . GLN A 1 335 ? 64.960 -7.101 -112.546 1.00 84.06 335 GLN A C 1
ATOM 2697 O O . GLN A 1 335 ? 65.251 -7.197 -111.355 1.00 84.06 335 GLN A O 1
ATOM 2702 N N . GLU A 1 336 ? 65.850 -6.711 -113.464 1.00 85.94 336 GLU A N 1
ATOM 2703 C CA . GLU A 1 336 ? 67.235 -6.323 -113.151 1.00 85.94 336 GLU A CA 1
ATOM 2704 C C . GLU A 1 336 ? 67.285 -5.162 -112.142 1.00 85.94 336 GLU A C 1
ATOM 2706 O O . GLU A 1 336 ? 68.010 -5.223 -111.146 1.00 85.94 336 GLU A O 1
ATOM 2711 N N . ASN A 1 337 ? 66.462 -4.128 -112.342 1.00 87.56 337 ASN A N 1
ATOM 2712 C CA . ASN A 1 337 ? 66.386 -2.983 -111.433 1.00 87.56 337 ASN A CA 1
ATOM 2713 C C . ASN A 1 337 ? 65.830 -3.360 -110.051 1.00 87.56 337 ASN A C 1
ATOM 2715 O O . ASN A 1 337 ? 66.320 -2.867 -109.033 1.00 87.56 337 ASN A O 1
ATOM 2719 N N . GLN A 1 338 ? 64.821 -4.234 -109.991 1.00 84.62 338 GLN A N 1
ATOM 2720 C CA . GLN A 1 338 ? 64.286 -4.731 -108.720 1.00 84.62 338 GLN A CA 1
ATOM 2721 C C . GLN A 1 338 ? 65.336 -5.531 -107.943 1.00 84.62 338 GLN A C 1
ATOM 2723 O O . GLN A 1 338 ? 65.477 -5.332 -106.735 1.00 84.62 338 GLN A O 1
ATOM 2728 N N . LEU A 1 339 ? 66.109 -6.375 -108.630 1.00 86.81 339 LEU A N 1
ATOM 2729 C CA . LEU A 1 339 ? 67.198 -7.134 -108.019 1.00 86.81 339 LEU A CA 1
ATOM 2730 C C . LEU A 1 339 ? 68.289 -6.204 -107.463 1.00 86.81 339 LEU A C 1
ATOM 2732 O O . LEU A 1 339 ? 68.734 -6.381 -106.330 1.00 86.81 339 LEU A O 1
ATOM 2736 N N . LEU A 1 340 ? 68.668 -5.161 -108.210 1.00 87.81 340 LEU A N 1
ATOM 2737 C CA . LEU A 1 340 ? 69.611 -4.135 -107.744 1.00 87.81 340 LEU A CA 1
ATOM 2738 C C . LEU A 1 340 ? 69.113 -3.407 -106.484 1.00 87.81 340 LEU A C 1
ATOM 2740 O O . LEU A 1 340 ? 69.873 -3.210 -105.532 1.00 87.81 340 LEU A O 1
ATOM 2744 N N . LEU A 1 341 ? 67.831 -3.032 -106.435 1.00 87.38 341 LEU A N 1
ATOM 2745 C CA . LEU A 1 341 ? 67.235 -2.405 -105.249 1.00 87.38 341 LEU A CA 1
ATOM 2746 C C . LEU A 1 341 ? 67.255 -3.340 -104.033 1.00 87.38 341 LEU A C 1
ATOM 2748 O O . LEU A 1 341 ? 67.538 -2.892 -102.922 1.00 87.38 341 LEU A O 1
ATOM 2752 N N . GLN A 1 342 ? 67.010 -4.636 -104.234 1.00 84.25 342 GLN A N 1
ATOM 2753 C CA . GLN A 1 342 ? 67.103 -5.627 -103.161 1.00 84.25 342 GLN A CA 1
ATOM 2754 C C . GLN A 1 342 ? 68.542 -5.778 -102.649 1.00 84.25 342 GLN A C 1
ATOM 2756 O O . GLN A 1 342 ? 68.754 -5.694 -101.439 1.00 84.25 342 GLN A O 1
ATOM 2761 N N . MET A 1 343 ? 69.536 -5.889 -103.539 1.00 86.44 343 MET A N 1
ATOM 2762 C CA . MET A 1 343 ? 70.943 -5.995 -103.128 1.00 86.44 343 MET A CA 1
ATOM 2763 C C . MET A 1 343 ? 71.412 -4.768 -102.337 1.00 86.44 343 MET A C 1
ATOM 2765 O O . MET A 1 343 ? 72.024 -4.906 -101.280 1.00 86.44 343 MET A O 1
ATOM 2769 N N . THR A 1 344 ? 71.069 -3.555 -102.786 1.00 87.50 344 THR A N 1
ATOM 2770 C CA . THR A 1 344 ? 71.451 -2.326 -102.063 1.00 87.50 344 THR A CA 1
ATOM 2771 C C . THR A 1 344 ? 70.787 -2.215 -100.686 1.00 87.50 344 THR A C 1
ATOM 2773 O O . THR A 1 344 ? 71.400 -1.708 -99.742 1.00 87.50 344 THR A O 1
ATOM 2776 N N . ALA A 1 345 ? 69.554 -2.707 -100.529 1.00 86.25 345 ALA A N 1
ATOM 2777 C CA . ALA A 1 345 ? 68.881 -2.761 -99.234 1.00 86.25 345 ALA A CA 1
ATOM 2778 C C . ALA A 1 345 ? 69.533 -3.780 -98.282 1.00 86.25 345 ALA A C 1
ATOM 2780 O O . ALA A 1 345 ? 69.702 -3.486 -97.095 1.00 86.25 345 ALA A O 1
ATOM 2781 N N . GLU A 1 346 ? 69.930 -4.951 -98.785 1.00 84.81 346 GLU A N 1
ATOM 2782 C CA . GLU A 1 346 ? 70.648 -5.957 -97.996 1.00 84.81 346 GLU A CA 1
ATOM 2783 C C . GLU A 1 346 ? 72.043 -5.487 -97.575 1.00 84.81 346 GLU A C 1
ATOM 2785 O O . GLU A 1 346 ? 72.407 -5.646 -96.409 1.00 84.81 346 GLU A O 1
ATOM 2790 N N . GLU A 1 347 ? 72.799 -4.839 -98.464 1.00 83.81 347 GLU A N 1
ATOM 2791 C CA . GLU A 1 347 ? 74.098 -4.251 -98.117 1.00 83.81 347 GLU A CA 1
ATOM 2792 C C . GLU A 1 347 ? 73.978 -3.205 -97.004 1.00 83.81 347 GLU A C 1
ATOM 2794 O O . GLU A 1 347 ? 74.780 -3.205 -96.068 1.00 83.81 347 GLU A O 1
ATOM 2799 N N . ARG A 1 348 ? 72.953 -2.340 -97.051 1.00 82.44 348 ARG A N 1
ATOM 2800 C CA . ARG A 1 348 ? 72.687 -1.367 -95.976 1.00 82.44 348 ARG A CA 1
ATOM 2801 C C . ARG A 1 348 ? 72.404 -2.054 -94.641 1.00 82.44 348 ARG A C 1
ATOM 2803 O O . ARG A 1 348 ? 72.904 -1.602 -93.615 1.00 82.44 348 ARG A O 1
ATOM 2810 N N . ARG A 1 349 ? 71.638 -3.152 -94.648 1.00 82.62 349 ARG A N 1
ATOM 2811 C CA . ARG A 1 349 ? 71.374 -3.946 -93.436 1.00 82.62 349 ARG A CA 1
ATOM 2812 C C . ARG A 1 349 ? 72.645 -4.598 -92.892 1.00 82.62 349 ARG A C 1
ATOM 2814 O O . ARG A 1 349 ? 72.849 -4.559 -91.683 1.00 82.62 349 ARG A O 1
ATOM 2821 N N . ARG A 1 350 ? 73.505 -5.149 -93.760 1.00 82.69 350 ARG A N 1
ATOM 2822 C CA . ARG A 1 350 ? 74.792 -5.741 -93.350 1.00 82.69 350 ARG A CA 1
ATOM 2823 C C . ARG A 1 350 ? 75.712 -4.704 -92.706 1.00 82.69 350 ARG A C 1
ATOM 2825 O O . ARG A 1 350 ? 76.161 -4.927 -91.590 1.00 82.69 350 ARG A O 1
ATOM 2832 N N . ARG A 1 351 ? 75.889 -3.534 -93.332 1.00 84.06 351 ARG A N 1
ATOM 2833 C CA . ARG A 1 351 ? 76.714 -2.447 -92.768 1.00 84.06 351 ARG A CA 1
ATOM 2834 C C . ARG A 1 351 ? 76.222 -1.992 -91.392 1.00 84.06 351 ARG A C 1
ATOM 2836 O O . ARG A 1 351 ? 77.025 -1.849 -90.479 1.00 84.06 351 ARG A O 1
ATOM 2843 N N . ALA A 1 352 ? 74.908 -1.827 -91.223 1.00 82.88 352 ALA A N 1
ATOM 2844 C CA . ALA A 1 352 ? 74.333 -1.462 -89.928 1.00 82.88 352 ALA A CA 1
ATOM 2845 C C . ALA A 1 352 ? 74.592 -2.531 -88.847 1.00 82.88 352 ALA A C 1
ATOM 2847 O O . ALA A 1 352 ? 74.858 -2.191 -87.695 1.00 82.88 352 ALA A O 1
ATOM 2848 N N . ALA A 1 353 ? 74.543 -3.820 -89.205 1.00 83.06 353 ALA A N 1
ATOM 2849 C CA . ALA A 1 353 ? 74.864 -4.907 -88.282 1.00 83.06 353 ALA A CA 1
ATOM 2850 C C . ALA A 1 353 ? 76.354 -4.915 -87.887 1.00 83.06 353 ALA A C 1
ATOM 2852 O O . ALA A 1 353 ? 76.671 -5.069 -86.705 1.00 83.06 353 ALA A O 1
ATOM 2853 N N . ASP A 1 354 ? 77.255 -4.683 -88.846 1.00 84.62 354 ASP A N 1
ATOM 2854 C CA . ASP A 1 354 ? 78.702 -4.617 -88.607 1.00 84.62 354 ASP A CA 1
ATOM 2855 C C . ASP A 1 354 ? 79.083 -3.436 -87.692 1.00 84.62 354 ASP A C 1
ATOM 2857 O O . ASP A 1 354 ? 79.911 -3.590 -86.792 1.00 84.62 354 ASP A O 1
ATOM 2861 N N . GLU A 1 355 ? 78.437 -2.273 -87.851 1.00 84.69 355 GLU A N 1
ATOM 2862 C CA . GLU A 1 355 ? 78.639 -1.104 -86.979 1.00 84.69 355 GLU A CA 1
ATOM 2863 C C . GLU A 1 355 ? 78.243 -1.383 -85.522 1.00 84.69 355 GLU A C 1
ATOM 2865 O O . GLU A 1 355 ? 78.965 -1.014 -84.591 1.00 84.69 355 GLU A O 1
ATOM 2870 N N . VAL A 1 356 ? 77.113 -2.064 -85.303 1.00 84.50 356 VAL A N 1
ATOM 2871 C CA . VAL A 1 356 ? 76.674 -2.460 -83.955 1.00 84.50 356 VAL A CA 1
ATOM 2872 C C . VAL A 1 356 ? 77.656 -3.460 -83.340 1.00 84.50 356 VAL A C 1
ATOM 2874 O O . VAL A 1 356 ? 78.030 -3.322 -82.173 1.00 84.50 356 VAL A O 1
ATOM 2877 N N . ALA A 1 357 ? 78.125 -4.437 -84.121 1.00 85.06 357 ALA A N 1
ATOM 2878 C CA . ALA A 1 357 ? 79.120 -5.402 -83.663 1.00 85.06 357 ALA A CA 1
ATOM 2879 C C . ALA A 1 357 ? 80.456 -4.730 -83.290 1.00 85.06 357 ALA A C 1
ATOM 2881 O O . ALA A 1 357 ? 81.065 -5.093 -82.280 1.00 85.06 357 ALA A O 1
ATOM 2882 N N . ALA A 1 358 ? 80.891 -3.722 -84.055 1.00 85.75 358 ALA A N 1
ATOM 2883 C CA . ALA A 1 358 ? 82.093 -2.945 -83.759 1.00 85.75 358 ALA A CA 1
ATOM 2884 C C . ALA A 1 358 ? 81.969 -2.177 -82.433 1.00 85.75 358 ALA A C 1
ATOM 2886 O O . ALA A 1 358 ? 82.843 -2.317 -81.574 1.00 85.75 358 ALA A O 1
ATOM 2887 N N . ARG A 1 359 ? 80.851 -1.467 -82.212 1.00 81.00 359 ARG A N 1
ATOM 2888 C CA . ARG A 1 359 ? 80.584 -0.746 -80.951 1.00 81.00 359 ARG A CA 1
ATOM 2889 C C . ARG A 1 359 ? 80.581 -1.677 -79.740 1.00 81.00 359 ARG A C 1
ATOM 2891 O O . ARG A 1 359 ? 81.189 -1.370 -78.720 1.00 81.00 359 ARG A O 1
ATOM 2898 N N . ASN A 1 360 ? 79.960 -2.850 -79.864 1.00 80.62 360 ASN A N 1
ATOM 2899 C CA . ASN A 1 360 ? 79.950 -3.842 -78.786 1.00 80.62 360 ASN A CA 1
ATOM 2900 C C . ASN A 1 360 ? 81.361 -4.358 -78.463 1.00 80.62 360 ASN A C 1
ATOM 2902 O O . ASN A 1 360 ? 81.696 -4.581 -77.301 1.00 80.62 360 ASN A O 1
ATOM 2906 N N . LYS A 1 361 ? 82.216 -4.528 -79.479 1.00 86.06 361 LYS A N 1
ATOM 2907 C CA . LYS A 1 361 ? 83.610 -4.952 -79.293 1.00 86.06 361 LYS A CA 1
ATOM 2908 C C . LYS A 1 361 ? 84.459 -3.876 -78.611 1.00 86.06 361 LYS A C 1
ATOM 2910 O O . LYS A 1 361 ? 85.349 -4.219 -77.836 1.00 86.06 361 LYS A O 1
ATOM 2915 N N . GLU A 1 362 ? 84.209 -2.603 -78.899 1.00 82.81 362 GLU A N 1
ATOM 2916 C CA . GLU A 1 362 ? 84.861 -1.470 -78.230 1.00 82.81 362 GLU A CA 1
ATOM 2917 C C . GLU A 1 362 ? 84.440 -1.376 -76.763 1.00 82.81 362 GLU A C 1
ATOM 2919 O O . GLU A 1 362 ? 85.311 -1.398 -75.893 1.00 82.81 362 GLU A O 1
ATOM 2924 N N . ALA A 1 363 ? 83.135 -1.435 -76.485 1.00 79.00 363 ALA A N 1
ATOM 2925 C CA . ALA A 1 363 ? 82.603 -1.450 -75.122 1.00 79.00 363 ALA A CA 1
ATOM 2926 C C . ALA A 1 363 ? 83.180 -2.608 -74.284 1.00 79.00 363 ALA A C 1
ATOM 2928 O O . ALA A 1 363 ? 83.580 -2.420 -73.137 1.00 79.00 363 ALA A O 1
ATOM 2929 N N . MET A 1 364 ? 83.314 -3.804 -74.871 1.00 75.31 364 MET A N 1
ATOM 2930 C CA . MET A 1 364 ? 83.942 -4.949 -74.197 1.00 75.31 364 MET A CA 1
ATOM 2931 C C . MET A 1 364 ? 85.432 -4.725 -73.892 1.00 75.31 364 MET A C 1
ATOM 2933 O O . MET A 1 364 ? 85.915 -5.148 -72.842 1.00 75.31 364 MET A O 1
ATOM 2937 N N . LYS A 1 365 ? 86.179 -4.049 -74.776 1.00 79.62 365 LYS A N 1
ATOM 2938 C CA . LYS A 1 365 ? 87.593 -3.712 -74.528 1.00 79.62 365 LYS A CA 1
ATOM 2939 C C . LYS A 1 365 ? 87.752 -2.663 -73.430 1.00 79.62 365 LYS A C 1
ATOM 2941 O O . LYS A 1 365 ? 88.707 -2.747 -72.661 1.00 79.62 365 LYS A O 1
ATOM 2946 N N . GLU A 1 366 ? 86.861 -1.678 -73.375 1.00 74.94 366 GLU A N 1
ATOM 2947 C CA . GLU A 1 366 ? 86.844 -0.657 -72.322 1.00 74.94 366 GLU A CA 1
ATOM 2948 C C . GLU A 1 366 ? 86.529 -1.289 -70.967 1.00 74.94 366 GLU A C 1
ATOM 2950 O O . GLU A 1 366 ? 87.322 -1.153 -70.035 1.00 74.94 366 GLU A O 1
ATOM 2955 N N . PHE A 1 367 ? 85.488 -2.120 -70.906 1.00 70.12 367 PHE A N 1
ATOM 2956 C CA . PHE A 1 367 ? 85.146 -2.887 -69.709 1.00 70.12 367 PHE A CA 1
ATOM 2957 C C . PHE A 1 367 ? 86.313 -3.769 -69.221 1.00 70.12 367 PHE A C 1
ATOM 2959 O O . PHE A 1 367 ? 86.625 -3.816 -68.031 1.00 70.12 367 PHE A O 1
ATOM 2966 N N . GLN A 1 368 ? 87.032 -4.427 -70.139 1.00 70.94 368 GLN A N 1
ATOM 2967 C CA . GLN A 1 368 ? 88.201 -5.243 -69.796 1.00 70.94 368 GLN A CA 1
ATOM 2968 C C . GLN A 1 368 ? 89.387 -4.407 -69.273 1.00 70.94 368 GLN A C 1
ATOM 2970 O O . GLN A 1 368 ? 90.119 -4.865 -68.391 1.00 70.94 368 GLN A O 1
ATOM 2975 N N . LYS A 1 369 ? 89.584 -3.183 -69.783 1.00 71.69 369 LYS A N 1
ATOM 2976 C CA . LYS A 1 369 ? 90.609 -2.250 -69.279 1.00 71.69 369 LYS A CA 1
ATOM 2977 C C . LYS A 1 369 ? 90.277 -1.737 -67.876 1.00 71.69 369 LYS A C 1
ATOM 2979 O O . LYS A 1 369 ? 91.186 -1.644 -67.052 1.00 71.69 369 LYS A O 1
ATOM 2984 N N . GLU A 1 370 ? 89.010 -1.443 -67.599 1.00 66.75 370 GLU A N 1
ATOM 2985 C CA . GLU A 1 370 ? 88.554 -0.946 -66.294 1.00 66.75 370 GLU A CA 1
ATOM 2986 C C . GLU A 1 370 ? 88.647 -2.028 -65.207 1.00 66.75 370 GLU A C 1
ATOM 2988 O O . GLU A 1 370 ? 89.238 -1.800 -64.148 1.00 66.75 370 GLU A O 1
ATOM 2993 N N . MET A 1 371 ? 88.203 -3.252 -65.506 1.00 63.31 371 MET A N 1
ATOM 2994 C CA . MET A 1 371 ? 88.269 -4.380 -64.565 1.00 63.31 371 MET A CA 1
ATOM 2995 C C . MET A 1 371 ? 89.705 -4.885 -64.326 1.00 63.31 371 MET A C 1
ATOM 2997 O O . MET A 1 371 ? 90.044 -5.320 -63.224 1.00 63.31 371 MET A O 1
ATOM 3001 N N . GLY A 1 372 ? 90.596 -4.787 -65.322 1.00 65.56 372 GLY A N 1
ATOM 3002 C CA . GLY A 1 372 ? 91.985 -5.251 -65.212 1.00 65.56 372 GLY A CA 1
ATOM 3003 C C . GLY A 1 372 ? 92.859 -4.444 -64.240 1.00 65.56 372 GLY A C 1
ATOM 3004 O O . GLY A 1 372 ? 93.808 -4.990 -63.674 1.00 65.56 372 GLY A O 1
ATOM 3005 N N . GLY A 1 373 ? 92.544 -3.163 -64.017 1.00 66.50 373 GLY A N 1
ATOM 3006 C CA . GLY A 1 373 ? 93.263 -2.294 -63.079 1.00 66.50 373 GLY A CA 1
ATOM 3007 C C . GLY A 1 373 ? 92.859 -2.504 -61.617 1.00 66.50 373 GLY A C 1
ATOM 3008 O O . GLY A 1 373 ? 93.728 -2.524 -60.744 1.00 66.50 373 GLY A O 1
ATOM 3009 N N . GLN A 1 374 ? 91.563 -2.696 -61.351 1.00 60.31 374 GLN A N 1
ATOM 3010 C CA . GLN A 1 374 ? 91.040 -2.972 -60.007 1.00 60.31 374 GLN A CA 1
ATOM 3011 C C . GLN A 1 374 ? 91.369 -4.395 -59.543 1.00 60.31 374 GLN A C 1
ATOM 3013 O O . GLN A 1 374 ? 91.917 -4.553 -58.455 1.00 60.31 374 GLN A O 1
ATOM 3018 N N . ALA A 1 375 ? 91.194 -5.405 -60.401 1.00 63.75 375 ALA A N 1
ATOM 3019 C CA . ALA A 1 375 ? 91.498 -6.795 -60.050 1.00 63.75 375 ALA A CA 1
ATOM 3020 C C . ALA A 1 375 ? 92.994 -7.036 -59.750 1.00 63.75 375 ALA A C 1
ATOM 3022 O O . ALA A 1 375 ? 93.348 -7.902 -58.951 1.00 63.75 375 ALA A O 1
ATOM 3023 N N . ARG A 1 376 ? 93.907 -6.263 -60.365 1.00 64.62 376 ARG A N 1
ATOM 3024 C CA . ARG A 1 376 ? 95.346 -6.308 -60.031 1.00 64.62 376 ARG A CA 1
ATOM 3025 C C . ARG A 1 376 ? 95.641 -5.690 -58.665 1.00 64.62 376 ARG A C 1
ATOM 3027 O O . ARG A 1 376 ? 96.506 -6.199 -57.963 1.00 64.62 376 ARG A O 1
ATOM 3034 N N . ARG A 1 377 ? 94.944 -4.609 -58.297 1.00 66.19 377 ARG A N 1
ATOM 3035 C CA . ARG A 1 377 ? 95.107 -3.940 -56.997 1.00 66.19 377 ARG A CA 1
ATOM 3036 C C . ARG A 1 377 ? 94.533 -4.780 -55.861 1.00 66.19 377 ARG A C 1
ATOM 3038 O O . ARG A 1 377 ? 95.191 -4.880 -54.836 1.00 66.19 377 ARG A O 1
ATOM 3045 N N . GLU A 1 378 ? 93.387 -5.428 -56.066 1.00 69.31 378 GLU A N 1
ATOM 3046 C CA . GLU A 1 378 ? 92.830 -6.388 -55.102 1.00 69.31 378 GLU A CA 1
ATOM 3047 C C . GLU A 1 378 ? 93.774 -7.565 -54.870 1.00 69.31 378 GLU A C 1
ATOM 3049 O O . GLU A 1 378 ? 94.140 -7.806 -53.731 1.00 69.31 378 GLU A O 1
ATOM 3054 N N . LYS A 1 379 ? 94.313 -8.201 -55.920 1.00 73.12 379 LYS A N 1
ATOM 3055 C CA . LYS A 1 379 ? 95.289 -9.294 -55.737 1.00 73.12 379 LYS A CA 1
ATOM 3056 C C . LYS A 1 379 ? 96.550 -8.876 -54.980 1.00 73.12 379 LYS A C 1
ATOM 3058 O O . LYS A 1 379 ? 97.085 -9.663 -54.207 1.00 73.12 379 LYS A O 1
ATOM 3063 N N . VAL A 1 380 ? 97.053 -7.663 -55.222 1.00 70.81 380 VAL A N 1
ATOM 3064 C CA . VAL A 1 380 ? 98.215 -7.131 -54.489 1.00 70.81 380 VAL A CA 1
ATOM 3065 C C . VAL A 1 380 ? 97.850 -6.836 -53.033 1.00 70.81 380 VAL A C 1
ATOM 3067 O O . VAL A 1 380 ? 98.653 -7.113 -52.147 1.00 70.81 380 VAL A O 1
ATOM 3070 N N . ARG A 1 381 ? 96.641 -6.324 -52.779 1.00 69.88 381 ARG A N 1
ATOM 3071 C CA . ARG A 1 381 ? 96.115 -6.075 -51.434 1.00 69.88 381 ARG A CA 1
ATOM 3072 C C . ARG A 1 381 ? 95.918 -7.374 -50.656 1.00 69.88 381 ARG A C 1
ATOM 3074 O O . ARG A 1 381 ? 96.405 -7.479 -49.540 1.00 69.88 381 ARG A O 1
ATOM 3081 N N . ASP A 1 382 ? 95.283 -8.371 -51.259 1.00 75.00 382 ASP A N 1
ATOM 3082 C CA . ASP A 1 382 ? 95.062 -9.686 -50.654 1.00 75.00 382 ASP A CA 1
ATOM 3083 C C . ASP A 1 382 ? 96.398 -10.351 -50.314 1.00 75.00 382 ASP A C 1
ATOM 3085 O O . ASP A 1 382 ? 96.587 -10.835 -49.202 1.00 75.00 382 ASP A O 1
ATOM 3089 N N . TYR A 1 383 ? 97.375 -10.267 -51.224 1.00 71.44 383 TYR A N 1
ATOM 3090 C CA . TYR A 1 383 ? 98.733 -10.756 -50.990 1.00 71.44 383 TYR A CA 1
ATOM 3091 C C . TYR A 1 383 ? 99.455 -10.035 -49.833 1.00 71.44 383 TYR A C 1
ATOM 3093 O O . TYR A 1 383 ? 100.218 -10.662 -49.098 1.00 71.44 383 TYR A O 1
ATOM 3101 N N . MET A 1 384 ? 99.230 -8.727 -49.650 1.00 67.44 384 MET A N 1
ATOM 3102 C CA . MET A 1 384 ? 99.779 -7.960 -48.519 1.00 67.44 384 MET A CA 1
ATOM 3103 C C . MET A 1 384 ? 99.089 -8.334 -47.198 1.00 67.44 384 MET A C 1
ATOM 3105 O O . MET A 1 384 ? 99.764 -8.499 -46.184 1.00 67.44 384 MET A O 1
ATOM 3109 N N . VAL A 1 385 ? 97.765 -8.523 -47.212 1.00 67.81 385 VAL A N 1
ATOM 3110 C CA . VAL A 1 385 ? 96.948 -8.877 -46.037 1.00 67.81 385 VAL A CA 1
ATOM 3111 C C . VAL A 1 385 ? 97.206 -10.310 -45.560 1.00 67.81 385 VAL A C 1
ATOM 3113 O O . VAL A 1 385 ? 97.246 -10.553 -44.356 1.00 67.81 385 VAL A O 1
ATOM 3116 N N . GLU A 1 386 ? 97.428 -11.260 -46.471 1.00 70.31 386 GLU A N 1
ATOM 3117 C CA . GLU A 1 386 ? 97.691 -12.668 -46.133 1.00 70.31 386 GLU A CA 1
ATOM 3118 C C . GLU A 1 386 ? 99.025 -12.854 -45.385 1.00 70.31 386 GLU A C 1
ATOM 3120 O O . GLU A 1 386 ? 99.200 -13.801 -44.617 1.00 70.31 386 GLU A O 1
ATOM 3125 N N . ARG A 1 387 ? 99.975 -11.929 -45.571 1.00 66.75 387 ARG A N 1
ATOM 3126 C CA . ARG A 1 387 ? 101.341 -12.038 -45.041 1.00 66.75 387 ARG A CA 1
ATOM 3127 C C . ARG A 1 387 ? 101.598 -11.205 -43.783 1.00 66.75 387 ARG A C 1
ATOM 3129 O O . ARG A 1 387 ? 102.704 -11.267 -43.244 1.00 66.75 387 ARG A O 1
ATOM 3136 N N . THR A 1 388 ? 100.606 -10.461 -43.287 1.00 65.56 388 THR A N 1
ATOM 3137 C CA . THR A 1 388 ? 100.703 -9.709 -42.028 1.00 65.56 388 THR A CA 1
ATOM 3138 C C . THR A 1 388 ? 100.137 -10.494 -40.845 1.00 65.56 388 THR A C 1
ATOM 3140 O O . THR A 1 388 ? 99.030 -11.032 -40.877 1.00 65.56 388 THR A O 1
ATOM 3143 N N . VAL A 1 389 ? 100.887 -10.536 -39.738 1.00 49.31 389 VAL A N 1
ATOM 3144 C CA . VAL A 1 389 ? 100.429 -11.147 -38.480 1.00 49.31 389 VAL A CA 1
ATOM 3145 C C . VAL A 1 389 ? 99.358 -10.240 -37.867 1.00 49.31 389 VAL A C 1
ATOM 3147 O O . VAL A 1 389 ? 99.669 -9.232 -37.239 1.00 49.31 389 VAL A O 1
ATOM 3150 N N . GLY A 1 390 ? 98.089 -10.578 -38.107 1.00 60.16 390 GLY A N 1
ATOM 3151 C CA . GLY A 1 390 ? 96.922 -9.824 -37.636 1.00 60.16 390 GLY A CA 1
ATOM 3152 C C . GLY A 1 390 ? 95.906 -9.434 -38.716 1.00 60.16 390 GLY A C 1
ATOM 3153 O O . GLY A 1 390 ? 94.926 -8.771 -38.379 1.00 60.16 390 GLY A O 1
ATOM 3154 N N . GLY A 1 391 ? 96.108 -9.827 -39.984 1.00 59.06 391 GLY A N 1
ATOM 3155 C CA . GLY A 1 391 ? 95.106 -9.682 -41.053 1.00 59.06 391 GLY A CA 1
ATOM 3156 C C . GLY A 1 391 ? 94.721 -8.234 -41.380 1.00 59.06 391 GLY A C 1
ATOM 3157 O O . GLY A 1 391 ? 93.612 -7.971 -41.842 1.00 59.06 391 GLY A O 1
ATOM 3158 N N . LYS A 1 392 ? 95.613 -7.279 -41.104 1.00 59.53 392 LYS A N 1
ATOM 3159 C CA . LYS A 1 392 ? 95.449 -5.862 -41.444 1.00 59.53 392 LYS A CA 1
ATOM 3160 C C . LYS A 1 392 ? 96.627 -5.420 -42.297 1.00 59.53 392 LYS A C 1
ATOM 3162 O O . LYS A 1 392 ? 97.768 -5.789 -42.018 1.00 59.53 392 LYS A O 1
ATOM 3167 N N . ASP A 1 393 ? 96.314 -4.673 -43.349 1.00 57.81 393 ASP A N 1
ATOM 3168 C CA . ASP A 1 393 ? 97.281 -4.126 -44.300 1.00 57.81 393 ASP A CA 1
ATOM 3169 C C . ASP A 1 393 ? 98.340 -3.294 -43.555 1.00 57.81 393 ASP A C 1
ATOM 3171 O O . ASP A 1 393 ? 98.018 -2.598 -42.583 1.00 57.81 393 ASP A O 1
ATOM 3175 N N . VAL A 1 394 ? 99.607 -3.414 -43.959 1.00 55.56 394 VAL A N 1
ATOM 3176 C CA . VAL A 1 394 ? 100.728 -2.717 -43.312 1.00 55.56 394 VAL A CA 1
ATOM 3177 C C . VAL A 1 394 ? 100.469 -1.213 -43.402 1.00 55.56 394 VAL A C 1
ATOM 3179 O O . VAL A 1 394 ? 100.368 -0.663 -44.495 1.00 55.56 394 VAL A O 1
ATOM 3182 N N . LEU A 1 395 ? 100.343 -0.550 -42.247 1.00 53.50 395 LEU A N 1
ATOM 3183 C CA . LEU A 1 395 ? 100.164 0.899 -42.162 1.00 53.50 395 LEU A CA 1
ATOM 3184 C C . LEU A 1 395 ? 101.319 1.610 -42.880 1.00 53.50 395 LEU A C 1
ATOM 3186 O O . LEU A 1 395 ? 102.449 1.595 -42.396 1.00 53.50 395 LEU A O 1
ATOM 3190 N N . ASP A 1 396 ? 101.015 2.275 -43.992 1.00 51.72 396 ASP A N 1
ATOM 3191 C CA . ASP A 1 396 ? 101.870 3.300 -44.584 1.00 51.72 396 ASP A CA 1
ATOM 3192 C C . ASP A 1 396 ? 101.929 4.503 -43.615 1.00 51.72 396 ASP A C 1
ATOM 3194 O O . ASP A 1 396 ? 100.910 5.177 -43.411 1.00 51.72 396 ASP A O 1
ATOM 3198 N N . PRO A 1 397 ? 103.087 4.806 -42.993 1.00 54.50 397 PRO A N 1
ATOM 3199 C CA . PRO A 1 397 ? 103.211 5.911 -42.047 1.00 54.50 397 PRO A CA 1
ATOM 3200 C C . PRO A 1 397 ? 103.160 7.297 -42.719 1.00 54.50 397 PRO A C 1
ATOM 3202 O O . PRO A 1 397 ? 103.294 8.307 -42.030 1.00 54.50 397 PRO A O 1
ATOM 3205 N N . THR A 1 398 ? 102.945 7.377 -44.038 1.00 54.22 398 THR A N 1
ATOM 3206 C CA . THR A 1 398 ? 102.840 8.638 -44.793 1.00 54.22 398 THR A CA 1
ATOM 3207 C C . THR A 1 398 ? 101.455 8.930 -45.397 1.00 54.22 398 THR A C 1
ATOM 3209 O O . THR A 1 398 ? 101.268 9.957 -46.055 1.00 54.22 398 THR A O 1
ATOM 3212 N N . GLY A 1 399 ? 100.438 8.109 -45.108 1.00 46.50 399 GLY A N 1
ATOM 3213 C CA . GLY A 1 399 ? 99.064 8.306 -45.588 1.00 46.50 399 GLY A CA 1
ATOM 3214 C C . GLY A 1 399 ? 98.229 9.305 -44.766 1.00 46.50 399 GLY A C 1
ATOM 3215 O O . GLY A 1 399 ? 98.139 9.231 -43.542 1.00 46.50 399 GLY A O 1
ATOM 3216 N N . ARG A 1 400 ? 97.523 10.216 -45.452 1.00 55.25 400 ARG A N 1
ATOM 3217 C CA . ARG A 1 400 ? 96.655 11.285 -44.895 1.00 55.25 400 ARG A CA 1
ATOM 3218 C C . ARG A 1 400 ? 95.454 10.815 -44.043 1.00 55.25 400 ARG A C 1
ATOM 3220 O O . ARG A 1 400 ? 94.713 11.662 -43.549 1.00 55.25 400 ARG A O 1
ATOM 3227 N N . GLU A 1 401 ? 95.266 9.510 -43.846 1.00 54.41 401 GLU A N 1
ATOM 3228 C CA . GLU A 1 401 ? 94.188 8.920 -43.033 1.00 54.41 401 GLU A CA 1
ATOM 3229 C C . GLU A 1 401 ? 94.588 8.649 -41.570 1.00 54.41 401 GLU A C 1
ATOM 3231 O O . GLU A 1 401 ? 93.736 8.319 -40.746 1.00 54.41 401 GLU A O 1
ATOM 3236 N N . ALA A 1 402 ? 95.850 8.890 -41.193 1.00 49.56 402 ALA A N 1
ATOM 3237 C CA . ALA A 1 402 ? 96.346 8.762 -39.819 1.00 49.56 402 ALA A CA 1
ATOM 3238 C C . ALA A 1 402 ? 95.923 9.924 -38.886 1.00 49.56 402 ALA A C 1
ATOM 3240 O O . ALA A 1 402 ? 96.729 10.474 -38.137 1.00 49.56 402 ALA A O 1
ATOM 3241 N N . ARG A 1 403 ? 94.639 10.302 -38.888 1.00 52.03 403 ARG A N 1
ATOM 3242 C CA . ARG A 1 403 ? 94.024 11.015 -37.755 1.00 52.03 403 ARG A CA 1
ATOM 3243 C C . ARG A 1 403 ? 93.151 10.033 -36.993 1.00 52.03 403 ARG A C 1
ATOM 3245 O O . ARG A 1 403 ? 91.944 9.946 -37.211 1.00 52.03 403 ARG A O 1
ATOM 3252 N N . ILE A 1 404 ? 93.782 9.283 -36.096 1.00 52.91 404 ILE A N 1
ATOM 3253 C CA . ILE A 1 404 ? 93.080 8.476 -35.099 1.00 52.91 404 ILE A CA 1
ATOM 3254 C C . ILE A 1 404 ? 92.423 9.460 -34.125 1.00 52.91 404 ILE A C 1
ATOM 3256 O O . ILE A 1 404 ? 93.046 9.939 -33.181 1.00 52.91 404 ILE A O 1
ATOM 3260 N N . TYR A 1 405 ? 91.169 9.819 -34.392 1.00 50.59 405 TYR A N 1
ATOM 3261 C CA . TYR A 1 405 ? 90.350 10.541 -33.426 1.00 50.59 405 TYR A CA 1
ATOM 3262 C C . TYR A 1 405 ? 89.908 9.547 -32.340 1.00 50.59 405 TYR A C 1
ATOM 3264 O O . TYR A 1 405 ? 89.308 8.524 -32.678 1.00 50.59 405 TYR A O 1
ATOM 3272 N N . PRO A 1 406 ? 90.138 9.824 -31.043 1.00 53.50 406 PRO A N 1
ATOM 3273 C CA . PRO A 1 406 ? 89.731 8.933 -29.953 1.00 53.50 406 PRO A CA 1
ATOM 3274 C C . PRO A 1 406 ? 88.203 8.755 -29.839 1.00 53.50 406 PRO A C 1
ATOM 3276 O O . PRO A 1 406 ? 87.749 7.876 -29.120 1.00 53.50 406 PRO A O 1
ATOM 3279 N N . SER A 1 407 ? 87.405 9.520 -30.595 1.00 57.19 407 SER A N 1
ATOM 3280 C CA . SER A 1 407 ? 85.956 9.328 -30.748 1.00 57.19 407 SER A CA 1
ATOM 3281 C C . SER A 1 407 ? 85.553 8.234 -31.749 1.00 57.19 407 SER A C 1
ATOM 3283 O O . SER A 1 407 ? 84.382 7.874 -31.800 1.00 57.19 407 SER A O 1
ATOM 3285 N N . LYS A 1 408 ? 86.488 7.706 -32.555 1.00 54.91 408 LYS A N 1
ATOM 3286 C CA . LYS A 1 408 ? 86.245 6.614 -33.522 1.00 54.91 408 LYS A CA 1
ATOM 3287 C C . LYS A 1 408 ? 86.667 5.230 -33.016 1.00 54.91 408 LYS A C 1
ATOM 3289 O O . LYS A 1 408 ? 86.387 4.239 -33.679 1.00 54.91 408 LYS A O 1
ATOM 3294 N N . VAL A 1 409 ? 87.328 5.154 -31.858 1.00 50.38 409 VAL A N 1
ATOM 3295 C CA . VAL A 1 409 ? 87.801 3.898 -31.236 1.00 50.38 409 VAL A CA 1
ATOM 3296 C C . VAL A 1 409 ? 87.129 3.674 -29.873 1.00 50.38 409 VAL A C 1
ATOM 3298 O O . VAL A 1 409 ? 87.638 2.974 -29.005 1.00 50.38 409 VAL A O 1
ATOM 3301 N N . THR A 1 410 ? 85.948 4.255 -29.669 1.00 45.75 410 THR A N 1
ATOM 3302 C CA . THR A 1 410 ? 85.054 3.903 -28.565 1.00 45.75 410 THR A CA 1
ATOM 3303 C C . THR A 1 410 ? 83.833 3.202 -29.139 1.00 45.75 410 THR A C 1
ATOM 3305 O O . THR A 1 410 ? 82.926 3.821 -29.686 1.00 45.75 410 THR A O 1
ATOM 3308 N N . VAL A 1 411 ? 83.814 1.874 -29.028 1.00 53.84 411 VAL A N 1
ATOM 3309 C CA . VAL A 1 411 ? 82.618 1.076 -29.313 1.00 53.84 411 VAL A CA 1
ATOM 3310 C C . VAL A 1 411 ? 81.619 1.347 -28.187 1.00 53.84 411 VAL A C 1
ATOM 3312 O O . VAL A 1 411 ? 81.704 0.755 -27.110 1.00 53.84 411 VAL A O 1
ATOM 3315 N N . LEU A 1 412 ? 80.699 2.287 -28.409 1.00 50.09 412 LEU A N 1
ATOM 3316 C CA . LEU A 1 412 ? 79.481 2.399 -27.610 1.00 50.09 412 LEU A CA 1
ATOM 3317 C C . LEU A 1 412 ? 78.678 1.118 -27.844 1.00 50.09 412 LEU A C 1
ATOM 3319 O O . LEU A 1 412 ? 78.259 0.828 -28.959 1.00 50.09 412 LEU A O 1
ATOM 3323 N N . LYS A 1 413 ? 78.546 0.305 -26.798 1.00 54.38 413 LYS A N 1
ATOM 3324 C CA . LYS A 1 413 ? 77.781 -0.940 -26.850 1.00 54.38 413 LYS A CA 1
ATOM 3325 C C . LYS A 1 413 ? 76.296 -0.596 -26.925 1.00 54.38 413 LYS A C 1
ATOM 3327 O O . LYS A 1 413 ? 75.773 0.042 -26.015 1.00 54.38 413 LYS A O 1
ATOM 3332 N N . ASP A 1 414 ? 75.631 -1.036 -27.986 1.00 56.22 414 ASP A N 1
ATOM 3333 C CA . ASP A 1 414 ? 74.180 -0.921 -28.115 1.00 56.22 414 ASP A CA 1
ATOM 3334 C C . ASP A 1 414 ? 73.455 -1.720 -27.021 1.00 56.22 414 ASP A C 1
ATOM 3336 O O . ASP A 1 414 ? 73.984 -2.690 -26.476 1.00 56.22 414 ASP A O 1
ATOM 3340 N N . TRP A 1 415 ? 72.196 -1.364 -26.748 1.00 58.06 415 TRP A N 1
ATOM 3341 C CA . TRP A 1 415 ? 71.312 -2.012 -25.761 1.00 58.06 415 TRP A CA 1
ATOM 3342 C C . TRP A 1 415 ? 71.113 -3.527 -25.960 1.00 58.06 415 TRP A C 1
ATOM 3344 O O . TRP A 1 415 ? 70.561 -4.200 -25.094 1.00 58.06 415 TRP A O 1
ATOM 3354 N N . LYS A 1 416 ? 71.559 -4.069 -27.098 1.00 55.06 416 LYS A N 1
ATOM 3355 C CA . LYS A 1 416 ? 71.523 -5.497 -27.438 1.00 55.06 416 LYS A CA 1
ATOM 3356 C C . LYS A 1 416 ? 72.776 -6.268 -26.994 1.00 55.06 416 LYS A C 1
ATOM 3358 O O . LYS A 1 416 ? 72.791 -7.497 -27.082 1.00 55.06 416 LYS A O 1
ATOM 3363 N N . PHE A 1 417 ? 73.821 -5.591 -26.508 1.00 47.44 417 PHE A N 1
ATOM 3364 C CA . PHE A 1 417 ? 75.024 -6.240 -25.984 1.00 47.44 417 PHE A CA 1
ATOM 3365 C C . PHE A 1 417 ? 74.682 -7.038 -24.713 1.00 47.44 417 PHE A C 1
ATOM 3367 O O . PHE A 1 417 ? 74.434 -6.461 -23.657 1.00 47.44 417 PHE A O 1
ATOM 3374 N N . GLY A 1 418 ? 74.663 -8.370 -24.832 1.00 55.94 418 GLY A N 1
ATOM 3375 C CA . GLY A 1 418 ? 74.325 -9.307 -23.750 1.00 55.94 418 GLY A CA 1
ATOM 3376 C C . GLY A 1 418 ? 73.052 -10.138 -23.969 1.00 55.94 418 GLY A C 1
ATOM 3377 O O . GLY A 1 418 ? 72.765 -10.999 -23.146 1.00 55.94 418 GLY A O 1
ATOM 3378 N N . LEU A 1 419 ? 72.314 -9.930 -25.068 1.00 58.84 419 LEU A N 1
ATOM 3379 C CA . LEU A 1 419 ? 71.038 -10.619 -25.350 1.00 58.84 419 LEU A CA 1
ATOM 3380 C C . LEU A 1 419 ? 71.124 -11.753 -26.396 1.00 58.84 419 LEU A C 1
ATOM 3382 O O . LEU A 1 419 ? 70.105 -12.341 -26.737 1.00 58.84 419 LEU A O 1
ATOM 3386 N N . GLY A 1 420 ? 72.318 -12.091 -26.899 1.00 51.12 420 GLY A N 1
ATOM 3387 C CA . GLY A 1 420 ? 72.533 -13.260 -27.774 1.00 51.12 420 GLY A CA 1
ATOM 3388 C C . GLY A 1 420 ? 71.949 -13.167 -29.192 1.00 51.12 420 GLY A C 1
ATOM 3389 O O . GLY A 1 420 ? 72.005 -14.143 -29.930 1.00 51.12 420 GLY A O 1
ATOM 3390 N N . THR A 1 421 ? 71.402 -12.018 -29.589 1.00 58.78 421 THR A N 1
ATOM 3391 C CA . THR A 1 421 ? 70.965 -11.738 -30.967 1.00 58.78 421 THR A CA 1
ATOM 3392 C C . THR A 1 421 ? 72.058 -11.042 -31.768 1.00 58.78 421 THR A C 1
ATOM 3394 O O . THR A 1 421 ? 72.628 -10.058 -31.290 1.00 58.78 421 THR A O 1
ATOM 3397 N N . ASP A 1 422 ? 72.298 -11.527 -32.987 1.00 50.41 422 ASP A N 1
ATOM 3398 C CA . ASP A 1 422 ? 73.334 -11.017 -33.886 1.00 50.41 422 ASP A CA 1
ATOM 3399 C C . ASP A 1 422 ? 73.178 -9.508 -34.167 1.00 50.41 422 ASP A C 1
ATOM 3401 O O . ASP A 1 422 ? 72.055 -9.020 -34.369 1.00 50.41 422 ASP A O 1
ATOM 3405 N N . PRO A 1 423 ? 74.284 -8.738 -34.181 1.00 51.72 423 PRO A N 1
ATOM 3406 C CA . PRO A 1 423 ? 74.253 -7.343 -34.599 1.00 51.72 423 PRO A CA 1
ATOM 3407 C C . PRO A 1 423 ? 73.855 -7.261 -36.078 1.00 51.72 423 PRO A C 1
ATOM 3409 O O . PRO A 1 423 ? 74.283 -8.072 -36.897 1.00 51.72 423 PRO A O 1
ATOM 3412 N N . HIS A 1 424 ? 73.003 -6.288 -36.414 1.00 49.94 424 HIS A N 1
ATOM 3413 C CA . HIS A 1 424 ? 72.493 -6.102 -37.774 1.00 49.94 424 HIS A CA 1
ATOM 3414 C C . HIS A 1 424 ? 73.652 -6.044 -38.787 1.00 49.94 424 HIS A C 1
ATOM 3416 O O . HIS A 1 424 ? 74.601 -5.293 -38.549 1.00 49.94 424 HIS A O 1
ATOM 3422 N N . PRO A 1 425 ? 73.585 -6.770 -39.919 1.00 47.09 425 PRO A N 1
ATOM 3423 C CA . PRO A 1 425 ? 74.586 -6.633 -40.965 1.00 47.09 425 PRO A CA 1
ATOM 3424 C C . PRO A 1 425 ? 74.558 -5.203 -41.515 1.00 47.09 425 PRO A C 1
ATOM 3426 O O . PRO A 1 425 ? 73.497 -4.677 -41.865 1.00 47.09 425 PRO A O 1
ATOM 3429 N N . GLU A 1 426 ? 75.726 -4.566 -41.562 1.00 46.84 426 GLU A N 1
ATOM 3430 C CA . GLU A 1 426 ? 75.917 -3.254 -42.177 1.00 46.84 426 GLU A CA 1
ATOM 3431 C C . GLU A 1 426 ? 75.451 -3.309 -43.644 1.00 46.84 426 GLU A C 1
ATOM 3433 O O . GLU A 1 426 ? 76.014 -4.052 -44.446 1.00 46.84 426 GLU A O 1
ATOM 3438 N N . GLY A 1 427 ? 74.407 -2.545 -43.998 1.00 51.69 427 GLY A N 1
ATOM 3439 C CA . GLY A 1 427 ? 73.967 -2.404 -45.396 1.00 51.69 427 GLY A CA 1
ATOM 3440 C C . GLY A 1 427 ? 72.469 -2.538 -45.704 1.00 51.69 427 GLY A C 1
ATOM 3441 O O . GLY A 1 427 ? 72.125 -2.747 -46.865 1.00 51.69 427 GLY A O 1
ATOM 3442 N N . ALA A 1 428 ? 71.558 -2.414 -44.734 1.00 44.53 428 ALA A N 1
ATOM 3443 C CA . ALA A 1 428 ? 70.119 -2.425 -45.026 1.00 44.53 428 ALA A CA 1
ATOM 3444 C C . ALA A 1 428 ? 69.661 -1.154 -45.779 1.00 44.53 428 ALA A C 1
ATOM 3446 O O . ALA A 1 428 ? 69.933 -0.026 -45.364 1.00 44.53 428 ALA A O 1
ATOM 3447 N N . THR A 1 429 ? 68.947 -1.345 -46.889 1.00 50.62 429 THR A N 1
ATOM 3448 C CA . THR A 1 429 ? 68.360 -0.295 -47.733 1.00 50.62 429 THR A CA 1
ATOM 3449 C C . THR A 1 429 ? 67.110 0.335 -47.091 1.00 50.62 429 THR A C 1
ATOM 3451 O O . THR A 1 429 ? 66.405 -0.332 -46.329 1.00 50.62 429 THR A O 1
ATOM 3454 N N . PRO A 1 430 ? 66.792 1.618 -47.372 1.00 40.31 430 PRO A N 1
ATOM 3455 C CA . PRO A 1 430 ? 65.680 2.310 -46.718 1.00 40.31 430 PRO A CA 1
ATOM 3456 C C . PRO A 1 430 ? 64.330 1.685 -47.105 1.00 40.31 430 PRO A C 1
ATOM 3458 O O . PRO A 1 430 ? 63.941 1.748 -48.269 1.00 40.31 430 PRO A O 1
ATOM 3461 N N . GLY A 1 431 ? 63.599 1.104 -46.144 1.00 53.72 431 GLY A N 1
ATOM 3462 C CA . GLY A 1 431 ? 62.224 0.640 -46.385 1.00 53.72 431 GLY A CA 1
ATOM 3463 C C . GLY A 1 431 ? 61.723 -0.576 -45.604 1.00 53.72 431 GLY A C 1
ATOM 3464 O O . GLY A 1 431 ? 60.543 -0.882 -45.734 1.00 53.72 431 GLY A O 1
ATOM 3465 N N . GLN A 1 432 ? 62.542 -1.256 -44.795 1.00 46.69 432 GLN A N 1
ATOM 3466 C CA . GLN A 1 432 ? 62.050 -2.333 -43.919 1.00 46.69 432 GLN A CA 1
ATOM 3467 C C . GLN A 1 432 ? 61.731 -1.848 -42.496 1.00 46.69 432 GLN A C 1
ATOM 3469 O O . GLN A 1 432 ? 62.329 -0.899 -41.988 1.00 46.69 432 GLN A O 1
ATOM 3474 N N . ASP A 1 433 ? 60.712 -2.483 -41.917 1.00 47.84 433 ASP A N 1
ATOM 3475 C CA . ASP A 1 433 ? 59.845 -1.999 -40.843 1.00 47.84 433 ASP A CA 1
ATOM 3476 C C . ASP A 1 433 ? 60.551 -1.571 -39.548 1.00 47.84 433 ASP A C 1
ATOM 3478 O O . ASP A 1 433 ? 61.279 -2.334 -38.914 1.00 47.84 433 ASP A O 1
ATOM 3482 N N . VAL A 1 434 ? 60.234 -0.353 -39.098 1.00 52.09 434 VAL A N 1
ATOM 3483 C CA . VAL A 1 434 ? 60.579 0.154 -37.764 1.00 52.09 434 VAL A CA 1
ATOM 3484 C C . VAL A 1 434 ? 59.286 0.238 -36.941 1.00 52.09 434 VAL A C 1
ATOM 3486 O O . VAL A 1 434 ? 58.349 0.913 -37.381 1.00 52.09 434 VAL A O 1
ATOM 3489 N N . PRO A 1 435 ? 59.195 -0.412 -35.763 1.00 49.31 435 PRO A N 1
ATOM 3490 C CA . PRO A 1 435 ? 58.036 -0.284 -34.885 1.00 49.31 435 PRO A CA 1
ATOM 3491 C C . PRO A 1 435 ? 57.897 1.155 -34.344 1.00 49.31 435 PRO A C 1
ATOM 3493 O O . PRO A 1 435 ? 58.880 1.896 -34.261 1.00 49.31 435 PRO A O 1
ATOM 3496 N N . PRO A 1 436 ? 56.671 1.591 -34.008 1.00 42.31 436 PRO A N 1
ATOM 3497 C CA . PRO A 1 436 ? 56.348 3.005 -33.858 1.00 42.31 436 PRO A CA 1
ATOM 3498 C C . PRO A 1 436 ? 56.984 3.605 -32.596 1.00 42.31 436 PRO A C 1
ATOM 3500 O O . PRO A 1 436 ? 56.726 3.128 -31.494 1.00 42.31 436 PRO A O 1
ATOM 3503 N N . GLY A 1 437 ? 57.784 4.672 -32.753 1.00 52.03 437 GLY A N 1
ATOM 3504 C CA . GLY A 1 437 ? 58.289 5.454 -31.613 1.00 52.03 437 GLY A CA 1
ATOM 3505 C C . GLY A 1 437 ? 59.653 6.153 -31.730 1.00 52.03 437 GLY A C 1
ATOM 3506 O O . GLY A 1 437 ? 60.053 6.778 -30.755 1.00 52.03 437 GLY A O 1
ATOM 3507 N N . MET A 1 438 ? 60.375 6.103 -32.858 1.00 42.75 438 MET A N 1
ATOM 3508 C CA . MET A 1 438 ? 61.673 6.800 -33.009 1.00 42.75 438 MET A CA 1
ATOM 3509 C C . MET A 1 438 ? 61.788 7.567 -34.344 1.00 42.75 438 MET A C 1
ATOM 3511 O O . MET A 1 438 ? 61.212 7.134 -35.348 1.00 42.75 438 MET A O 1
ATOM 3515 N N . PRO A 1 439 ? 62.489 8.721 -34.363 1.00 48.91 439 PRO A N 1
ATOM 3516 C CA . PRO A 1 439 ? 62.444 9.695 -35.453 1.00 48.91 439 PRO A CA 1
ATOM 3517 C C . PRO A 1 439 ? 63.178 9.195 -36.701 1.00 48.91 439 PRO A C 1
ATOM 3519 O O . PRO A 1 439 ? 64.318 8.738 -36.634 1.00 48.91 439 PRO A O 1
ATOM 3522 N N . ARG A 1 440 ? 62.524 9.312 -37.863 1.00 48.75 440 ARG A N 1
ATOM 3523 C CA . ARG A 1 440 ? 63.122 9.002 -39.168 1.00 48.75 440 ARG A CA 1
ATOM 3524 C C . ARG A 1 440 ? 64.134 10.098 -39.513 1.00 48.75 440 ARG A C 1
ATOM 3526 O O . ARG A 1 440 ? 63.769 11.265 -39.617 1.00 48.75 440 ARG A O 1
ATOM 3533 N N . GLY A 1 441 ? 65.405 9.721 -39.609 1.00 41.75 441 GLY A N 1
ATOM 3534 C CA . GLY A 1 441 ? 66.514 10.637 -39.848 1.00 41.75 441 GLY A CA 1
ATOM 3535 C C . GLY A 1 441 ? 66.548 11.204 -41.270 1.00 41.75 441 GLY A C 1
ATOM 3536 O O . GLY A 1 441 ? 66.366 10.473 -42.236 1.00 41.75 441 GLY A O 1
ATOM 3537 N N . TYR A 1 442 ? 66.818 12.510 -41.323 1.00 40.84 442 TYR A N 1
ATOM 3538 C CA . TYR A 1 442 ? 67.522 13.294 -42.344 1.00 40.84 442 TYR A CA 1
ATOM 3539 C C . TYR A 1 442 ? 67.358 12.895 -43.818 1.00 40.84 442 TYR A C 1
ATOM 3541 O O . TYR A 1 442 ? 68.116 12.096 -44.365 1.00 40.84 442 TYR A O 1
ATOM 3549 N N . GLU A 1 443 ? 66.432 13.597 -44.472 1.00 35.50 443 GLU A N 1
ATOM 3550 C CA . GLU A 1 443 ? 66.472 13.876 -45.906 1.00 35.50 443 GLU A CA 1
ATOM 3551 C C . GLU A 1 443 ? 67.728 14.705 -46.244 1.00 35.50 443 GLU A C 1
ATOM 3553 O O . GLU A 1 443 ? 68.082 15.650 -45.529 1.00 35.50 443 GLU A O 1
ATOM 3558 N N . LYS A 1 444 ? 68.400 14.337 -47.335 1.00 38.72 444 LYS A N 1
ATOM 3559 C CA . LYS A 1 444 ? 69.287 15.211 -48.105 1.00 38.72 444 LYS A CA 1
ATOM 3560 C C . LYS A 1 444 ? 68.655 15.446 -49.461 1.00 38.72 444 LYS A C 1
ATOM 3562 O O . LYS A 1 444 ? 68.151 14.445 -50.020 1.00 38.72 444 LYS A O 1
#

Radius of gyration: 84.07 Å; chains: 1; bounding box: 182×39×237 Å

Secondary structure (DSSP, 8-state):
-------------------HHHHHHHHEETTEE--PPPHHHHHHHHHHHHHHHHHHHHHHHHHHHHHHHHHHHHHHHHHHHHHHHHHHHHHHHHHHHHHHHHH-TTTTHHHHHHHHHHHHHHHHHHHHHHHHHHHHHHHHHHHHHHHHHHHHHHHHHHTTHHHHHHHHHHHHHHHHHHHHHHHHHHHHHHHHHHHHHHHHHHHHHHHHHHHHHHHHHHHHHHHHHHHHHHHHHHHHHHHHHHHHHHHHHHHHHHHHHHHHHHHHHHHHHHHHHHHHHHHHHHHHHHHHHHHHHHHHHHHHHHHTT--HHHHHHHHHHHHHHHHHHHHHHHHHHHHHHHHHHHHHHHHHHHHHHHHHHHHHHHHHHHHHHHHHHHHHHHHHHHHHHHTSTTSS----TT-TT----TTSS-----TTTTS-PPPPPS---TTS---SSS------

Foldseek 3Di:
DDDDDDPPDDPPDPDDQDDLVNLCVVQQDPNDGHPDDDPVRVVVLVVLVVLLVVLVVLVVVLVVLVVQLVVLVVVLVVLVVVLVVLVVVLVVLVVVLVVLCVVPCPVCVVVNVVSVVVSVVSVVVSVVSVVVSVVSVVSSVVSVVSSVVSVVVSVVSVVCNVVSVVVVVSVVSSVVSSVVSNVVVVVVVVVVVVVVVVVVVVVVVVVVVVVVVVVVVVVVVVVVVVVVVVVVVVVVVVVVVVVVVVVVVVVVVVVVVVVVVVVVVVVVVVVVVVVVVVVVVVVVVVVVVVVVVLVVVCVVCVVVVHDSVVVVVVVVVVVVVVVVVVVVVVVVVVVVVVVVVVVVVVVVVVVVVVVVVVVVVVVVVVVCVVCVVVVVVVVVQVVQQVPDPPSDHDDPPPDPPPPPDVVVPDPPDPPCVPVPDDDDPPDDDPDDDDPPDDDDDDDD

Sequence (444 aa):
EVGQAGERGEPHGSANPLTRDEVARRRVVGGAVSGYKHKQELQATMERRAALQFIRERKQDVTDRGVVLAEAEERCATIRGYIDEIDTKASQMRAEAQALFEQDQFLNRDRIRMMNAKIAALEKRKDVEQQNLEREGEVEYLARREYNNAQIEQRRVEELEPELLAEEDEASAEARILAEMRAEKEKQAALRFEKLRTKRVKAGEQRKAAVDERTKEVAEAAKAGRVAAIRRVKEARERQAASEAQFEERKQAERQRKVDALLKLKGNMDSVSDHIQGMNERKHKRAKALEEKRAAEKSEILAAGGNPYAVWRQQDAERKLRKKEEQRRAAMKEQENQLLLQMTAEERRRRAADEVAARNKEAMKEFQKEMGGQARREKVRDYMVERTVGGKDVLDPTGREARIYPSKVTVLKDWKFGLGTDPHPEGATPGQDVPPGMPRGYEK